Protein AF-A0A5J9VVQ7-F1 (afdb_monomer)

Organism: NCBI:txid38414

Sequence (382 aa):
MWAVQLFSAPDRGHPNLQLFSASDLGGEIAVALAATSIVFCKVNPSYSSKLDRGAATMYKFTRRATTRTLYSRGQPDVEPYYKSTSYSDEYMWSAAWMYYGTGNASYVSFATDPRLWKNARALFGTNVVDLFVFNWDSKVPGAQLHMFGHNTGYPYSYEQSLAGFRNEHRRQHDGMAMFKFDRDREQPLQYVVANAFLAALYADYLVAGNVKGWYCGSKFMTINDLRAFARSQAIPKQTWTTKLPNLIAQFGFLFYDTKYYFVYNLLREMYHEMQLNYILGDNPKKMSYVVGVGKKYPRRLHHRGASTPNDGIKYTCTGGYKWRDSSKADPNLLTGAMVGEPDRSDGFTDSRNGAGGHNEPTLAGNAGLPAALVSKVPEPLT

InterPro domains:
  IPR001701 Glycoside hydrolase family 9 [PF00759] (22-373)
  IPR008928 Six-hairpin glycosidase superfamily [SSF48208] (22-375)
  IPR012341 Six-hairpin glycosidase-like superfamily [G3DSA:1.50.10.10] (10-235)
  IPR012341 Six-hairpin glycosidase-like superfamily [G3DSA:1.50.10.10] (238-379)
  IPR018221 Glycoside hydrolase family 9, His active site [PS00592] (278-304)

Foldseek 3Di:
DDWDWDDDPPPPDGDIDTAQAALQVLLVLLLVLLVVLVLCCVPPVPSSVVSLVSSVVSNVSNPDPVRPDHPCVPPPVDCVPDNAPDNLQSLLSSLLSNCVRPVDCVSVVRSLPVVSCVRLVLDPDPPQLVQLFDFSRHNSLVSQLSNLLVVVVRDRHNLVSVLSQVVQQVVDPDAASPRPRVDPAQFCLLRLLRVLLSLLSSLLSCVVVVNQFDDSDPDTAGSVNSLVVLQSRADDDDDDPDPLPPVCVVQVPGDDDDPSPVSLVVRLPGRLCGSCVCCQQRAPVSAHLFFPGDDHYAFQALDLQQQDDPPVDDADPVSSVCSLQDPDGGNHGPGGFGFRAADPVNHDDSHNPDPSSRRYGDCRSSVSVSVSSNSNDDDPPD

Radius of gyration: 21.53 Å; Cα contacts (8 Å, |Δi|>4): 586; chains: 1; bounding box: 48×54×50 Å

pLDDT: mean 71.87, std 20.56, range [28.19, 97.38]

Secondary structure (DSSP, 8-state):
---EEE---SSSS-PPEEES--HHHHHHHHHHHHHHHHHHTTT-HHHHHHHHHHHHHHHHHHH-GGG-S-TTTT-TTTTTTS----SHHHHHHHHHHHHHHH--HHHHHHHT-HHHHHHTT-STT---GGGGS-SSS--HHHHHHHHHHTT---SS-THHHHHHHHHHHTTS-SS------SS-----HHHHHHHHHHHHHHHHHHHHTT--EEEETTEEEEHHHHHHHHHTTS-------SS-HHHHTTT-SS---GGGHHHHHTTTTTTHHHHHHHHHT-STT---SBTTSSSS---S-S-HHHHS--SS----TTTTHHHHS--SPPSS--TTPBP----TTS-----TT-TTSTT---HHHHHTHHHHHHTTPPPP--

Structure (mmCIF, N/CA/C/O backbone):
data_AF-A0A5J9VVQ7-F1
#
_entry.id   AF-A0A5J9VVQ7-F1
#
loop_
_atom_site.group_PDB
_atom_site.id
_atom_site.type_symbol
_atom_site.label_atom_id
_atom_site.label_alt_id
_atom_site.label_comp_id
_atom_site.label_asym_id
_atom_site.label_entity_id
_atom_site.label_seq_id
_atom_site.pdbx_PDB_ins_code
_atom_site.Cartn_x
_atom_site.Cartn_y
_atom_site.Cartn_z
_atom_site.occupancy
_atom_site.B_iso_or_equiv
_atom_site.auth_seq_id
_atom_site.auth_comp_id
_atom_site.auth_asym_id
_atom_site.auth_atom_id
_atom_site.pdbx_PDB_model_num
ATOM 1 N N . MET A 1 1 ? 8.451 27.812 -9.219 1.00 38.28 1 MET A N 1
ATOM 2 C CA . MET A 1 1 ? 8.921 27.014 -8.063 1.00 38.28 1 MET A CA 1
ATOM 3 C C . MET A 1 1 ? 7.944 25.849 -7.913 1.00 38.28 1 MET A C 1
ATOM 5 O O . MET A 1 1 ? 6.757 26.101 -8.040 1.00 38.28 1 MET A O 1
ATOM 9 N N . TRP A 1 2 ? 8.405 24.599 -7.802 1.00 38.72 2 TRP A N 1
ATOM 10 C CA . TRP A 1 2 ? 7.521 23.420 -7.715 1.00 38.72 2 TRP A CA 1
ATOM 11 C C . TRP A 1 2 ? 7.456 22.969 -6.255 1.00 38.72 2 TRP A C 1
ATOM 13 O O . TRP A 1 2 ? 8.515 22.880 -5.636 1.00 38.72 2 TRP A O 1
ATOM 23 N N . ALA A 1 3 ? 6.260 22.706 -5.728 1.00 38.81 3 ALA A N 1
ATOM 24 C CA . ALA A 1 3 ? 6.053 22.252 -4.355 1.00 38.81 3 ALA A CA 1
ATOM 25 C C . ALA A 1 3 ? 5.071 21.075 -4.318 1.00 38.81 3 ALA A C 1
ATOM 27 O O . ALA A 1 3 ? 4.093 21.064 -5.066 1.00 38.81 3 ALA A O 1
ATOM 28 N N . VAL A 1 4 ? 5.328 20.109 -3.439 1.00 54.72 4 VAL A N 1
ATOM 29 C CA . VAL A 1 4 ? 4.368 19.073 -3.043 1.00 54.72 4 VAL A CA 1
ATOM 30 C C . VAL A 1 4 ? 3.690 19.540 -1.764 1.00 54.72 4 VAL A C 1
ATOM 32 O O . VAL A 1 4 ? 4.370 19.909 -0.809 1.00 54.72 4 VAL A O 1
ATOM 35 N N . GLN A 1 5 ? 2.361 19.541 -1.748 1.00 46.50 5 GLN A N 1
ATOM 36 C CA . GLN A 1 5 ? 1.581 19.901 -0.571 1.00 46.50 5 GLN A CA 1
ATOM 37 C C . GLN A 1 5 ? 1.010 18.636 0.066 1.00 46.50 5 GLN A C 1
ATOM 39 O O . GLN A 1 5 ? 0.278 17.887 -0.580 1.00 46.50 5 GLN A O 1
ATOM 44 N N . LEU A 1 6 ? 1.331 18.414 1.338 1.00 55.03 6 LEU A N 1
ATOM 45 C CA . LEU A 1 6 ? 0.608 17.456 2.167 1.00 55.03 6 LEU A CA 1
ATOM 46 C C . LEU A 1 6 ? -0.621 18.180 2.721 1.00 55.03 6 LEU A C 1
ATOM 48 O O . LEU A 1 6 ? -0.491 19.182 3.426 1.00 55.03 6 LEU A O 1
ATOM 52 N N . PHE A 1 7 ? -1.811 17.726 2.331 1.00 40.41 7 PHE A N 1
ATOM 53 C CA . PHE A 1 7 ? -3.057 18.370 2.732 1.00 40.41 7 PHE A CA 1
ATOM 54 C C . PHE A 1 7 ? -3.466 17.965 4.147 1.00 40.41 7 PHE A C 1
ATOM 56 O O . PHE A 1 7 ? -3.609 16.784 4.456 1.00 40.41 7 PHE A O 1
ATOM 63 N N . SER A 1 8 ? -3.805 18.971 4.945 1.00 38.91 8 SER A N 1
ATOM 64 C CA . SER A 1 8 ? -4.829 18.871 5.981 1.00 38.91 8 SER A CA 1
ATOM 65 C C . SER A 1 8 ? -5.791 20.050 5.809 1.00 38.91 8 SER A C 1
ATOM 67 O O . SER A 1 8 ? -5.380 21.112 5.344 1.00 38.91 8 SER A O 1
ATOM 69 N N . ALA A 1 9 ? -7.083 19.844 6.077 1.00 37.12 9 ALA A N 1
ATOM 70 C CA . ALA A 1 9 ? -8.138 20.803 5.737 1.00 37.12 9 ALA A CA 1
ATOM 71 C C . ALA A 1 9 ? -7.831 22.233 6.250 1.00 37.12 9 ALA A C 1
ATOM 73 O O . ALA A 1 9 ? -7.334 22.363 7.368 1.00 37.12 9 ALA A O 1
ATOM 74 N N . PRO A 1 10 ? -8.135 23.306 5.487 1.00 39.72 10 PRO A N 1
ATOM 75 C CA . PRO A 1 10 ? -7.588 24.644 5.754 1.00 39.72 10 PRO A CA 1
ATOM 76 C C . PRO A 1 10 ? -8.134 25.358 6.999 1.00 39.72 10 PRO A C 1
ATOM 78 O O . PRO A 1 10 ? -7.629 26.421 7.350 1.00 39.72 10 PRO A O 1
ATOM 81 N N . ASP A 1 11 ? -9.139 24.808 7.682 1.00 44.97 11 ASP A N 1
ATOM 82 C CA . ASP A 1 11 ? -9.814 25.510 8.770 1.00 44.97 11 ASP A CA 1
ATOM 83 C C . ASP A 1 11 ? -9.360 25.034 10.159 1.00 44.97 11 ASP A C 1
ATOM 85 O O . ASP A 1 11 ? -9.728 23.964 10.636 1.00 44.97 11 ASP A O 1
ATOM 89 N N . ARG A 1 12 ? -8.612 25.931 10.821 1.00 44.78 12 ARG A N 1
ATOM 90 C CA . ARG A 1 12 ? -8.250 25.987 12.254 1.00 44.78 12 ARG A CA 1
ATOM 91 C C . ARG A 1 12 ? -7.408 24.820 12.795 1.00 44.78 12 ARG A C 1
ATOM 93 O O . ARG A 1 12 ? -7.930 23.832 13.295 1.00 44.78 12 ARG A O 1
ATOM 100 N N . GLY A 1 13 ? -6.087 25.020 12.830 1.00 62.06 13 GLY A N 1
ATOM 101 C CA . GLY A 1 13 ? -5.155 24.192 13.619 1.00 62.06 13 GLY A CA 1
ATOM 102 C C . GLY A 1 13 ? -4.503 23.024 12.875 1.00 62.06 13 GLY A C 1
ATOM 103 O O . GLY A 1 13 ? -3.844 22.201 13.501 1.00 62.06 13 GLY A O 1
ATOM 104 N N . HIS A 1 14 ? -4.661 22.964 11.553 1.00 71.31 14 HIS A N 1
ATOM 105 C CA . HIS A 1 14 ? -4.135 21.909 10.689 1.00 71.31 14 HIS A CA 1
ATOM 106 C C . HIS A 1 14 ? -3.132 22.504 9.679 1.00 71.31 14 HIS A C 1
ATOM 108 O O . HIS A 1 14 ? -3.535 22.908 8.584 1.00 71.31 14 HIS A O 1
ATOM 114 N N . PRO A 1 15 ? -1.845 22.662 10.053 1.00 73.19 15 PRO A N 1
ATOM 115 C CA . PRO A 1 15 ? -0.857 23.328 9.208 1.00 73.19 15 PRO A CA 1
ATOM 116 C C . PRO A 1 15 ? -0.601 22.538 7.919 1.00 73.19 15 PRO A C 1
ATOM 118 O O . PRO A 1 15 ? -0.398 21.328 7.942 1.00 73.19 15 PRO A O 1
ATOM 121 N N . ASN A 1 16 ? -0.572 23.242 6.786 1.00 78.75 16 ASN A N 1
ATOM 122 C CA . ASN A 1 16 ? -0.162 22.656 5.514 1.00 78.75 16 ASN A CA 1
ATOM 123 C C . ASN A 1 16 ? 1.363 22.632 5.424 1.00 78.75 16 ASN A C 1
ATOM 125 O O . ASN A 1 16 ? 2.002 23.682 5.523 1.00 78.75 16 ASN A O 1
ATOM 129 N N . LEU A 1 17 ? 1.933 21.459 5.155 1.00 83.06 17 LEU A N 1
ATOM 130 C CA . LEU A 1 17 ? 3.356 21.330 4.873 1.00 83.06 17 LEU A CA 1
ATOM 131 C C . LEU A 1 17 ? 3.590 21.397 3.361 1.00 83.06 17 LEU A C 1
ATOM 133 O O . LEU A 1 17 ? 3.097 20.557 2.603 1.00 83.06 17 LEU A O 1
ATOM 137 N N . GLN A 1 18 ? 4.345 22.407 2.927 1.00 86.69 18 GLN A N 1
ATOM 138 C CA . GLN A 1 18 ? 4.808 22.542 1.547 1.00 86.69 18 GLN A CA 1
ATOM 139 C C . GLN A 1 18 ? 6.267 22.106 1.447 1.00 86.69 18 GLN A C 1
ATOM 141 O O . GLN A 1 18 ? 7.134 22.628 2.145 1.00 86.69 18 GLN A O 1
ATOM 146 N N . LEU A 1 19 ? 6.539 21.161 0.551 1.00 87.81 19 LEU A N 1
ATOM 147 C CA . LEU A 1 19 ? 7.861 20.585 0.344 1.00 87.81 19 LEU A CA 1
ATOM 148 C C . LEU A 1 19 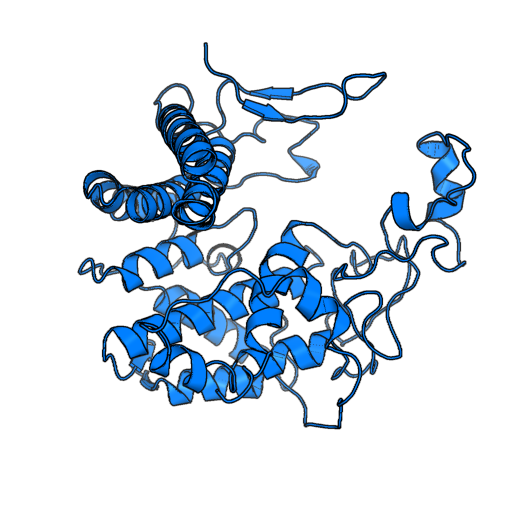? 8.387 20.957 -1.039 1.00 87.81 19 LEU A C 1
ATOM 150 O O . LEU A 1 19 ? 7.774 20.643 -2.058 1.00 87.81 19 LEU A O 1
ATOM 154 N N . PHE A 1 20 ? 9.558 21.587 -1.082 1.00 90.12 20 PHE A N 1
ATOM 155 C CA . PHE A 1 20 ? 10.238 21.967 -2.330 1.00 90.12 20 PHE A CA 1
ATOM 156 C C . PHE A 1 20 ? 11.277 20.928 -2.783 1.00 90.12 20 PHE A C 1
ATOM 158 O O . PHE A 1 20 ? 11.817 21.019 -3.887 1.00 90.12 20 PHE A O 1
ATOM 165 N N . SER A 1 21 ? 11.535 19.926 -1.941 1.00 91.56 21 SER A N 1
ATOM 166 C CA . SER A 1 21 ? 12.426 18.797 -2.191 1.00 91.56 21 SER A CA 1
ATOM 167 C C . SER A 1 21 ? 11.896 17.563 -1.448 1.00 91.56 21 SER A C 1
ATOM 169 O O . SER A 1 21 ? 11.836 17.548 -0.220 1.00 91.56 21 SER A O 1
ATOM 171 N N . ALA A 1 22 ? 11.439 16.558 -2.197 1.00 94.38 22 ALA A N 1
ATOM 172 C CA . ALA A 1 22 ? 10.803 15.346 -1.669 1.00 94.38 22 ALA A CA 1
ATOM 173 C C . ALA A 1 22 ? 10.732 14.278 -2.776 1.00 94.38 22 ALA A C 1
ATOM 175 O O . ALA A 1 22 ? 9.695 14.092 -3.413 1.00 94.38 22 ALA A O 1
ATOM 176 N N . SER A 1 23 ? 11.870 13.667 -3.101 1.00 95.50 23 SER A N 1
ATOM 177 C CA . SER A 1 23 ? 11.979 12.754 -4.251 1.00 95.50 23 SER A CA 1
ATOM 178 C C . SER A 1 23 ? 11.192 11.457 -4.062 1.00 95.50 23 SER A C 1
ATOM 180 O O . SER A 1 23 ? 10.526 11.007 -4.986 1.00 95.50 23 SER A O 1
ATOM 182 N N . ASP A 1 24 ? 11.244 10.893 -2.866 1.00 93.94 24 ASP A N 1
ATOM 183 C CA . ASP A 1 24 ? 10.458 9.734 -2.441 1.00 93.94 24 ASP A CA 1
ATOM 184 C C . ASP A 1 24 ? 8.950 9.987 -2.595 1.00 93.94 24 ASP A C 1
ATOM 186 O O . ASP A 1 24 ? 8.287 9.376 -3.433 1.00 93.94 24 ASP A O 1
ATOM 190 N N . LEU A 1 25 ? 8.417 10.988 -1.889 1.00 94.06 25 LEU A N 1
ATOM 191 C CA . LEU A 1 25 ? 6.990 11.309 -1.925 1.00 94.06 25 LEU A CA 1
ATOM 192 C C . LEU A 1 25 ? 6.524 11.707 -3.333 1.00 94.06 25 LEU A C 1
ATOM 194 O O . LEU A 1 25 ? 5.458 11.291 -3.784 1.00 94.06 25 LEU A O 1
ATOM 198 N N . GLY A 1 26 ? 7.320 12.500 -4.053 1.00 95.31 26 GLY A N 1
ATOM 199 C CA . GLY A 1 26 ? 7.007 12.862 -5.432 1.00 95.31 26 GLY A CA 1
ATOM 200 C C . GLY A 1 26 ? 6.944 11.641 -6.355 1.00 95.31 26 GLY A C 1
ATOM 201 O O . GLY A 1 26 ? 6.129 11.616 -7.278 1.00 95.31 26 GLY A O 1
ATOM 202 N N . GLY A 1 27 ? 7.805 10.640 -6.132 1.00 95.88 27 GLY A N 1
ATOM 203 C CA . GLY A 1 27 ? 7.816 9.375 -6.866 1.00 95.88 27 GLY A CA 1
ATOM 204 C C . GLY A 1 27 ? 6.528 8.585 -6.660 1.00 95.88 27 GLY A C 1
ATOM 205 O O . GLY A 1 27 ? 5.895 8.205 -7.644 1.00 95.88 27 GLY A O 1
ATOM 206 N N . GLU A 1 28 ? 6.084 8.434 -5.411 1.00 95.25 28 GLU A N 1
ATOM 207 C CA . GLU A 1 28 ? 4.811 7.775 -5.081 1.00 95.25 28 GLU A CA 1
ATOM 208 C C . GLU A 1 28 ? 3.605 8.503 -5.690 1.00 95.25 28 GLU A C 1
ATOM 210 O O . GLU A 1 28 ? 2.716 7.867 -6.256 1.00 95.25 28 GLU A O 1
ATOM 215 N N . ILE A 1 29 ? 3.585 9.842 -5.657 1.00 96.06 29 ILE A N 1
ATOM 216 C CA . ILE A 1 29 ? 2.513 10.624 -6.297 1.00 96.06 29 ILE A CA 1
ATOM 217 C C . ILE A 1 29 ? 2.522 10.407 -7.815 1.00 96.06 29 ILE A C 1
ATOM 219 O O . ILE A 1 29 ? 1.463 10.229 -8.418 1.00 96.06 29 ILE A O 1
ATOM 223 N N . ALA A 1 30 ? 3.700 10.405 -8.449 1.00 96.81 30 ALA A N 1
ATOM 224 C CA . ALA A 1 30 ? 3.810 10.145 -9.882 1.00 96.81 30 ALA A CA 1
ATOM 225 C C . ALA A 1 30 ? 3.260 8.757 -10.245 1.00 96.81 30 ALA A C 1
ATOM 227 O O . ALA A 1 30 ? 2.511 8.638 -11.215 1.00 96.81 30 ALA A O 1
ATOM 228 N N . VAL A 1 31 ? 3.568 7.738 -9.437 1.00 95.56 31 VAL A N 1
ATOM 229 C CA . VAL A 1 31 ? 3.039 6.379 -9.608 1.00 95.56 31 VAL A CA 1
ATOM 230 C C . VAL A 1 31 ? 1.533 6.343 -9.442 1.00 95.56 31 VAL A C 1
ATOM 232 O O . VAL A 1 31 ? 0.858 5.803 -10.308 1.00 95.56 31 VAL A O 1
ATOM 235 N N . ALA A 1 32 ? 0.992 6.925 -8.370 1.00 94.88 32 ALA A N 1
ATOM 236 C CA . ALA A 1 32 ? -0.445 6.914 -8.124 1.00 94.88 32 ALA A CA 1
ATOM 237 C C . ALA A 1 32 ? -1.213 7.531 -9.302 1.00 94.88 32 ALA A C 1
ATOM 239 O O . ALA A 1 32 ? -2.213 6.975 -9.758 1.00 94.88 32 ALA A O 1
ATOM 240 N N . LEU A 1 33 ? -0.711 8.643 -9.847 1.00 95.94 33 LEU A N 1
ATOM 241 C CA . LEU A 1 33 ? -1.295 9.295 -11.015 1.00 95.94 33 LEU A CA 1
ATOM 242 C C . LEU A 1 33 ? -1.170 8.435 -12.284 1.00 95.94 33 LEU A C 1
ATOM 244 O O . LEU A 1 33 ? -2.160 8.291 -12.996 1.00 95.94 33 LEU A O 1
ATOM 248 N N . ALA A 1 34 ? -0.003 7.834 -12.543 1.00 93.94 34 ALA A N 1
ATOM 249 C CA . ALA A 1 34 ? 0.223 6.973 -13.709 1.00 93.94 34 ALA A CA 1
ATOM 250 C C . ALA A 1 34 ? -0.597 5.671 -13.650 1.00 93.94 34 ALA A C 1
ATOM 252 O O . ALA A 1 34 ? -1.255 5.298 -14.612 1.00 93.94 34 ALA A O 1
ATOM 253 N N . ALA A 1 35 ? -0.620 4.987 -12.506 1.00 90.12 35 ALA A N 1
ATOM 254 C CA . ALA A 1 35 ? -1.428 3.786 -12.308 1.00 90.12 35 ALA A CA 1
ATOM 255 C C . ALA A 1 35 ? -2.922 4.088 -12.498 1.00 90.12 35 ALA A C 1
ATOM 257 O O . ALA A 1 35 ? -3.639 3.342 -13.165 1.00 90.12 35 ALA A O 1
ATOM 258 N N . THR A 1 36 ? -3.389 5.222 -11.967 1.00 90.88 36 THR A N 1
ATOM 259 C CA . THR A 1 36 ? -4.788 5.638 -12.116 1.00 90.88 36 THR A CA 1
ATOM 260 C C . THR A 1 36 ? -5.112 6.001 -13.566 1.00 90.88 36 THR A C 1
ATOM 262 O O . THR A 1 36 ? -6.189 5.655 -14.046 1.00 90.88 36 THR A O 1
ATOM 265 N N . SER A 1 37 ? -4.208 6.653 -14.305 1.00 90.00 37 SER A N 1
ATOM 266 C CA . SER A 1 37 ? -4.473 6.986 -15.710 1.00 90.00 37 SER A CA 1
ATOM 267 C C . SER A 1 37 ? -4.688 5.730 -16.555 1.00 90.00 37 SER A C 1
ATOM 269 O O . SER A 1 37 ? -5.674 5.651 -17.284 1.00 90.00 37 SER A O 1
ATOM 271 N N . ILE A 1 38 ? -3.864 4.697 -16.357 1.00 86.56 38 ILE A N 1
ATOM 272 C CA . ILE A 1 38 ? -4.013 3.393 -17.016 1.00 86.56 38 ILE A CA 1
ATOM 273 C C . ILE A 1 38 ? -5.402 2.797 -16.755 1.00 86.56 38 ILE A C 1
ATOM 275 O O . ILE A 1 38 ? -6.054 2.334 -17.688 1.00 86.56 38 ILE A O 1
ATOM 279 N N . VAL A 1 39 ? -5.897 2.841 -15.514 1.00 86.38 39 VAL A N 1
ATOM 280 C CA . VAL A 1 39 ? -7.237 2.326 -15.174 1.00 86.38 39 VAL A CA 1
ATOM 281 C C . VAL A 1 39 ? -8.342 3.110 -15.891 1.00 86.38 39 VAL A C 1
ATOM 283 O O . VAL A 1 39 ? -9.290 2.526 -16.416 1.00 86.38 39 VAL A O 1
ATOM 286 N N . PHE A 1 40 ? -8.223 4.436 -15.961 1.00 86.12 40 PHE A N 1
ATOM 287 C CA . PHE A 1 40 ? -9.244 5.294 -16.568 1.00 86.12 40 PHE A CA 1
ATOM 288 C C . PHE A 1 40 ? -9.106 5.462 -18.086 1.00 86.12 40 PHE A C 1
ATOM 290 O O . PHE A 1 40 ? -9.986 6.077 -18.691 1.00 86.12 40 PHE A O 1
ATOM 297 N N . CYS A 1 41 ? -8.069 4.912 -18.726 1.00 87.12 41 CYS A N 1
ATOM 298 C CA . CYS A 1 41 ? -7.776 5.180 -20.137 1.00 87.12 41 CYS A CA 1
ATOM 299 C C . CYS A 1 41 ? -8.933 4.825 -21.087 1.00 87.12 41 CYS A C 1
ATOM 301 O O . CYS A 1 41 ? -9.197 5.573 -22.026 1.00 87.12 41 CYS A O 1
ATOM 303 N N . LYS A 1 42 ? -9.665 3.733 -20.814 1.00 83.81 42 LYS A N 1
ATOM 304 C CA . LYS A 1 42 ? -10.820 3.290 -21.617 1.00 83.81 42 LYS A CA 1
ATOM 305 C C . LYS A 1 42 ? -12.146 3.922 -21.173 1.00 83.81 42 LYS A C 1
ATOM 307 O O . LYS A 1 42 ? -13.015 4.153 -22.006 1.00 83.81 42 LYS A O 1
ATOM 312 N N . VAL A 1 43 ? -12.312 4.195 -19.876 1.00 88.94 43 VAL A N 1
ATOM 313 C CA . VAL A 1 43 ? -13.602 4.611 -19.283 1.00 88.94 43 VAL A CA 1
ATOM 314 C C . VAL A 1 43 ? -13.758 6.133 -19.237 1.00 88.94 43 VAL A C 1
ATOM 316 O O . VAL A 1 43 ? -14.853 6.656 -19.417 1.00 88.94 43 VAL A O 1
ATOM 319 N N . ASN A 1 44 ? -12.668 6.869 -19.009 1.00 92.94 44 ASN A N 1
ATOM 320 C CA . ASN A 1 44 ? -12.657 8.330 -19.012 1.00 92.94 44 ASN A CA 1
ATOM 321 C C . ASN A 1 44 ? -11.323 8.871 -19.566 1.00 92.94 44 ASN A C 1
ATOM 323 O O . ASN A 1 44 ? -10.453 9.302 -18.799 1.00 92.94 44 ASN A O 1
ATOM 327 N N . PRO A 1 45 ? -11.162 8.907 -20.903 1.00 91.31 45 PRO A N 1
ATOM 328 C CA . PRO A 1 45 ? -9.909 9.313 -21.544 1.00 91.31 45 PRO A CA 1
ATOM 329 C C . PRO A 1 45 ? -9.470 10.747 -21.205 1.00 91.31 45 PRO A C 1
ATOM 331 O O . PRO A 1 45 ? -8.277 11.037 -21.097 1.00 91.31 45 PRO A O 1
ATOM 334 N N . SER A 1 46 ? -10.430 11.657 -20.996 1.00 96.12 46 SER A N 1
ATOM 335 C CA . SER A 1 46 ? -10.151 13.048 -20.610 1.00 96.12 46 SER A CA 1
ATOM 336 C C . SER A 1 46 ? -9.548 13.130 -19.207 1.00 96.12 46 SER A C 1
ATOM 338 O O . SER A 1 46 ? -8.577 13.860 -18.982 1.00 96.12 46 SER A O 1
ATOM 340 N N . TYR A 1 47 ? -10.079 12.348 -18.262 1.00 95.81 47 TYR A N 1
ATOM 341 C CA . TYR A 1 47 ? -9.518 12.248 -16.918 1.00 95.81 47 TYR A CA 1
ATOM 342 C C . TYR A 1 47 ? -8.167 11.526 -16.915 1.00 95.81 47 TYR A C 1
ATOM 344 O O . TYR A 1 47 ? -7.219 12.059 -16.340 1.00 95.81 47 TYR A O 1
ATOM 352 N N . SER A 1 48 ? -8.038 10.413 -17.648 1.00 91.12 48 SER A N 1
ATOM 353 C CA . SER A 1 48 ? -6.755 9.728 -17.880 1.00 91.12 48 SER A CA 1
ATOM 354 C C . SER A 1 48 ? -5.680 10.708 -18.347 1.00 91.12 48 SER A C 1
ATOM 356 O O . SER A 1 48 ? -4.647 10.847 -17.705 1.00 91.12 48 SER A O 1
ATOM 358 N N . SER A 1 49 ? -5.978 11.509 -19.372 1.00 94.81 49 SER A N 1
ATOM 359 C CA . SER A 1 49 ? -5.040 12.501 -19.915 1.00 94.81 49 SER A CA 1
ATOM 360 C C . SER A 1 49 ? -4.644 13.586 -18.901 1.00 94.81 49 SER A C 1
ATOM 362 O O . SER A 1 49 ? -3.545 14.144 -18.959 1.00 94.81 49 SER A O 1
ATOM 364 N N . LYS A 1 50 ? -5.536 13.955 -17.969 1.00 97.38 50 LYS A N 1
ATOM 365 C CA . LYS A 1 50 ? -5.196 14.875 -16.867 1.00 97.38 50 LYS A CA 1
ATOM 366 C C . LYS A 1 50 ? -4.230 14.212 -15.885 1.00 97.38 50 LYS A C 1
ATOM 368 O O . LYS A 1 50 ? -3.247 14.848 -15.509 1.00 97.38 50 LYS A O 1
ATOM 373 N N . LEU A 1 51 ? -4.489 12.959 -15.522 1.00 96.12 51 LEU A N 1
ATOM 374 C CA . LEU A 1 51 ? -3.641 12.173 -14.631 1.00 96.12 51 LEU A CA 1
ATOM 375 C C . LEU A 1 51 ? -2.255 11.931 -15.237 1.00 96.12 51 LEU A C 1
ATOM 377 O O . LEU A 1 51 ? -1.268 12.197 -14.563 1.00 96.12 51 LEU A O 1
ATOM 381 N N . ASP A 1 52 ? -2.167 11.574 -16.520 1.00 93.69 52 ASP A N 1
ATOM 382 C CA . ASP A 1 52 ? -0.896 11.374 -17.235 1.00 93.69 52 ASP A CA 1
ATOM 383 C C . ASP A 1 52 ? -0.014 12.626 -17.215 1.00 93.69 52 ASP A C 1
ATOM 385 O O . ASP A 1 52 ? 1.185 12.571 -16.927 1.00 93.69 52 ASP A O 1
ATOM 389 N N . ARG A 1 53 ? -0.610 13.801 -17.463 1.00 96.25 53 ARG A N 1
ATOM 390 C CA . ARG A 1 53 ? 0.110 15.082 -17.367 1.00 96.25 53 ARG A CA 1
ATOM 391 C C . ARG A 1 53 ? 0.581 15.364 -15.942 1.00 96.25 53 ARG A C 1
ATOM 393 O O . ARG A 1 53 ? 1.692 15.871 -15.760 1.00 96.25 53 ARG A O 1
ATOM 400 N N . GLY A 1 54 ? -0.242 15.037 -14.948 1.00 96.81 54 GLY A N 1
ATOM 401 C CA . GLY A 1 54 ? 0.115 15.126 -13.534 1.00 96.81 54 GLY A CA 1
ATOM 402 C C . GLY A 1 54 ? 1.276 14.195 -13.174 1.00 96.81 54 GLY A C 1
ATOM 403 O O . GLY A 1 54 ? 2.252 14.643 -12.575 1.00 96.81 54 GLY A O 1
ATOM 404 N N . ALA A 1 55 ? 1.225 12.939 -13.617 1.00 97.00 55 ALA A N 1
ATOM 405 C CA . ALA A 1 55 ? 2.270 11.944 -13.411 1.00 97.00 55 ALA A CA 1
ATOM 406 C C . ALA A 1 55 ? 3.598 12.396 -14.029 1.00 97.00 55 ALA A C 1
ATOM 408 O O . ALA A 1 55 ? 4.620 12.435 -13.348 1.00 97.00 55 ALA A O 1
ATOM 409 N N . ALA A 1 56 ? 3.583 12.851 -15.287 1.00 96.06 56 ALA A N 1
ATOM 410 C CA . ALA A 1 56 ? 4.771 13.370 -15.962 1.00 96.06 56 ALA A CA 1
ATOM 411 C C . ALA A 1 56 ? 5.355 14.605 -15.256 1.00 96.06 56 ALA A C 1
ATOM 413 O O . ALA A 1 56 ? 6.574 14.770 -15.168 1.00 96.06 56 ALA A O 1
ATOM 414 N N . THR A 1 57 ? 4.488 15.476 -14.742 1.00 96.56 57 THR A N 1
ATOM 415 C CA . THR A 1 57 ? 4.874 16.656 -13.965 1.00 96.56 57 THR A CA 1
ATOM 416 C C . THR A 1 57 ? 5.555 16.264 -12.659 1.00 96.56 57 THR A C 1
ATOM 418 O O . THR A 1 57 ? 6.650 16.751 -12.363 1.00 96.56 57 THR A O 1
ATOM 421 N N . MET A 1 58 ? 4.954 15.340 -11.910 1.00 96.00 58 MET A N 1
ATOM 422 C CA . MET A 1 58 ? 5.513 14.887 -10.644 1.00 96.00 58 MET A CA 1
ATOM 423 C C . MET A 1 58 ? 6.784 14.077 -10.829 1.00 96.00 58 MET A C 1
ATOM 425 O O . MET A 1 58 ? 7.757 14.327 -10.129 1.00 96.00 58 MET A O 1
ATOM 429 N N . TYR A 1 59 ? 6.854 13.223 -11.846 1.00 96.12 59 TYR A N 1
ATOM 430 C CA . TYR A 1 59 ? 8.078 12.505 -12.174 1.00 96.12 59 TYR A CA 1
ATOM 431 C C . TYR A 1 59 ? 9.232 13.464 -12.510 1.00 96.12 59 TYR A C 1
ATOM 433 O O . TYR A 1 59 ? 10.366 13.272 -12.065 1.00 96.12 59 TYR A O 1
ATOM 441 N N . LYS A 1 60 ? 8.955 14.552 -13.249 1.00 95.44 60 LYS A N 1
ATOM 442 C CA . LYS A 1 60 ? 9.948 15.609 -13.490 1.00 95.44 60 LYS A CA 1
ATOM 443 C C . LYS A 1 60 ? 10.392 16.260 -12.186 1.00 95.44 60 LYS A C 1
ATOM 445 O O . LYS A 1 60 ? 11.594 16.418 -12.007 1.00 95.44 60 LYS A O 1
ATOM 450 N N . PHE A 1 61 ? 9.468 16.621 -11.291 1.00 95.19 61 PHE A N 1
ATOM 451 C CA . PHE A 1 61 ? 9.816 17.137 -9.963 1.00 95.19 61 PHE A CA 1
ATOM 452 C C . PHE A 1 61 ? 10.747 16.162 -9.237 1.00 95.19 61 PHE A C 1
ATOM 454 O O . PHE A 1 61 ? 11.882 16.529 -8.968 1.00 95.19 61 PHE A O 1
ATOM 461 N N . THR A 1 62 ? 10.324 14.912 -9.068 1.00 94.06 62 THR A N 1
ATOM 462 C CA . THR A 1 62 ? 11.046 13.811 -8.416 1.00 94.06 62 THR A CA 1
ATOM 463 C C . THR A 1 62 ? 12.474 13.617 -8.917 1.00 94.06 62 THR A C 1
ATOM 465 O O . THR A 1 62 ? 13.391 13.344 -8.144 1.00 94.06 62 THR A O 1
ATOM 468 N N . ARG A 1 63 ? 12.702 13.749 -10.227 1.00 93.31 63 ARG A N 1
ATOM 469 C CA . ARG A 1 63 ? 14.011 13.478 -10.841 1.00 93.31 63 ARG A CA 1
ATOM 470 C C . ARG A 1 63 ? 14.955 14.679 -10.873 1.00 93.31 63 ARG A C 1
ATOM 472 O O . ARG A 1 63 ? 16.137 14.507 -11.198 1.00 93.31 63 ARG A O 1
ATOM 479 N N . ARG A 1 64 ? 14.494 15.886 -10.525 1.00 93.94 64 ARG A N 1
ATOM 480 C CA . ARG A 1 64 ? 15.337 17.092 -10.539 1.00 93.94 64 ARG A CA 1
ATOM 481 C C . ARG A 1 64 ? 16.428 17.020 -9.478 1.00 93.94 64 ARG A C 1
ATOM 483 O O . ARG A 1 64 ? 16.155 16.760 -8.310 1.00 93.94 64 ARG A O 1
ATOM 490 N N . ALA A 1 65 ? 17.658 17.362 -9.865 1.00 89.50 65 ALA A N 1
ATOM 491 C CA . ALA A 1 65 ? 18.819 17.357 -8.969 1.00 89.50 65 ALA A CA 1
ATOM 492 C C . ALA A 1 65 ? 18.600 18.184 -7.688 1.00 89.50 65 ALA A C 1
ATOM 494 O O . ALA A 1 65 ? 18.990 17.756 -6.608 1.00 89.50 65 ALA A O 1
ATOM 495 N N . THR A 1 66 ? 17.902 19.318 -7.794 1.00 89.81 66 THR A N 1
ATOM 496 C CA . THR A 1 66 ? 17.612 20.230 -6.674 1.00 89.81 66 THR A CA 1
ATOM 497 C C . THR A 1 66 ? 16.552 19.717 -5.696 1.00 89.81 66 THR A C 1
ATOM 499 O O . THR A 1 66 ? 16.275 20.384 -4.710 1.00 89.81 66 THR A O 1
ATOM 502 N N . THR A 1 67 ? 15.916 18.577 -5.973 1.00 88.12 67 THR A N 1
ATOM 503 C CA . THR A 1 67 ? 14.800 18.037 -5.170 1.00 88.12 67 THR A CA 1
ATOM 504 C C . THR A 1 67 ? 15.145 16.718 -4.470 1.00 88.12 67 THR A C 1
ATOM 506 O O . THR A 1 67 ? 14.267 16.074 -3.894 1.00 88.12 67 THR A O 1
ATOM 509 N N . ARG A 1 68 ? 16.419 16.299 -4.532 1.00 91.75 68 ARG A N 1
ATOM 510 C CA . ARG A 1 68 ? 16.925 14.999 -4.057 1.00 91.75 68 ARG A CA 1
ATOM 511 C C . ARG A 1 68 ? 17.071 14.930 -2.540 1.00 91.75 68 ARG A C 1
ATOM 513 O O . ARG A 1 68 ? 18.174 14.809 -2.010 1.00 91.75 68 ARG A O 1
ATOM 520 N N . THR A 1 69 ? 15.949 14.995 -1.842 1.00 92.94 69 THR A N 1
ATOM 521 C CA . THR A 1 69 ? 15.859 14.795 -0.396 1.00 92.94 69 THR A CA 1
ATOM 522 C C . THR A 1 69 ? 14.700 13.869 -0.069 1.00 92.94 69 THR A C 1
ATOM 524 O O . THR A 1 69 ? 13.788 13.701 -0.879 1.00 92.94 69 THR A O 1
ATOM 527 N N . LEU A 1 70 ? 14.755 13.290 1.127 1.00 93.44 70 LEU A N 1
ATOM 528 C CA . LEU A 1 70 ? 13.634 12.560 1.707 1.00 93.44 70 LEU A CA 1
ATOM 529 C C . LEU A 1 70 ? 12.616 13.565 2.238 1.00 93.44 70 LEU A C 1
ATOM 531 O O . LEU A 1 70 ? 13.018 14.545 2.873 1.00 93.44 70 LEU A O 1
ATOM 535 N N . TYR A 1 71 ? 11.332 13.324 2.005 1.00 93.25 71 TYR A N 1
ATOM 536 C CA . TYR A 1 71 ? 10.266 14.237 2.423 1.00 93.25 71 TYR A CA 1
ATOM 537 C C . TYR A 1 71 ? 10.209 14.417 3.946 1.00 93.25 71 TYR A C 1
ATOM 539 O O . TYR A 1 71 ? 9.860 15.490 4.428 1.00 93.25 71 TYR A O 1
ATOM 547 N N . SER A 1 72 ? 10.578 13.381 4.704 1.00 92.19 72 SER A N 1
ATOM 548 C CA . SER A 1 72 ? 10.523 13.375 6.165 1.00 92.19 72 SER A CA 1
ATOM 549 C C . SER A 1 72 ? 11.749 14.010 6.827 1.00 92.19 72 SER A C 1
ATOM 551 O O . SER A 1 72 ? 11.724 14.266 8.025 1.00 92.19 72 SER A O 1
ATOM 553 N N . ARG A 1 73 ? 12.847 14.237 6.091 1.00 91.31 73 ARG A N 1
ATOM 554 C CA . ARG A 1 73 ? 14.122 14.666 6.686 1.00 91.31 73 ARG A CA 1
ATOM 555 C C . ARG A 1 73 ? 14.000 16.067 7.280 1.00 91.31 73 ARG A C 1
ATOM 557 O O . ARG A 1 73 ? 13.786 17.029 6.546 1.00 91.31 73 ARG A O 1
ATOM 564 N N . GLY A 1 74 ? 14.231 16.176 8.589 1.00 89.12 74 GLY A N 1
ATOM 565 C CA . GLY A 1 74 ? 14.173 17.461 9.288 1.00 89.12 74 GLY A CA 1
ATOM 566 C C . GLY A 1 74 ? 12.751 18.007 9.422 1.00 89.12 74 GLY A C 1
ATOM 567 O O . GLY A 1 74 ? 12.588 19.196 9.678 1.00 89.12 74 GLY A O 1
ATOM 568 N N . GLN A 1 75 ? 11.737 17.155 9.233 1.00 89.56 75 GLN A N 1
ATOM 569 C CA . GLN A 1 75 ? 10.328 17.499 9.405 1.00 89.56 75 GLN A CA 1
ATOM 570 C C . GLN A 1 75 ? 9.825 16.914 10.733 1.00 89.56 75 GLN A C 1
ATOM 572 O O . GLN A 1 75 ? 9.472 15.731 10.776 1.00 89.56 75 GLN A O 1
ATOM 577 N N . PRO A 1 76 ? 9.784 17.704 11.825 1.00 88.19 76 PRO A N 1
ATOM 578 C CA . PRO A 1 76 ? 9.479 17.194 13.165 1.00 88.19 76 PRO A CA 1
ATOM 579 C C . PRO A 1 76 ? 8.071 16.596 13.278 1.00 88.19 76 PRO A C 1
ATOM 581 O O . PRO A 1 76 ? 7.866 15.668 14.055 1.00 88.19 76 PRO A O 1
ATOM 584 N N . ASP A 1 77 ? 7.128 17.068 12.462 1.00 84.75 77 ASP A N 1
ATOM 585 C CA . ASP A 1 77 ? 5.741 16.591 12.461 1.00 84.75 77 ASP A CA 1
ATOM 586 C C . ASP A 1 77 ? 5.528 15.317 11.622 1.00 84.75 77 ASP A C 1
ATOM 588 O O . ASP A 1 77 ? 4.461 14.709 11.671 1.00 84.75 77 ASP A O 1
ATOM 592 N N . VAL A 1 78 ? 6.531 14.900 10.842 1.00 86.75 78 VAL A N 1
ATOM 593 C CA . VAL A 1 78 ? 6.429 13.782 9.888 1.00 86.75 78 VAL A CA 1
ATOM 594 C C . VAL A 1 78 ? 7.350 12.633 10.277 1.00 86.75 78 VAL A C 1
ATOM 596 O O . VAL A 1 78 ? 6.933 11.473 10.275 1.00 86.75 78 VAL A O 1
ATOM 599 N N . GLU A 1 79 ? 8.601 12.952 10.614 1.00 86.81 79 GLU A N 1
ATOM 600 C CA . GLU A 1 79 ? 9.663 11.979 10.869 1.00 86.81 79 GLU A CA 1
ATOM 601 C C . GLU A 1 79 ? 9.326 10.958 11.974 1.00 86.81 79 GLU A C 1
ATOM 603 O O . GLU A 1 79 ? 9.661 9.790 11.799 1.00 86.81 79 GLU A O 1
ATOM 608 N N . PRO A 1 80 ? 8.621 11.302 13.069 1.00 85.69 80 PRO A N 1
ATOM 609 C CA . PRO A 1 80 ? 8.239 10.310 14.076 1.00 85.69 80 PRO A CA 1
ATOM 610 C C . PRO A 1 80 ? 7.258 9.236 13.578 1.00 85.69 80 PRO A C 1
ATOM 612 O O . PRO A 1 80 ? 7.175 8.169 14.182 1.00 85.69 80 PRO A O 1
ATOM 615 N N . TYR A 1 81 ? 6.522 9.496 12.493 1.00 84.88 81 TYR A N 1
ATOM 616 C CA . TYR A 1 81 ? 5.432 8.638 12.020 1.00 84.88 81 TYR A CA 1
ATOM 617 C C . TYR A 1 81 ? 5.833 7.873 10.755 1.00 84.88 81 TYR A C 1
ATOM 619 O O . TYR A 1 81 ? 6.047 6.658 10.781 1.00 84.88 81 TYR A O 1
ATOM 627 N N . TYR A 1 82 ? 6.007 8.601 9.652 1.00 84.38 82 TYR A N 1
ATOM 628 C CA . TYR A 1 82 ? 6.364 8.048 8.349 1.00 84.38 82 TYR A CA 1
ATOM 629 C C . TYR A 1 82 ? 7.749 8.557 7.946 1.00 84.38 82 TYR A C 1
ATOM 631 O O . TYR A 1 82 ? 7.915 9.437 7.105 1.00 84.38 82 TYR A O 1
ATOM 639 N N . LYS A 1 83 ? 8.774 8.031 8.619 1.00 88.50 83 LYS A N 1
ATOM 640 C CA . LYS A 1 83 ? 10.168 8.300 8.269 1.00 88.50 83 LYS A CA 1
ATOM 641 C C . LYS A 1 83 ? 10.556 7.531 7.019 1.00 88.50 83 LYS A C 1
ATOM 643 O O . LYS A 1 83 ? 10.718 6.318 7.095 1.00 88.50 83 LYS A O 1
ATOM 648 N N . SER A 1 84 ? 10.790 8.257 5.937 1.00 88.62 84 SER A N 1
ATOM 649 C CA . SER A 1 84 ? 11.354 7.676 4.730 1.00 88.62 84 SER A CA 1
ATOM 650 C C . SER A 1 84 ? 12.799 7.232 4.953 1.00 88.62 84 SER A C 1
ATOM 652 O O . SER A 1 84 ? 13.591 7.941 5.593 1.00 88.62 84 SER A O 1
ATOM 654 N N . THR A 1 85 ? 13.154 6.061 4.433 1.00 85.38 85 THR A N 1
ATOM 655 C CA . THR A 1 85 ? 14.520 5.527 4.499 1.00 85.38 85 THR A CA 1
ATOM 656 C C . THR A 1 85 ? 15.323 5.771 3.225 1.00 85.38 85 THR A C 1
ATOM 658 O O . THR A 1 85 ? 16.554 5.875 3.286 1.00 85.38 85 THR A O 1
ATOM 661 N N . SER A 1 86 ? 14.653 5.902 2.082 1.00 87.75 86 SER A N 1
ATOM 662 C CA . SER A 1 86 ? 15.261 5.992 0.759 1.00 87.75 86 SER A CA 1
ATOM 663 C C . SER A 1 86 ? 14.319 6.707 -0.218 1.00 87.75 86 SER A C 1
ATOM 665 O O . SER A 1 86 ? 13.139 6.864 0.036 1.00 87.75 86 SER A O 1
ATOM 667 N N . TYR A 1 87 ? 14.882 7.221 -1.312 1.00 92.25 87 TYR A N 1
ATOM 668 C CA . TYR A 1 87 ? 14.125 7.643 -2.500 1.00 92.25 87 TYR A CA 1
ATOM 669 C C . TYR A 1 87 ? 14.545 6.851 -3.750 1.00 92.25 87 TYR A C 1
ATOM 671 O O . TYR A 1 87 ? 14.085 7.118 -4.863 1.00 92.25 87 TYR A O 1
ATOM 679 N N . SER A 1 88 ? 15.541 5.966 -3.616 1.00 91.62 88 SER A N 1
ATOM 680 C CA . SER A 1 88 ? 16.155 5.265 -4.751 1.00 91.62 88 SER A CA 1
ATOM 681 C C . SER A 1 88 ? 15.258 4.145 -5.267 1.00 91.62 88 SER A C 1
ATOM 683 O O . SER A 1 88 ? 15.226 3.877 -6.464 1.00 91.62 88 SER A O 1
ATOM 685 N N . ASP A 1 89 ? 14.507 3.514 -4.382 1.00 88.31 89 ASP A N 1
ATOM 686 C CA . ASP A 1 89 ? 13.502 2.522 -4.717 1.00 88.31 89 ASP A CA 1
ATOM 687 C C . ASP A 1 89 ? 12.228 3.169 -5.271 1.00 88.31 89 ASP A C 1
ATOM 689 O O . ASP A 1 89 ? 11.715 2.675 -6.274 1.00 88.31 89 ASP A O 1
ATOM 693 N N . GLU A 1 90 ? 11.802 4.341 -4.786 1.00 93.38 90 GLU A N 1
ATOM 694 C CA . GLU A 1 90 ? 10.743 5.132 -5.436 1.00 93.38 90 GLU A CA 1
ATOM 695 C C . GLU A 1 90 ? 11.153 5.587 -6.837 1.00 93.38 90 GLU A C 1
ATOM 697 O O . GLU A 1 90 ? 10.315 5.677 -7.732 1.00 93.38 90 GLU A O 1
ATOM 702 N N . TYR A 1 91 ? 12.437 5.852 -7.087 1.00 94.25 91 TYR A N 1
ATOM 703 C CA . TYR A 1 91 ? 12.933 6.102 -8.442 1.00 94.25 91 TYR A CA 1
ATOM 704 C C . TYR A 1 91 ? 12.777 4.883 -9.350 1.00 94.25 91 TYR A C 1
ATOM 706 O O . TYR A 1 91 ? 12.341 5.046 -10.488 1.00 94.25 91 TYR A O 1
ATOM 714 N N . MET A 1 92 ? 13.105 3.682 -8.867 1.00 90.75 92 MET A N 1
ATOM 715 C CA . MET A 1 92 ? 12.909 2.446 -9.634 1.00 90.75 92 MET A CA 1
ATOM 716 C C . MET A 1 92 ? 11.424 2.210 -9.913 1.00 90.75 92 MET A C 1
ATOM 718 O O . MET A 1 92 ? 11.027 1.965 -11.051 1.00 90.75 92 MET A O 1
ATOM 722 N N . TRP A 1 93 ? 10.604 2.332 -8.875 1.00 92.19 93 TRP A N 1
ATOM 723 C CA . TRP A 1 93 ? 9.166 2.110 -8.908 1.00 92.19 93 TRP A CA 1
ATOM 724 C C . TRP A 1 93 ? 8.436 3.113 -9.801 1.00 92.19 93 TRP A C 1
ATOM 726 O O . TRP A 1 93 ? 7.690 2.724 -10.698 1.00 92.19 93 TRP A O 1
ATOM 736 N N . SER A 1 94 ? 8.710 4.407 -9.638 1.00 95.38 94 SER A N 1
ATOM 737 C CA . SER A 1 94 ? 8.123 5.444 -10.488 1.00 95.38 94 SER A CA 1
ATOM 738 C C . SER A 1 94 ? 8.549 5.319 -11.939 1.00 95.38 94 SER A C 1
ATOM 740 O O . SER A 1 94 ? 7.711 5.452 -12.824 1.00 95.38 94 SER A O 1
ATOM 742 N N . ALA A 1 95 ? 9.806 4.980 -12.217 1.00 93.56 95 ALA A N 1
ATOM 743 C CA . ALA A 1 95 ? 10.243 4.733 -13.583 1.00 93.56 95 ALA A CA 1
ATOM 744 C C . ALA A 1 95 ? 9.537 3.512 -14.200 1.00 93.56 95 ALA A C 1
ATOM 746 O O . ALA A 1 95 ? 9.087 3.583 -15.343 1.00 93.56 95 ALA A O 1
ATOM 747 N N . ALA A 1 96 ? 9.348 2.432 -13.438 1.00 89.50 96 ALA A N 1
ATOM 748 C CA . ALA A 1 96 ? 8.599 1.261 -13.890 1.00 89.50 96 ALA A CA 1
ATOM 749 C C . ALA A 1 96 ? 7.157 1.604 -14.305 1.00 89.50 96 ALA A C 1
ATOM 751 O O . ALA A 1 96 ? 6.721 1.234 -15.395 1.00 89.50 96 ALA A O 1
ATOM 752 N N . TRP A 1 97 ? 6.434 2.367 -13.484 1.00 92.44 97 TRP A N 1
ATOM 753 C CA . TRP A 1 97 ? 5.060 2.778 -13.795 1.00 92.44 97 TRP A CA 1
ATOM 754 C C . TRP A 1 97 ? 4.967 3.798 -14.920 1.00 92.44 97 TRP A C 1
ATOM 756 O O . TRP A 1 97 ? 4.072 3.706 -15.759 1.00 92.44 97 TRP A O 1
ATOM 766 N N . MET A 1 98 ? 5.902 4.746 -14.983 1.00 93.75 98 MET A N 1
ATOM 767 C CA . MET A 1 98 ? 5.960 5.691 -16.097 1.00 93.75 98 MET A CA 1
ATOM 768 C C . MET A 1 98 ? 6.225 4.967 -17.419 1.00 93.75 98 MET A C 1
ATOM 770 O O . MET A 1 98 ? 5.636 5.333 -18.435 1.00 93.75 98 MET A O 1
ATOM 774 N N . TYR A 1 99 ? 7.053 3.915 -17.424 1.00 89.44 99 TYR A N 1
ATOM 775 C CA . TYR A 1 99 ? 7.176 3.039 -18.588 1.00 89.44 99 TYR A CA 1
ATOM 776 C C . TYR A 1 99 ? 5.850 2.357 -18.916 1.00 89.44 99 TYR A C 1
ATOM 778 O O . TYR A 1 99 ? 5.402 2.452 -20.054 1.00 89.44 99 TYR A O 1
ATOM 786 N N . TYR A 1 100 ? 5.200 1.734 -17.931 1.00 84.38 100 TYR A N 1
ATOM 787 C CA . TYR A 1 100 ? 3.944 1.016 -18.147 1.00 84.38 100 TYR A CA 1
ATOM 788 C C . TYR A 1 100 ? 2.859 1.913 -18.767 1.00 84.38 100 TYR A C 1
ATOM 790 O O . TYR A 1 100 ? 2.161 1.496 -19.686 1.00 84.38 100 TYR A O 1
ATOM 798 N N . GLY A 1 101 ? 2.745 3.162 -18.308 1.00 83.12 101 GLY A N 1
ATOM 799 C CA . GLY A 1 101 ? 1.755 4.112 -18.821 1.00 83.12 101 GLY A CA 1
ATOM 800 C C . GLY A 1 101 ? 2.090 4.727 -20.185 1.00 83.12 101 GLY A C 1
ATOM 801 O O . GLY A 1 101 ? 1.190 5.206 -20.866 1.00 83.12 101 GLY A O 1
ATOM 802 N N . THR A 1 102 ? 3.362 4.742 -20.606 1.00 85.00 102 THR A N 1
ATOM 803 C CA . THR A 1 102 ? 3.794 5.519 -21.791 1.00 85.00 102 THR A CA 1
ATOM 804 C C . THR A 1 102 ? 4.496 4.715 -22.882 1.00 85.00 102 THR A C 1
ATOM 806 O O . THR A 1 102 ? 4.637 5.206 -23.999 1.00 85.00 102 THR A O 1
ATOM 809 N N . GLY A 1 103 ? 5.009 3.525 -22.569 1.00 83.44 103 GLY A N 1
ATOM 810 C CA . GLY A 1 103 ? 5.888 2.746 -23.444 1.00 83.44 103 GLY A CA 1
ATOM 811 C C . GLY A 1 103 ? 7.277 3.361 -23.677 1.00 83.44 103 GLY A C 1
ATOM 812 O O . GLY A 1 103 ? 8.052 2.840 -24.476 1.00 83.44 103 GLY A O 1
ATOM 813 N N . ASN A 1 104 ? 7.635 4.464 -23.009 1.00 88.06 104 ASN A N 1
ATOM 814 C CA . ASN A 1 104 ? 8.913 5.136 -23.240 1.00 88.06 104 ASN A CA 1
ATOM 815 C C . ASN A 1 104 ? 10.080 4.371 -22.589 1.00 88.06 104 ASN A C 1
ATOM 817 O O . ASN A 1 104 ? 10.264 4.394 -21.369 1.00 88.06 104 ASN A O 1
ATOM 821 N N . ALA A 1 105 ? 10.918 3.756 -23.425 1.00 87.69 105 ALA A N 1
ATOM 822 C CA . ALA A 1 105 ? 12.046 2.923 -23.008 1.00 87.69 105 ALA A CA 1
ATOM 823 C C . ALA A 1 105 ? 13.105 3.650 -22.153 1.00 87.69 105 ALA A C 1
ATOM 825 O O . ALA A 1 105 ? 13.844 2.997 -21.415 1.00 87.69 105 ALA A O 1
ATOM 826 N N . SER A 1 106 ? 13.171 4.989 -22.187 1.00 90.62 106 SER A N 1
ATOM 827 C CA . SER A 1 106 ? 14.087 5.745 -21.315 1.00 90.62 106 SER A CA 1
ATOM 828 C C . SER A 1 106 ? 13.792 5.537 -19.826 1.00 90.62 106 SER A C 1
ATOM 830 O O . SER A 1 106 ? 14.714 5.546 -19.010 1.00 90.62 106 SER A O 1
ATOM 832 N N . TYR A 1 107 ? 12.527 5.290 -19.468 1.00 91.19 107 TYR A N 1
ATOM 833 C CA . TYR A 1 107 ? 12.145 4.982 -18.095 1.00 91.19 107 TYR A CA 1
ATOM 834 C C . TYR A 1 107 ? 12.662 3.611 -17.659 1.00 91.19 107 TYR A C 1
ATOM 836 O O . TYR A 1 107 ? 13.241 3.510 -16.581 1.00 91.19 107 TYR A O 1
ATOM 844 N N . VAL A 1 108 ? 12.545 2.589 -18.513 1.00 84.31 108 VAL A N 1
ATOM 845 C CA . VAL A 1 108 ? 13.119 1.259 -18.243 1.00 84.31 108 VAL A CA 1
ATOM 846 C C . VAL A 1 108 ? 14.623 1.364 -18.081 1.00 84.31 108 VAL A C 1
ATOM 848 O O . VAL A 1 108 ? 15.135 0.935 -17.058 1.00 84.31 108 VAL A O 1
ATOM 851 N N . SER A 1 109 ? 15.317 2.015 -19.022 1.00 86.62 109 SER A N 1
ATOM 852 C CA . SER A 1 109 ? 16.773 2.185 -18.950 1.00 86.62 109 SER A CA 1
ATOM 853 C C . SER A 1 109 ? 17.228 2.799 -17.624 1.00 86.62 109 SER A C 1
ATOM 855 O O . SER A 1 109 ? 18.279 2.420 -17.107 1.00 86.62 109 SER A O 1
ATOM 857 N N . PHE A 1 110 ? 16.448 3.730 -17.068 1.00 90.00 110 PHE A N 1
ATOM 858 C CA . PHE A 1 110 ? 16.727 4.319 -15.765 1.00 90.00 110 PHE A CA 1
ATOM 859 C C . PHE A 1 110 ? 16.369 3.382 -14.599 1.00 90.00 110 PHE A C 1
ATOM 861 O O . PHE A 1 110 ? 17.177 3.231 -13.684 1.00 90.00 110 PHE A O 1
ATOM 868 N N . ALA A 1 111 ? 15.202 2.729 -14.635 1.00 86.44 111 ALA A N 1
ATOM 869 C CA . ALA A 1 111 ? 14.767 1.763 -13.620 1.00 86.44 111 ALA A CA 1
ATOM 870 C C . ALA A 1 111 ? 15.744 0.582 -13.475 1.00 86.44 111 ALA A C 1
ATOM 872 O O . ALA A 1 111 ? 15.909 0.027 -12.387 1.00 86.44 111 ALA A O 1
ATOM 873 N N . THR A 1 112 ? 16.412 0.221 -14.571 1.00 80.00 112 THR A N 1
ATOM 874 C CA . THR A 1 112 ? 17.373 -0.879 -14.655 1.00 80.00 112 THR A CA 1
ATOM 875 C C . THR A 1 112 ? 18.831 -0.441 -14.468 1.00 80.00 112 THR A C 1
ATOM 877 O O . THR A 1 112 ? 19.725 -1.276 -14.591 1.00 80.00 112 THR A O 1
ATOM 880 N N . ASP A 1 113 ? 19.113 0.837 -14.179 1.00 85.00 113 ASP A N 1
ATOM 881 C CA . ASP A 1 113 ? 20.485 1.327 -13.981 1.00 85.00 113 ASP A CA 1
ATOM 882 C C . ASP A 1 113 ? 21.135 0.636 -12.759 1.00 85.00 113 ASP A C 1
ATOM 884 O O . ASP A 1 113 ? 20.636 0.777 -11.634 1.00 85.00 113 ASP A O 1
ATOM 888 N N . PRO A 1 114 ? 22.276 -0.065 -12.921 1.00 79.19 114 PRO A N 1
ATOM 889 C CA . PRO A 1 114 ? 22.943 -0.760 -11.818 1.00 79.19 114 PRO A CA 1
ATOM 890 C C . PRO A 1 114 ? 23.309 0.148 -10.635 1.00 79.19 114 PRO A C 1
ATOM 892 O O . PRO A 1 114 ? 23.351 -0.293 -9.485 1.00 79.19 114 PRO A O 1
ATOM 895 N N . ARG A 1 115 ? 23.564 1.438 -10.891 1.00 85.12 115 ARG A N 1
ATOM 896 C CA . ARG A 1 115 ? 23.877 2.422 -9.845 1.00 85.12 115 ARG A CA 1
ATOM 897 C C . ARG A 1 115 ? 22.658 2.716 -8.982 1.00 85.12 115 ARG A C 1
ATOM 899 O O . ARG A 1 115 ? 22.799 2.881 -7.772 1.00 85.12 115 ARG A O 1
ATOM 906 N N . LEU A 1 116 ? 21.476 2.781 -9.596 1.00 84.62 116 LEU A N 1
ATOM 907 C CA . LEU A 1 116 ? 20.227 3.032 -8.885 1.00 84.62 116 LEU A CA 1
ATOM 908 C C . LEU A 1 116 ? 19.918 1.884 -7.924 1.00 84.62 116 LEU A C 1
ATOM 910 O O . LEU A 1 116 ? 19.619 2.113 -6.758 1.00 84.62 116 LEU A O 1
ATOM 914 N N . TRP A 1 117 ? 20.120 0.659 -8.390 1.00 75.50 117 TRP A N 1
ATOM 915 C CA . TRP A 1 117 ? 19.947 -0.561 -7.611 1.00 75.50 117 TRP A CA 1
ATOM 916 C C . TRP A 1 117 ? 20.887 -0.681 -6.420 1.00 75.50 117 TRP A C 1
ATOM 918 O O . TRP A 1 117 ? 20.461 -1.025 -5.316 1.00 75.50 117 TRP A O 1
ATOM 928 N N . LYS A 1 118 ? 22.165 -0.341 -6.621 1.00 78.31 118 LYS A N 1
ATOM 929 C CA . LYS A 1 118 ? 23.137 -0.268 -5.527 1.00 78.31 118 LYS A CA 1
ATOM 930 C C . LYS A 1 118 ? 22.690 0.731 -4.454 1.00 78.31 118 LYS A C 1
ATOM 932 O O . LYS A 1 118 ? 22.815 0.442 -3.267 1.00 78.31 118 LYS A O 1
ATOM 937 N N . ASN A 1 119 ? 22.141 1.874 -4.864 1.00 84.38 119 ASN A N 1
ATOM 938 C CA . ASN A 1 119 ? 21.661 2.905 -3.941 1.00 84.38 119 ASN A CA 1
ATOM 939 C C . ASN A 1 119 ? 20.362 2.503 -3.230 1.00 84.38 119 ASN A C 1
ATOM 941 O O . ASN A 1 119 ? 20.226 2.768 -2.039 1.00 84.38 119 ASN A O 1
ATOM 945 N N . ALA A 1 120 ? 19.455 1.813 -3.928 1.00 78.44 120 ALA A N 1
ATOM 946 C CA . ALA A 1 120 ? 18.235 1.232 -3.366 1.00 78.44 120 ALA A CA 1
ATOM 947 C C . ALA A 1 120 ? 18.500 0.001 -2.481 1.00 78.44 120 ALA A C 1
ATOM 949 O O . ALA A 1 120 ? 17.572 -0.541 -1.893 1.00 78.44 120 ALA A O 1
ATOM 950 N N . ARG A 1 121 ? 19.762 -0.456 -2.389 1.00 72.75 121 ARG A N 1
ATOM 951 C CA . ARG A 1 121 ? 20.171 -1.665 -1.654 1.00 72.75 121 ARG A CA 1
ATOM 952 C C . ARG A 1 121 ? 19.401 -2.917 -2.093 1.00 72.75 121 ARG A C 1
ATOM 954 O O . ARG A 1 121 ? 19.216 -3.844 -1.315 1.00 72.75 121 ARG A O 1
ATOM 961 N N . ALA A 1 122 ? 19.021 -2.964 -3.365 1.00 62.88 122 ALA A N 1
ATOM 962 C CA . ALA A 1 122 ? 18.202 -4.019 -3.953 1.00 62.88 122 ALA A CA 1
ATOM 963 C C . ALA A 1 122 ? 18.990 -5.310 -4.295 1.00 62.88 122 ALA A C 1
ATOM 965 O O . ALA A 1 122 ? 18.495 -6.151 -5.039 1.00 62.88 122 ALA A O 1
ATOM 966 N N . LEU A 1 123 ? 20.222 -5.464 -3.783 1.00 56.56 123 LEU A N 1
ATOM 967 C CA . LEU A 1 123 ? 21.115 -6.608 -4.024 1.00 56.56 123 LEU A CA 1
ATOM 968 C C . LEU A 1 123 ? 21.299 -7.465 -2.757 1.00 56.56 123 LEU A C 1
ATOM 970 O O . LEU A 1 123 ? 21.247 -6.960 -1.634 1.00 56.56 123 LEU A O 1
ATOM 974 N N . PHE A 1 124 ? 21.581 -8.759 -2.958 1.00 46.66 124 PHE A N 1
ATOM 975 C CA . PHE A 1 124 ? 21.947 -9.727 -1.913 1.00 46.66 124 PHE A CA 1
ATOM 976 C C . PHE A 1 124 ? 23.048 -9.200 -0.970 1.00 46.66 124 PHE A C 1
ATOM 978 O O . PHE A 1 124 ? 24.010 -8.573 -1.413 1.00 46.66 124 PHE A O 1
ATOM 985 N N . GLY A 1 125 ? 22.943 -9.525 0.325 1.00 44.12 125 GLY A N 1
ATOM 986 C CA . GLY A 1 125 ? 23.999 -9.283 1.322 1.00 44.12 125 GLY A CA 1
ATOM 987 C C . GLY A 1 125 ? 23.733 -8.148 2.311 1.00 44.12 125 GLY A C 1
ATOM 988 O O . GLY A 1 125 ? 24.553 -7.913 3.196 1.00 44.12 125 GLY A O 1
ATOM 989 N N . THR A 1 126 ? 22.588 -7.468 2.219 1.00 47.91 126 THR A N 1
ATOM 990 C CA . THR A 1 126 ? 22.117 -6.641 3.334 1.00 47.91 126 THR A CA 1
ATOM 991 C C . THR A 1 126 ? 21.281 -7.519 4.265 1.00 47.91 126 THR A C 1
ATOM 993 O O . THR A 1 126 ? 20.323 -8.154 3.836 1.00 47.91 126 THR A O 1
ATOM 996 N N . ASN A 1 127 ? 21.628 -7.582 5.552 1.00 48.25 127 ASN A N 1
ATOM 997 C CA . ASN A 1 127 ? 20.817 -8.259 6.577 1.00 48.25 127 ASN A CA 1
ATOM 998 C C . ASN A 1 127 ? 19.512 -7.484 6.888 1.00 48.25 127 ASN A C 1
ATOM 1000 O O . ASN A 1 127 ? 19.004 -7.558 7.998 1.00 48.25 127 ASN A O 1
ATOM 1004 N N . VAL A 1 128 ? 18.990 -6.693 5.942 1.00 55.03 128 VAL A N 1
ATOM 1005 C CA . VAL A 1 128 ? 17.855 -5.788 6.156 1.00 55.03 128 VAL A CA 1
ATOM 1006 C C . VAL A 1 128 ? 16.608 -6.413 5.541 1.00 55.03 128 VAL A C 1
ATOM 1008 O O . VAL A 1 128 ? 16.310 -6.214 4.366 1.00 55.03 128 VAL A O 1
ATOM 1011 N N . VAL A 1 129 ? 15.890 -7.189 6.353 1.00 51.47 129 VAL A N 1
ATOM 1012 C CA . VAL A 1 129 ? 14.670 -7.919 5.962 1.00 51.47 129 VAL A CA 1
ATOM 1013 C C . VAL A 1 129 ? 13.594 -6.982 5.387 1.00 51.47 129 VAL A C 1
ATOM 1015 O O . VAL A 1 129 ? 12.900 -7.350 4.441 1.00 51.47 129 VAL A O 1
ATOM 1018 N N . ASP A 1 130 ? 13.523 -5.744 5.883 1.00 56.94 130 ASP A N 1
ATOM 1019 C CA . ASP A 1 130 ? 12.538 -4.726 5.485 1.00 56.94 130 ASP A CA 1
ATOM 1020 C C . ASP A 1 130 ? 12.602 -4.342 3.993 1.00 56.94 130 ASP A C 1
ATOM 1022 O O . ASP A 1 130 ? 11.595 -3.925 3.426 1.00 56.94 130 ASP A O 1
ATOM 1026 N N . LEU A 1 131 ? 13.759 -4.507 3.335 1.00 61.31 131 LEU A N 1
ATOM 1027 C CA . LEU A 1 131 ? 13.932 -4.193 1.907 1.00 61.31 131 LEU A CA 1
ATOM 1028 C C . LEU A 1 131 ? 13.366 -5.273 0.975 1.00 61.31 131 LEU A C 1
ATOM 1030 O O . LEU A 1 131 ? 13.184 -5.034 -0.218 1.00 61.31 131 LEU A O 1
ATOM 1034 N N . PHE A 1 132 ? 13.096 -6.468 1.504 1.00 61.47 132 PHE A N 1
ATOM 1035 C CA . PHE A 1 132 ? 12.546 -7.588 0.737 1.00 61.47 132 PHE A CA 1
ATOM 1036 C C . PHE A 1 132 ? 11.019 -7.637 0.773 1.00 61.47 132 PHE A C 1
ATOM 1038 O O . PHE A 1 132 ? 10.422 -8.552 0.205 1.00 61.47 132 PHE A O 1
ATOM 1045 N N . VAL A 1 133 ? 10.378 -6.663 1.423 1.00 67.06 133 VAL A N 1
ATOM 1046 C CA . VAL A 1 133 ? 8.932 -6.642 1.620 1.00 67.06 133 VAL A CA 1
ATOM 1047 C C . VAL A 1 133 ? 8.329 -5.363 1.098 1.00 67.06 133 VAL A C 1
ATOM 1049 O O . VAL A 1 133 ? 8.702 -4.263 1.490 1.00 67.06 133 VAL A O 1
ATOM 1052 N N . PHE A 1 134 ? 7.356 -5.530 0.209 1.00 77.88 134 PHE A N 1
ATOM 1053 C CA . PHE A 1 134 ? 6.675 -4.406 -0.403 1.00 77.88 134 PHE A CA 1
ATOM 1054 C C . PHE A 1 134 ? 5.793 -3.702 0.617 1.00 77.88 134 PHE A C 1
ATOM 1056 O O . PHE A 1 134 ? 4.915 -4.317 1.226 1.00 77.88 134 PHE A O 1
ATOM 1063 N N . ASN A 1 135 ? 6.049 -2.414 0.818 1.00 80.38 135 ASN A N 1
ATOM 1064 C CA . ASN A 1 135 ? 5.330 -1.611 1.791 1.00 80.38 135 ASN A CA 1
ATOM 1065 C C . ASN A 1 135 ? 5.339 -0.119 1.419 1.00 80.38 135 ASN A C 1
ATOM 1067 O O . ASN A 1 135 ? 5.645 0.263 0.288 1.00 80.38 135 ASN A O 1
ATOM 1071 N N . TRP A 1 136 ? 4.924 0.743 2.348 1.00 85.44 136 TRP A N 1
ATOM 1072 C CA . TRP A 1 136 ? 4.846 2.180 2.098 1.00 85.44 136 TRP A CA 1
ATOM 1073 C C . TRP A 1 136 ? 6.228 2.850 1.962 1.00 85.44 136 TRP A C 1
ATOM 1075 O O . TRP A 1 136 ? 6.305 3.822 1.221 1.00 85.44 136 TRP A O 1
ATOM 1085 N N . ASP A 1 137 ? 7.271 2.319 2.609 1.00 83.81 137 ASP A N 1
ATOM 1086 C CA . ASP A 1 137 ? 8.660 2.824 2.648 1.00 83.81 137 ASP A CA 1
ATOM 1087 C C . ASP A 1 137 ? 9.625 2.032 1.752 1.00 83.81 137 ASP A C 1
ATOM 1089 O O . ASP A 1 137 ? 10.713 2.509 1.465 1.00 83.81 137 ASP A O 1
ATOM 1093 N N . SER A 1 138 ? 9.268 0.807 1.337 1.00 84.69 138 SER A N 1
ATOM 1094 C CA . SER A 1 138 ? 10.093 0.018 0.413 1.00 84.69 138 SER A CA 1
ATOM 1095 C C . SER A 1 138 ? 9.315 -0.465 -0.804 1.00 84.69 138 SER A C 1
ATOM 1097 O O . SER A 1 138 ? 8.368 -1.255 -0.695 1.00 84.69 138 SER A O 1
ATOM 1099 N N . LYS A 1 139 ? 9.755 -0.027 -1.989 1.00 87.75 139 LYS A N 1
ATOM 1100 C CA . LYS A 1 139 ? 9.150 -0.392 -3.288 1.00 87.75 139 LYS A CA 1
ATOM 1101 C C . LYS A 1 139 ? 9.952 -1.408 -4.082 1.00 87.75 139 LYS A C 1
ATOM 1103 O O . LYS A 1 139 ? 9.503 -1.827 -5.151 1.00 87.75 139 LYS A O 1
ATOM 1108 N N . VAL A 1 140 ? 11.116 -1.819 -3.574 1.00 80.50 140 VAL A N 1
ATOM 1109 C CA . VAL A 1 140 ? 12.056 -2.699 -4.283 1.00 80.50 140 VAL A CA 1
ATOM 1110 C C . VAL A 1 140 ? 11.360 -3.948 -4.839 1.00 80.50 140 VAL A C 1
ATOM 1112 O O . VAL A 1 140 ? 11.433 -4.137 -6.055 1.00 80.50 140 VAL A O 1
ATOM 1115 N N . PRO A 1 141 ? 10.605 -4.749 -4.057 1.00 77.12 141 PRO A N 1
ATOM 1116 C CA . PRO A 1 141 ? 10.012 -5.979 -4.587 1.00 77.12 141 PRO A CA 1
ATOM 1117 C C . PRO A 1 141 ? 8.971 -5.721 -5.686 1.00 77.12 141 PRO A C 1
ATOM 1119 O O . PRO A 1 141 ? 8.892 -6.472 -6.656 1.00 77.12 141 PRO A O 1
ATOM 1122 N N . GLY A 1 142 ? 8.208 -4.629 -5.576 1.00 81.88 142 GLY A N 1
ATOM 1123 C CA . GLY A 1 142 ? 7.243 -4.223 -6.598 1.00 81.88 142 GLY A CA 1
ATOM 1124 C C . GLY A 1 142 ? 7.932 -3.792 -7.894 1.00 81.88 142 GLY A C 1
ATOM 1125 O O . GLY A 1 142 ? 7.582 -4.264 -8.975 1.00 81.88 142 GLY A O 1
ATOM 1126 N N . ALA A 1 143 ? 8.959 -2.944 -7.799 1.00 82.69 143 ALA A N 1
ATOM 1127 C CA . ALA A 1 143 ? 9.715 -2.477 -8.960 1.00 82.69 143 ALA A CA 1
ATOM 1128 C C . ALA A 1 143 ? 10.416 -3.633 -9.696 1.00 82.69 143 ALA A C 1
ATOM 1130 O O . ALA A 1 143 ? 10.361 -3.710 -10.924 1.00 82.69 143 ALA A O 1
ATOM 1131 N N . GLN A 1 144 ? 11.014 -4.563 -8.946 1.00 76.44 144 GLN A N 1
ATOM 1132 C CA . GLN A 1 144 ? 11.619 -5.790 -9.473 1.00 76.44 144 GLN A CA 1
ATOM 1133 C C . GLN A 1 144 ? 10.635 -6.607 -10.299 1.00 76.44 144 GLN A C 1
ATOM 1135 O O . GLN A 1 144 ? 10.950 -7.047 -11.407 1.00 76.44 144 GLN A O 1
ATOM 1140 N N . LEU A 1 145 ? 9.431 -6.785 -9.760 1.00 76.88 145 LEU A N 1
ATOM 1141 C CA . LEU A 1 145 ? 8.398 -7.570 -10.399 1.00 76.88 145 LEU A CA 1
ATOM 1142 C C . LEU A 1 145 ? 7.954 -6.957 -11.733 1.00 76.88 145 LEU A C 1
ATOM 1144 O O . LEU A 1 145 ? 7.885 -7.669 -12.734 1.00 76.88 145 LEU A O 1
ATOM 1148 N N . HIS A 1 146 ? 7.726 -5.640 -11.790 1.00 75.19 146 HIS A N 1
ATOM 1149 C CA . HIS A 1 146 ? 7.404 -4.970 -13.056 1.00 75.19 146 HIS A CA 1
ATOM 1150 C C . HIS A 1 146 ? 8.503 -5.152 -14.106 1.00 75.19 146 HIS A C 1
ATOM 1152 O O . HIS A 1 146 ? 8.202 -5.442 -15.262 1.00 75.19 146 HIS A O 1
ATOM 1158 N N . MET A 1 147 ? 9.774 -5.006 -13.722 1.00 73.00 147 MET A N 1
ATOM 1159 C CA . MET A 1 147 ? 10.884 -5.161 -14.671 1.00 73.00 147 MET A CA 1
ATOM 1160 C C . MET A 1 147 ? 10.982 -6.584 -15.223 1.00 73.00 147 MET A C 1
ATOM 1162 O O . MET A 1 147 ? 11.244 -6.751 -16.418 1.00 73.00 147 MET A O 1
ATOM 1166 N N . PHE A 1 148 ? 10.708 -7.589 -14.384 1.00 69.50 148 PHE A N 1
ATOM 1167 C CA . PHE A 1 148 ? 10.615 -8.984 -14.808 1.00 69.50 148 PHE A CA 1
ATOM 1168 C C . PHE A 1 148 ? 9.492 -9.199 -15.832 1.00 69.50 148 PHE A C 1
ATOM 1170 O O . PHE A 1 14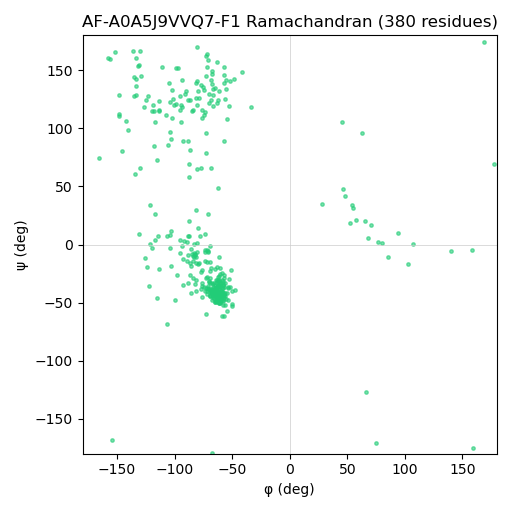8 ? 9.742 -9.741 -16.907 1.00 69.50 148 PHE A O 1
ATOM 1177 N N . GLY A 1 149 ? 8.275 -8.723 -15.542 1.00 63.31 149 GLY A N 1
ATOM 1178 C CA . GLY A 1 149 ? 7.112 -8.899 -16.423 1.00 63.31 149 GLY A CA 1
ATOM 1179 C C . GLY A 1 149 ? 7.291 -8.311 -17.827 1.00 63.31 149 GLY A C 1
ATOM 1180 O O . GLY A 1 149 ? 6.690 -8.790 -18.784 1.00 63.31 149 GLY A O 1
ATOM 1181 N N . HIS A 1 150 ? 8.165 -7.316 -17.982 1.00 66.12 150 HIS A N 1
ATOM 1182 C CA . HIS A 1 150 ? 8.477 -6.709 -19.277 1.00 66.12 150 HIS A CA 1
ATOM 1183 C C . HIS A 1 150 ? 9.605 -7.400 -20.057 1.00 66.12 150 HIS A C 1
ATOM 1185 O O . HIS A 1 150 ? 10.021 -6.878 -21.089 1.00 66.12 150 HIS A O 1
ATOM 1191 N N . ASN A 1 151 ? 10.095 -8.555 -19.587 1.00 60.03 151 ASN A N 1
ATOM 1192 C CA . ASN A 1 151 ? 11.138 -9.354 -20.238 1.00 60.03 151 ASN A CA 1
ATOM 1193 C C . ASN A 1 151 ? 12.353 -8.515 -20.677 1.00 60.03 151 ASN A C 1
ATOM 1195 O O . ASN A 1 151 ? 12.899 -8.665 -21.768 1.00 60.03 151 ASN A O 1
ATOM 1199 N N . THR A 1 152 ? 12.772 -7.589 -19.818 1.00 59.59 152 THR A N 1
ATOM 1200 C CA . THR A 1 152 ? 13.811 -6.594 -20.124 1.00 59.59 152 THR A CA 1
ATOM 1201 C C . THR A 1 152 ? 15.231 -7.187 -20.163 1.00 59.59 152 THR A C 1
ATOM 1203 O O . THR A 1 152 ? 16.205 -6.442 -20.226 1.00 59.59 152 THR A O 1
ATOM 1206 N N . GLY A 1 153 ? 15.379 -8.521 -20.114 1.00 52.84 153 GLY A N 1
ATOM 1207 C CA . GLY A 1 153 ? 16.673 -9.207 -19.975 1.00 52.84 153 GLY A CA 1
ATOM 1208 C C . GLY A 1 153 ? 17.351 -8.933 -18.628 1.00 52.84 153 GLY A C 1
ATOM 1209 O O . GLY A 1 153 ? 18.569 -9.042 -18.502 1.00 52.84 153 GLY A O 1
ATOM 1210 N N . TYR A 1 154 ? 16.566 -8.507 -17.638 1.00 56.75 154 TYR A N 1
ATOM 1211 C CA . TYR A 1 154 ? 17.068 -7.906 -16.417 1.00 56.75 154 TYR A CA 1
ATOM 1212 C C . TYR A 1 154 ? 17.600 -8.953 -15.420 1.00 56.75 154 TYR A C 1
ATOM 1214 O O . TYR A 1 154 ? 16.868 -9.880 -15.074 1.00 56.75 154 TYR A O 1
ATOM 1222 N N . PRO A 1 155 ? 18.852 -8.823 -14.933 1.00 48.22 155 PRO A N 1
ATOM 1223 C CA . PRO A 1 155 ? 19.547 -9.902 -14.225 1.00 48.22 155 PRO A CA 1
ATOM 1224 C C . PRO A 1 155 ? 19.204 -10.026 -12.733 1.00 48.22 155 PRO A C 1
ATOM 1226 O O . PRO A 1 155 ? 19.654 -10.973 -12.092 1.00 48.22 155 PRO A O 1
ATOM 1229 N N . TYR A 1 156 ? 18.444 -9.086 -12.159 1.00 56.03 156 TYR A N 1
ATOM 1230 C CA . TYR A 1 156 ? 18.096 -9.107 -10.736 1.00 56.03 156 TYR A CA 1
ATOM 1231 C C . TYR A 1 156 ? 16.591 -9.255 -10.567 1.00 56.03 156 TYR A C 1
ATOM 1233 O O . TYR A 1 156 ? 15.802 -8.345 -10.817 1.00 56.03 156 TYR A O 1
ATOM 1241 N N . SER A 1 157 ? 16.198 -10.453 -10.184 1.00 57.78 157 SER A N 1
ATOM 1242 C CA . SER A 1 157 ? 14.827 -10.906 -10.236 1.00 57.78 157 SER A CA 1
ATOM 1243 C C . SER A 1 157 ? 14.120 -10.793 -8.889 1.00 57.78 157 SER A C 1
ATOM 1245 O O . SER A 1 157 ? 14.723 -10.930 -7.823 1.00 57.78 157 SER A O 1
ATOM 1247 N N . TYR A 1 158 ? 12.798 -10.617 -8.944 1.00 60.16 158 TYR A N 1
ATOM 1248 C CA . TYR A 1 158 ? 11.892 -10.735 -7.793 1.00 60.16 158 TYR A CA 1
ATOM 1249 C C . TYR A 1 158 ? 12.090 -12.052 -7.006 1.00 60.16 158 TYR A C 1
ATOM 1251 O O . TYR A 1 158 ? 11.817 -12.131 -5.808 1.00 60.16 158 TYR A O 1
ATOM 1259 N N . GLU A 1 159 ? 12.668 -13.069 -7.650 1.00 60.00 159 GLU A N 1
ATOM 1260 C CA . GLU A 1 159 ? 13.100 -14.338 -7.052 1.00 60.00 159 GLU A CA 1
ATOM 1261 C C . GLU A 1 159 ? 14.022 -14.146 -5.839 1.00 60.00 159 GLU A C 1
ATOM 1263 O O . GLU A 1 159 ? 14.001 -14.965 -4.921 1.00 60.00 159 GLU A O 1
ATOM 1268 N N . GLN A 1 160 ? 14.796 -13.057 -5.793 1.00 58.88 160 GLN A N 1
ATOM 1269 C CA . GLN A 1 160 ? 15.661 -12.727 -4.657 1.00 58.88 160 GLN A CA 1
ATOM 1270 C C . GLN A 1 160 ? 14.852 -12.279 -3.434 1.00 58.88 160 GLN A C 1
ATOM 1272 O O . GLN A 1 160 ? 15.112 -12.749 -2.324 1.00 58.88 160 GLN A O 1
ATOM 1277 N N . SER A 1 161 ? 13.829 -11.446 -3.639 1.00 59.41 161 SER A N 1
ATOM 1278 C CA . SER A 1 161 ? 12.885 -11.047 -2.587 1.00 59.41 161 SER A CA 1
ATOM 1279 C C . SER A 1 161 ? 12.108 -12.256 -2.052 1.00 59.41 161 SER A C 1
ATOM 1281 O O . SER A 1 161 ? 11.988 -12.438 -0.840 1.00 59.41 161 SER A O 1
ATOM 1283 N N . LEU A 1 162 ? 11.699 -13.172 -2.937 1.00 58.44 162 LEU A N 1
ATOM 1284 C CA . LEU A 1 162 ? 11.080 -14.449 -2.558 1.00 58.44 162 LEU A CA 1
ATOM 1285 C C . LEU A 1 162 ? 12.034 -15.389 -1.797 1.00 58.44 162 LEU A C 1
ATOM 1287 O O . LEU A 1 162 ? 11.615 -16.084 -0.869 1.00 58.44 162 LEU A O 1
ATOM 1291 N N . ALA A 1 163 ? 13.320 -15.426 -2.156 1.00 56.62 163 ALA A N 1
ATOM 1292 C CA . ALA A 1 163 ? 14.321 -16.226 -1.451 1.00 56.62 163 ALA A CA 1
ATOM 1293 C C . ALA A 1 163 ? 14.591 -15.694 -0.032 1.00 56.62 163 ALA A C 1
ATOM 1295 O O . ALA A 1 163 ? 14.702 -16.491 0.905 1.00 56.62 163 ALA A O 1
ATOM 1296 N N . GLY A 1 164 ? 14.641 -14.367 0.140 1.00 55.81 164 GLY A N 1
ATOM 1297 C CA . GLY A 1 164 ? 14.697 -13.718 1.454 1.00 55.81 164 GLY A CA 1
ATOM 1298 C C . GLY A 1 164 ? 13.497 -14.102 2.324 1.00 55.81 164 GLY A C 1
ATOM 1299 O O . GLY A 1 164 ? 13.673 -14.595 3.438 1.00 55.81 164 GLY A O 1
ATOM 1300 N N . PHE A 1 165 ? 12.292 -14.005 1.758 1.00 54.16 165 PHE A N 1
ATOM 1301 C CA . PHE A 1 165 ? 11.036 -14.408 2.398 1.00 54.16 165 PHE A CA 1
ATOM 1302 C C . PHE A 1 165 ? 11.046 -15.884 2.846 1.00 54.16 165 PHE A C 1
ATOM 1304 O O . PHE A 1 165 ? 10.672 -16.216 3.972 1.00 54.16 165 PHE A O 1
ATOM 1311 N N . ARG A 1 166 ? 11.548 -16.795 2.001 1.00 52.59 166 ARG A N 1
ATOM 1312 C CA . ARG A 1 166 ? 11.632 -18.235 2.304 1.00 52.59 166 ARG A CA 1
ATOM 1313 C C . ARG A 1 166 ? 12.641 -18.572 3.406 1.00 52.59 166 ARG A C 1
ATOM 1315 O O . ARG A 1 166 ? 12.384 -19.466 4.215 1.00 52.59 166 ARG A O 1
ATOM 1322 N N . ASN A 1 167 ? 13.804 -17.926 3.410 1.00 50.38 167 ASN A N 1
ATOM 1323 C CA . ASN A 1 167 ? 14.834 -18.190 4.416 1.00 50.38 167 ASN A CA 1
ATOM 1324 C C . ASN A 1 167 ? 14.374 -17.777 5.817 1.00 50.38 167 ASN A C 1
ATOM 1326 O O . ASN A 1 167 ? 14.709 -18.466 6.779 1.00 50.38 167 ASN A O 1
ATOM 1330 N N . GLU A 1 168 ? 13.563 -16.723 5.918 1.00 49.50 168 GLU A N 1
ATOM 1331 C CA . GLU A 1 168 ? 12.981 -16.296 7.189 1.00 49.50 168 GLU A CA 1
ATOM 1332 C C . GLU A 1 168 ? 11.860 -17.234 7.659 1.00 49.50 168 GLU A C 1
ATOM 1334 O O . GLU A 1 168 ? 11.856 -17.635 8.820 1.00 49.50 168 GLU A O 1
ATOM 1339 N N . HIS A 1 169 ? 11.001 -17.717 6.749 1.00 46.50 169 HIS A N 1
ATOM 1340 C CA . HIS A 1 169 ? 9.997 -18.747 7.062 1.00 46.50 169 HIS A CA 1
ATOM 1341 C C . HIS A 1 169 ? 10.617 -20.004 7.694 1.00 46.50 169 HIS A C 1
ATOM 1343 O O . HIS A 1 169 ? 10.088 -20.563 8.645 1.00 46.50 169 HIS A O 1
ATOM 1349 N N . ARG A 1 170 ? 11.771 -20.467 7.192 1.00 43.88 170 ARG A N 1
ATOM 1350 C CA . ARG A 1 170 ? 12.416 -21.697 7.688 1.00 43.88 170 ARG A CA 1
ATOM 1351 C C . ARG A 1 170 ? 12.977 -21.565 9.114 1.00 43.88 170 ARG A C 1
ATOM 1353 O O . ARG A 1 170 ? 13.303 -22.582 9.719 1.00 43.88 170 ARG A O 1
ATOM 1360 N N . ARG A 1 171 ? 13.116 -20.344 9.642 1.00 42.97 171 ARG A N 1
ATOM 1361 C CA . ARG A 1 171 ? 13.587 -20.090 11.014 1.00 42.97 171 ARG A CA 1
ATOM 1362 C C . ARG A 1 171 ? 12.470 -20.160 12.058 1.00 42.97 171 ARG A C 1
ATOM 1364 O O . ARG A 1 171 ? 12.776 -20.114 13.245 1.00 42.97 171 ARG A O 1
ATOM 1371 N N . GLN A 1 172 ? 11.209 -20.274 11.643 1.00 43.44 172 GLN A N 1
ATOM 1372 C CA . GLN A 1 172 ? 10.047 -20.236 12.528 1.00 43.44 172 GLN A CA 1
ATOM 1373 C C . GLN A 1 172 ? 9.282 -21.569 12.419 1.00 43.44 172 GLN A C 1
ATOM 1375 O O . GLN A 1 172 ? 8.915 -21.994 11.329 1.00 43.44 172 GLN A O 1
ATOM 1380 N N . HIS A 1 173 ? 9.144 -22.286 13.536 1.00 35.50 173 HIS A N 1
ATOM 1381 C CA . HIS A 1 173 ? 8.480 -23.596 13.624 1.00 35.50 173 HIS A CA 1
ATOM 1382 C C . HIS A 1 173 ? 6.943 -23.494 13.491 1.00 35.50 173 HIS A C 1
ATOM 1384 O O . HIS A 1 173 ? 6.374 -22.539 14.004 1.00 35.50 173 HIS A O 1
ATOM 1390 N N . ASP A 1 174 ? 6.310 -24.504 12.862 1.00 34.66 174 ASP A N 1
ATOM 1391 C CA . ASP A 1 174 ? 4.897 -24.975 12.900 1.00 34.66 174 ASP A CA 1
ATOM 1392 C C . ASP A 1 174 ? 3.744 -23.987 13.212 1.00 34.66 174 ASP A C 1
ATOM 1394 O O . ASP A 1 174 ? 2.713 -24.353 13.776 1.00 34.66 174 ASP A O 1
ATOM 1398 N N . GLY A 1 175 ? 3.868 -22.745 12.762 1.00 36.12 175 GLY A N 1
ATOM 1399 C CA . GLY A 1 175 ? 2.825 -21.721 12.718 1.00 36.12 175 GLY A CA 1
ATOM 1400 C C . GLY A 1 175 ? 3.126 -20.762 11.567 1.00 36.12 175 GLY A C 1
ATOM 1401 O O . GLY A 1 175 ? 4.217 -20.821 11.003 1.00 36.12 175 GLY A O 1
ATOM 1402 N N . MET A 1 176 ? 2.158 -19.929 11.164 1.00 42.94 176 MET A N 1
ATOM 1403 C CA . MET A 1 176 ? 2.318 -18.963 10.062 1.00 42.94 176 MET A CA 1
ATOM 1404 C C . MET A 1 176 ? 3.681 -18.261 10.070 1.00 42.94 176 MET A C 1
ATOM 1406 O O . MET A 1 176 ? 4.219 -17.947 11.129 1.00 42.94 176 MET A O 1
ATOM 1410 N N . ALA A 1 177 ? 4.169 -17.912 8.878 1.00 41.66 177 ALA A N 1
ATOM 1411 C CA . ALA A 1 177 ? 5.280 -16.988 8.707 1.00 41.66 177 ALA A CA 1
ATOM 1412 C C . ALA A 1 177 ? 4.992 -15.625 9.364 1.00 41.66 177 ALA A C 1
ATOM 1414 O O . ALA A 1 177 ? 4.479 -14.698 8.738 1.00 41.66 177 ALA A O 1
ATOM 1415 N N . MET A 1 178 ? 5.331 -15.479 10.635 1.00 46.50 178 MET A N 1
ATOM 1416 C CA . MET A 1 178 ? 5.323 -14.197 11.315 1.00 46.50 178 MET A CA 1
ATOM 1417 C C . MET A 1 178 ? 6.670 -13.548 11.063 1.00 46.50 178 MET A C 1
ATOM 1419 O O . MET A 1 178 ? 7.603 -13.648 11.859 1.00 46.50 178 MET A O 1
ATOM 1423 N N . PHE A 1 179 ? 6.809 -12.923 9.903 1.00 47.38 179 PHE A N 1
ATOM 1424 C CA . PHE A 1 179 ? 8.069 -12.314 9.500 1.00 47.38 179 PHE A CA 1
ATOM 1425 C C . PHE A 1 179 ? 8.582 -11.365 10.581 1.00 47.38 179 PHE A C 1
ATOM 1427 O O . PHE A 1 179 ? 7.932 -10.383 10.943 1.00 47.38 179 PHE A O 1
ATOM 1434 N N . LYS A 1 180 ? 9.772 -11.670 11.102 1.00 40.28 180 LYS A N 1
ATOM 1435 C CA . LYS A 1 180 ? 10.503 -10.746 11.951 1.00 40.28 180 LYS A CA 1
ATOM 1436 C C . LYS A 1 180 ? 11.037 -9.640 11.042 1.00 40.28 180 LYS A C 1
ATOM 1438 O O . LYS A 1 180 ? 12.075 -9.800 10.408 1.00 40.28 180 LYS A O 1
ATOM 1443 N N . PHE A 1 181 ? 10.308 -8.535 10.953 1.00 45.59 181 PHE A N 1
ATOM 1444 C CA . PHE A 1 181 ? 10.880 -7.279 10.478 1.00 45.59 181 PHE A CA 1
ATOM 1445 C C . PHE A 1 181 ? 11.740 -6.714 11.602 1.00 45.59 181 PHE A C 1
ATOM 1447 O O . PHE A 1 181 ? 11.360 -6.781 12.771 1.00 45.59 181 PHE A O 1
ATOM 1454 N N . ASP A 1 182 ? 12.936 -6.233 11.275 1.00 36.28 182 ASP A N 1
ATOM 1455 C CA . ASP A 1 182 ? 13.992 -5.923 12.256 1.00 36.28 182 ASP A CA 1
ATOM 1456 C C . ASP A 1 182 ? 13.781 -4.553 12.925 1.00 36.28 182 ASP A C 1
ATOM 1458 O O . ASP A 1 182 ? 14.705 -3.842 13.318 1.00 36.28 182 ASP A O 1
ATOM 1462 N N . ARG A 1 183 ? 12.517 -4.158 13.033 1.00 42.25 183 ARG A N 1
ATOM 1463 C CA . ARG A 1 183 ? 12.043 -2.989 13.753 1.00 42.25 183 ARG A CA 1
ATOM 1464 C C . ARG A 1 183 ? 10.858 -3.463 14.566 1.00 42.25 183 ARG A C 1
ATOM 1466 O O . ARG A 1 183 ? 10.024 -4.184 14.031 1.00 42.25 183 ARG A O 1
ATOM 1473 N N . ASP A 1 184 ? 10.782 -3.043 15.821 1.00 42.84 184 ASP A N 1
ATOM 1474 C CA . ASP A 1 184 ? 9.700 -3.303 16.780 1.00 42.84 184 ASP A CA 1
ATOM 1475 C C . ASP A 1 184 ? 8.341 -2.715 16.330 1.00 42.84 184 ASP A C 1
ATOM 1477 O O . ASP A 1 184 ? 7.682 -1.977 17.056 1.00 42.84 184 ASP A O 1
ATOM 1481 N N . ARG A 1 185 ? 7.942 -2.958 15.079 1.00 50.72 185 ARG A N 1
ATOM 1482 C CA . ARG A 1 185 ? 6.746 -2.434 14.437 1.00 50.72 185 ARG A CA 1
ATOM 1483 C C . ARG A 1 185 ? 5.733 -3.550 14.304 1.00 50.72 185 ARG A C 1
ATOM 1485 O O . ARG A 1 185 ? 5.888 -4.501 13.543 1.00 50.72 185 ARG A O 1
ATOM 1492 N N . GLU A 1 186 ? 4.688 -3.368 15.076 1.00 55.81 186 GLU A N 1
ATOM 1493 C CA . GLU A 1 186 ? 3.573 -4.263 15.273 1.00 55.81 186 GLU A CA 1
ATOM 1494 C C . GLU A 1 186 ? 2.525 -3.925 14.186 1.00 55.81 186 GLU A C 1
ATOM 1496 O O . GLU A 1 186 ? 1.759 -2.981 14.352 1.00 55.81 186 GLU A O 1
ATOM 1501 N N . GLN A 1 187 ? 2.617 -4.570 13.003 1.00 55.84 187 GLN A N 1
ATOM 1502 C CA . GLN A 1 187 ? 1.639 -4.561 11.877 1.00 55.84 187 GLN A CA 1
ATOM 1503 C C . GLN A 1 187 ? 2.113 -5.390 10.632 1.00 55.84 187 GLN A C 1
ATOM 1505 O O . GLN A 1 187 ? 2.437 -4.831 9.591 1.00 55.84 187 GLN A O 1
ATOM 1510 N N . PRO A 1 188 ? 2.204 -6.721 10.661 1.00 64.81 188 PRO A N 1
ATOM 1511 C CA . PRO A 1 188 ? 2.556 -7.654 9.586 1.00 64.81 188 PRO A CA 1
ATOM 1512 C C . PRO A 1 188 ? 1.437 -8.114 8.670 1.00 64.81 188 PRO A C 1
ATOM 1514 O O . PRO A 1 188 ? 1.768 -8.535 7.561 1.00 64.81 188 PRO A O 1
ATOM 1517 N N . LEU A 1 189 ? 0.149 -8.006 9.027 1.00 68.31 189 LEU A N 1
ATOM 1518 C CA . LEU A 1 189 ? -0.909 -8.373 8.072 1.00 68.31 189 LEU A CA 1
ATOM 1519 C C . LEU A 1 189 ? -0.798 -7.556 6.777 1.00 68.31 189 LEU A C 1
ATOM 1521 O O . LEU A 1 189 ? -1.006 -8.093 5.691 1.00 68.31 189 LEU A O 1
ATOM 1525 N N . GLN A 1 190 ? -0.375 -6.290 6.863 1.00 70.88 190 GLN A N 1
ATOM 1526 C CA . GLN A 1 190 ? -0.100 -5.475 5.676 1.00 70.88 190 GLN A CA 1
ATOM 1527 C C . GLN A 1 190 ? 0.987 -6.081 4.780 1.00 70.88 190 GLN A C 1
ATOM 1529 O O . GLN A 1 190 ? 0.830 -6.136 3.563 1.00 70.88 190 GLN A O 1
ATOM 1534 N N . TYR A 1 191 ? 2.072 -6.572 5.380 1.00 70.94 191 TYR A N 1
ATOM 1535 C CA . TYR A 1 191 ? 3.217 -7.138 4.673 1.00 70.94 191 TYR A CA 1
ATOM 1536 C C . TYR A 1 191 ? 2.871 -8.491 4.070 1.00 70.94 191 TYR A C 1
ATOM 1538 O O . TYR A 1 191 ? 3.236 -8.789 2.935 1.00 70.94 191 TYR A O 1
ATOM 1546 N N . VAL A 1 192 ? 2.123 -9.297 4.817 1.00 68.31 192 VAL A N 1
ATOM 1547 C CA . VAL A 1 192 ? 1.579 -10.571 4.367 1.00 68.31 192 VAL A CA 1
ATOM 1548 C C . VAL A 1 192 ? 0.698 -10.366 3.137 1.00 68.31 192 VAL A C 1
ATOM 1550 O O . VAL A 1 192 ? 0.933 -11.002 2.115 1.00 68.31 192 VAL A O 1
ATOM 1553 N N . VAL A 1 193 ? -0.277 -9.454 3.197 1.00 70.75 193 VAL A N 1
ATOM 1554 C CA . VAL A 1 193 ? -1.199 -9.189 2.081 1.00 70.75 193 VAL A CA 1
ATOM 1555 C C . VAL A 1 193 ? -0.462 -8.600 0.874 1.00 70.75 193 VAL A C 1
ATOM 1557 O O . VAL A 1 193 ? -0.701 -9.020 -0.259 1.00 70.75 193 VAL A O 1
ATOM 1560 N N . ALA A 1 194 ? 0.464 -7.667 1.097 1.00 72.00 194 ALA A N 1
ATOM 1561 C CA . ALA A 1 194 ? 1.267 -7.056 0.041 1.00 72.00 194 ALA A CA 1
ATOM 1562 C C . ALA A 1 194 ? 2.160 -8.076 -0.685 1.00 72.00 194 ALA A C 1
ATOM 1564 O O . ALA A 1 194 ? 2.152 -8.157 -1.914 1.00 72.00 194 ALA A O 1
ATOM 1565 N N . ASN A 1 195 ? 2.895 -8.899 0.064 1.00 69.81 195 ASN A N 1
ATOM 1566 C CA . ASN A 1 195 ? 3.732 -9.947 -0.519 1.00 69.81 195 ASN A CA 1
ATOM 1567 C C . ASN A 1 195 ? 2.891 -11.040 -1.173 1.00 69.81 195 ASN A C 1
ATOM 1569 O O . ASN A 1 195 ? 3.294 -11.581 -2.202 1.00 69.81 195 ASN A O 1
ATOM 1573 N N . ALA A 1 196 ? 1.712 -11.323 -0.615 1.00 68.19 196 ALA A N 1
ATOM 1574 C CA . ALA A 1 196 ? 0.784 -12.269 -1.199 1.00 68.19 196 ALA A CA 1
ATOM 1575 C C . ALA A 1 196 ? 0.343 -11.866 -2.599 1.00 68.19 196 ALA A C 1
ATOM 1577 O O . ALA A 1 196 ? 0.343 -12.676 -3.527 1.00 68.19 196 ALA A O 1
ATOM 1578 N N . PHE A 1 197 ? 0.009 -10.590 -2.746 1.00 72.88 197 PHE A N 1
ATOM 1579 C CA . PHE A 1 197 ? -0.325 -10.003 -4.027 1.00 72.88 197 PHE A CA 1
ATOM 1580 C C . PHE A 1 197 ? 0.844 -10.089 -5.021 1.00 72.88 197 PHE A C 1
ATOM 1582 O O . PHE A 1 197 ? 0.660 -10.577 -6.135 1.00 72.88 197 PHE A O 1
ATOM 1589 N N . LEU A 1 198 ? 2.056 -9.688 -4.620 1.00 72.06 198 LEU A N 1
ATOM 1590 C CA . LEU A 1 198 ? 3.215 -9.721 -5.519 1.00 72.06 198 LEU A CA 1
ATOM 1591 C C . LEU A 1 198 ? 3.611 -11.141 -5.942 1.00 72.06 198 LEU A C 1
ATOM 1593 O O . LEU A 1 198 ? 3.961 -11.358 -7.099 1.00 72.06 198 LEU A O 1
ATOM 1597 N N . ALA A 1 199 ? 3.539 -12.117 -5.037 1.00 67.19 199 ALA A N 1
ATOM 1598 C CA . ALA A 1 199 ? 3.894 -13.496 -5.352 1.00 67.19 199 ALA A CA 1
ATOM 1599 C C . ALA A 1 199 ? 2.916 -14.120 -6.357 1.00 67.19 199 ALA A C 1
ATOM 1601 O O . ALA A 1 199 ? 3.337 -14.871 -7.241 1.00 67.19 199 ALA A O 1
ATOM 1602 N N . ALA A 1 200 ? 1.629 -13.783 -6.250 1.00 67.44 200 ALA A N 1
ATOM 1603 C CA . ALA A 1 200 ? 0.629 -14.179 -7.232 1.00 67.44 200 ALA A CA 1
ATOM 1604 C C . ALA A 1 200 ? 0.895 -13.537 -8.599 1.00 67.44 200 ALA A C 1
ATOM 1606 O O . ALA A 1 200 ? 1.005 -14.255 -9.591 1.00 67.44 200 ALA A O 1
ATOM 1607 N N . LEU A 1 201 ? 1.123 -12.221 -8.626 1.00 73.25 201 LEU A N 1
ATOM 1608 C CA . LEU A 1 201 ? 1.430 -11.490 -9.856 1.00 73.25 201 LEU A CA 1
ATOM 1609 C C . LEU A 1 201 ? 2.718 -12.000 -10.531 1.00 73.25 201 LEU A C 1
ATOM 1611 O O . LEU A 1 201 ? 2.810 -12.080 -11.753 1.00 73.25 201 LEU A O 1
ATOM 1615 N N . TYR A 1 202 ? 3.718 -12.412 -9.754 1.00 71.81 202 TYR A N 1
ATOM 1616 C CA . TYR A 1 202 ? 4.917 -13.046 -10.300 1.00 71.81 202 TYR A CA 1
ATOM 1617 C C . TYR A 1 202 ? 4.641 -14.406 -10.930 1.00 71.81 202 TYR A C 1
ATOM 1619 O O . TYR A 1 202 ? 5.166 -14.709 -12.002 1.00 71.81 202 TYR A O 1
ATOM 1627 N N . ALA A 1 203 ? 3.789 -15.218 -10.307 1.00 66.38 203 ALA A N 1
ATOM 1628 C CA . ALA A 1 203 ? 3.362 -16.467 -10.912 1.00 66.38 203 ALA A CA 1
ATOM 1629 C C . ALA A 1 203 ? 2.579 -16.226 -12.217 1.00 66.38 203 ALA A C 1
ATOM 1631 O O . ALA A 1 203 ? 2.787 -16.977 -13.171 1.00 66.38 203 ALA A O 1
ATOM 1632 N N . ASP A 1 204 ? 1.762 -15.165 -12.299 1.00 69.12 204 ASP A N 1
ATOM 1633 C CA . ASP A 1 204 ? 1.095 -14.756 -13.546 1.00 69.12 204 ASP A CA 1
ATOM 1634 C C . ASP A 1 204 ? 2.131 -14.448 -14.637 1.00 69.12 204 ASP A C 1
ATOM 1636 O O . ASP A 1 204 ? 2.011 -14.926 -15.766 1.00 69.12 204 ASP A O 1
ATOM 1640 N N . TYR A 1 205 ? 3.190 -13.705 -14.299 1.00 72.31 205 TYR A N 1
ATOM 1641 C CA . TYR A 1 205 ? 4.263 -13.379 -15.242 1.00 72.31 205 TYR A CA 1
ATOM 1642 C C . TYR A 1 205 ? 5.051 -14.607 -15.700 1.00 72.31 205 TYR A C 1
ATOM 1644 O O . TYR A 1 205 ? 5.386 -14.701 -16.880 1.00 72.31 205 TYR A O 1
ATOM 1652 N N . LEU A 1 206 ? 5.311 -15.575 -14.815 1.00 68.88 206 LEU A N 1
ATOM 1653 C CA . LEU A 1 206 ? 5.955 -16.837 -15.196 1.00 68.88 206 LEU A CA 1
ATOM 1654 C C . LEU A 1 206 ? 5.103 -17.629 -16.191 1.00 68.88 206 LEU A C 1
ATOM 1656 O O . LEU A 1 206 ? 5.621 -18.102 -17.202 1.00 68.88 206 LEU A O 1
ATOM 1660 N N . VAL A 1 207 ? 3.797 -17.738 -15.938 1.00 68.06 207 VAL A N 1
ATOM 1661 C CA . VAL A 1 207 ? 2.871 -18.421 -16.852 1.00 68.06 207 VAL A CA 1
ATOM 1662 C C . VAL A 1 207 ? 2.792 -17.679 -18.187 1.00 68.06 207 VAL A C 1
ATOM 1664 O O . VAL A 1 207 ? 2.943 -18.305 -19.236 1.00 68.06 207 VAL A O 1
ATOM 1667 N N . ALA A 1 208 ? 2.609 -16.356 -18.164 1.00 67.00 208 ALA A N 1
ATOM 1668 C CA . ALA A 1 208 ? 2.527 -15.531 -19.370 1.00 67.00 208 ALA A CA 1
ATOM 1669 C C . ALA A 1 208 ? 3.823 -15.571 -20.199 1.00 67.00 208 ALA A C 1
ATOM 1671 O O . ALA A 1 208 ? 3.774 -15.573 -21.427 1.00 67.00 208 ALA A O 1
ATOM 1672 N N . GLY A 1 209 ? 4.977 -15.652 -19.535 1.00 69.44 209 GLY A N 1
ATOM 1673 C CA . GLY A 1 209 ? 6.289 -15.797 -20.162 1.00 69.44 209 GLY A CA 1
ATOM 1674 C C . GLY A 1 209 ? 6.642 -17.226 -20.587 1.00 69.44 209 GLY A C 1
ATOM 1675 O O . GLY A 1 209 ? 7.750 -17.445 -21.072 1.00 69.44 209 GLY A O 1
ATOM 1676 N N . ASN A 1 210 ? 5.747 -18.205 -20.396 1.00 71.44 210 ASN A N 1
ATOM 1677 C CA . ASN A 1 210 ? 6.007 -19.633 -20.622 1.00 71.44 210 ASN A CA 1
ATOM 1678 C C . ASN A 1 210 ? 7.254 -20.157 -19.865 1.00 71.44 210 ASN A C 1
ATOM 1680 O O . ASN A 1 210 ? 7.983 -21.036 -20.335 1.00 71.44 210 ASN A O 1
ATOM 1684 N N . VAL A 1 211 ? 7.508 -19.610 -18.674 1.00 70.94 211 VAL A N 1
ATOM 1685 C CA . VAL A 1 211 ? 8.616 -19.980 -17.788 1.00 70.94 211 VAL A CA 1
ATOM 1686 C C . VAL A 1 211 ? 8.121 -21.017 -16.777 1.00 70.94 211 VAL A C 1
ATOM 1688 O O . VAL A 1 211 ? 7.212 -20.762 -15.996 1.00 70.94 211 VAL A O 1
ATOM 1691 N N . LYS A 1 212 ? 8.726 -22.212 -16.758 1.00 72.50 212 LYS A N 1
ATOM 1692 C CA . LYS A 1 212 ? 8.247 -23.358 -15.948 1.00 72.50 212 LYS A CA 1
ATOM 1693 C C . LYS A 1 212 ? 8.506 -23.238 -14.436 1.00 72.50 212 LYS A C 1
ATOM 1695 O O . LYS A 1 212 ? 7.967 -24.022 -13.650 1.00 72.50 212 LYS A O 1
ATOM 1700 N N . GLY A 1 213 ? 9.355 -22.301 -14.030 1.00 65.81 213 GLY A N 1
ATOM 1701 C CA . GLY A 1 213 ? 9.834 -22.144 -12.661 1.00 65.81 213 GLY A CA 1
ATOM 1702 C C . GLY A 1 213 ? 11.135 -21.346 -12.614 1.00 65.81 213 GLY A C 1
ATOM 1703 O O . GLY A 1 213 ? 11.607 -20.877 -13.647 1.00 65.81 213 GLY A O 1
ATOM 1704 N N . TRP A 1 214 ? 11.733 -21.226 -11.432 1.00 63.09 214 TRP A N 1
ATOM 1705 C CA . TRP A 1 214 ? 13.000 -20.512 -11.240 1.00 63.09 214 TRP A CA 1
ATOM 1706 C C . TRP A 1 214 ? 13.961 -21.285 -10.339 1.00 63.09 214 TRP A C 1
ATOM 1708 O O . TRP A 1 214 ? 13.570 -22.214 -9.637 1.00 63.09 214 TRP A O 1
ATOM 1718 N N . TYR A 1 215 ? 15.229 -20.881 -10.315 1.00 56.94 215 TYR A N 1
ATOM 1719 C CA . TYR A 1 215 ? 16.219 -21.426 -9.387 1.00 56.94 215 TYR A CA 1
ATOM 1720 C C . TYR A 1 215 ? 16.356 -20.547 -8.140 1.00 56.94 215 TYR A C 1
ATOM 1722 O O . TYR A 1 215 ? 16.792 -19.402 -8.208 1.00 56.94 215 TYR A O 1
ATOM 1730 N N . CYS A 1 216 ? 16.001 -21.087 -6.975 1.00 51.84 216 CYS A N 1
ATOM 1731 C CA . CYS A 1 216 ? 16.271 -20.484 -5.674 1.00 51.84 216 CYS A CA 1
ATOM 1732 C C . CYS A 1 216 ? 17.602 -21.038 -5.142 1.00 51.84 216 CYS A C 1
ATOM 1734 O O . CYS A 1 216 ? 17.632 -22.061 -4.447 1.00 51.84 216 CYS A O 1
ATOM 1736 N N . GLY A 1 217 ? 18.715 -20.384 -5.484 1.00 58.59 217 GLY A N 1
ATOM 1737 C CA . GLY A 1 217 ? 20.053 -20.937 -5.256 1.00 58.59 217 GLY A CA 1
ATOM 1738 C C . GLY A 1 217 ? 20.270 -22.175 -6.130 1.00 58.59 217 GLY A C 1
ATOM 1739 O O . GLY A 1 217 ? 20.026 -22.130 -7.330 1.00 58.59 217 GLY A O 1
ATOM 1740 N N . SER A 1 218 ? 20.674 -23.301 -5.540 1.00 55.28 218 SER A N 1
ATOM 1741 C CA . SER A 1 218 ? 20.833 -24.570 -6.270 1.00 55.28 218 SER A CA 1
ATOM 1742 C C . SER A 1 218 ? 19.523 -25.339 -6.492 1.00 55.28 218 SER A C 1
ATOM 1744 O O . SER A 1 218 ? 19.524 -26.355 -7.184 1.00 55.28 218 SER A O 1
ATOM 1746 N N . LYS A 1 219 ? 18.399 -24.895 -5.909 1.00 52.22 219 LYS A N 1
ATOM 1747 C CA . LYS A 1 219 ? 17.122 -25.616 -5.974 1.00 52.22 219 LYS A CA 1
ATOM 1748 C C . LYS A 1 219 ? 16.214 -25.036 -7.055 1.00 52.22 219 LYS A C 1
ATOM 1750 O O . LYS A 1 219 ? 15.806 -23.882 -6.951 1.00 52.22 219 LYS A O 1
ATOM 1755 N N . PHE A 1 220 ? 15.822 -25.857 -8.027 1.00 67.94 220 PHE A N 1
ATOM 1756 C CA . PHE A 1 220 ? 14.743 -25.507 -8.948 1.00 67.94 220 PHE A CA 1
ATOM 1757 C C . PHE A 1 220 ? 13.396 -25.523 -8.216 1.00 67.94 220 PHE A C 1
ATOM 1759 O O . PHE A 1 220 ? 13.071 -26.478 -7.508 1.00 67.94 220 PHE A O 1
ATOM 1766 N N . MET A 1 221 ? 12.637 -24.448 -8.371 1.00 60.78 221 MET A N 1
ATOM 1767 C CA . MET A 1 221 ? 11.291 -24.265 -7.857 1.00 60.78 221 MET A CA 1
ATOM 1768 C C . MET A 1 221 ? 10.333 -24.189 -9.034 1.00 60.78 221 MET A C 1
ATOM 1770 O O . MET A 1 221 ? 10.390 -23.266 -9.843 1.00 60.78 221 MET A O 1
ATOM 1774 N N . THR A 1 222 ? 9.439 -25.164 -9.122 1.00 67.00 222 THR A N 1
ATOM 1775 C CA . THR A 1 222 ? 8.349 -25.142 -10.092 1.00 67.00 222 THR A CA 1
ATOM 1776 C C . THR A 1 222 ? 7.298 -24.106 -9.691 1.00 67.00 222 THR A C 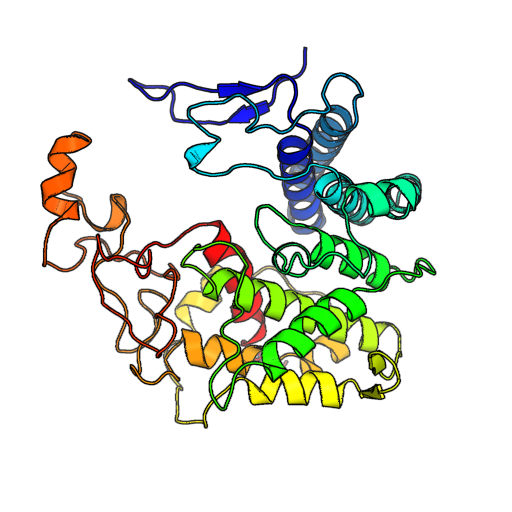1
ATOM 1778 O O . THR A 1 222 ? 7.182 -23.726 -8.522 1.00 67.00 222 THR A O 1
ATOM 1781 N N . ILE A 1 223 ? 6.447 -23.709 -10.640 1.00 64.06 223 ILE A N 1
ATOM 1782 C CA . ILE A 1 223 ? 5.230 -22.938 -10.331 1.00 64.06 223 ILE A CA 1
ATOM 1783 C C . ILE A 1 223 ? 4.401 -23.644 -9.236 1.00 64.06 223 ILE A C 1
ATOM 1785 O O . ILE A 1 223 ? 3.851 -22.999 -8.342 1.00 64.06 223 ILE A O 1
ATOM 1789 N N . ASN A 1 224 ? 4.354 -24.981 -9.253 1.00 63.53 224 ASN A N 1
ATOM 1790 C CA . ASN A 1 224 ? 3.652 -25.776 -8.246 1.00 63.53 224 ASN A CA 1
ATOM 1791 C C . ASN A 1 224 ? 4.327 -25.748 -6.868 1.00 63.53 224 ASN A C 1
ATOM 1793 O O . ASN A 1 224 ? 3.609 -25.790 -5.873 1.00 63.53 224 ASN A O 1
ATOM 1797 N N . ASP A 1 225 ? 5.654 -25.623 -6.787 1.00 61.44 225 ASP A N 1
ATOM 1798 C CA . ASP A 1 225 ? 6.374 -25.442 -5.521 1.00 61.44 225 ASP A CA 1
ATOM 1799 C C . ASP A 1 225 ? 6.090 -24.070 -4.909 1.00 61.44 225 ASP A C 1
ATOM 1801 O O . ASP A 1 225 ? 5.862 -23.982 -3.704 1.00 61.44 225 ASP A O 1
ATOM 1805 N N . LEU A 1 226 ? 6.041 -23.008 -5.725 1.00 57.75 226 LEU A N 1
ATOM 1806 C CA . LEU A 1 226 ? 5.626 -21.678 -5.263 1.00 57.75 226 LEU A CA 1
ATOM 1807 C C . LEU A 1 226 ? 4.195 -21.724 -4.714 1.00 57.75 226 LEU A C 1
ATOM 1809 O O . LEU A 1 226 ? 3.916 -21.224 -3.625 1.00 57.75 226 LEU A O 1
ATOM 1813 N N . ARG A 1 227 ? 3.299 -22.403 -5.434 1.00 58.78 227 ARG A N 1
ATOM 1814 C CA . ARG A 1 227 ? 1.926 -22.633 -4.982 1.00 58.78 227 ARG A CA 1
ATOM 1815 C C . ARG A 1 227 ? 1.873 -23.490 -3.717 1.00 58.78 227 ARG A C 1
ATOM 1817 O O . ARG A 1 227 ? 1.080 -23.207 -2.836 1.00 58.78 227 ARG A O 1
ATOM 1824 N N . ALA A 1 228 ? 2.690 -24.534 -3.586 1.00 54.94 228 ALA A N 1
ATOM 1825 C CA . ALA A 1 228 ? 2.729 -25.387 -2.397 1.00 54.94 228 ALA A CA 1
ATOM 1826 C C . ALA A 1 228 ? 3.268 -24.646 -1.163 1.00 54.94 228 ALA A C 1
ATOM 1828 O O . ALA A 1 228 ? 2.692 -24.776 -0.089 1.00 54.94 228 ALA A O 1
ATOM 1829 N N . PHE A 1 229 ? 4.308 -23.826 -1.326 1.00 52.56 229 PHE A N 1
ATOM 1830 C CA . PHE A 1 229 ? 4.827 -22.948 -0.276 1.00 52.56 229 PHE A CA 1
ATOM 1831 C C . PHE A 1 229 ? 3.786 -21.921 0.181 1.00 52.56 229 PHE A C 1
ATOM 1833 O O . PHE A 1 229 ? 3.628 -21.701 1.376 1.00 52.56 229 PHE A O 1
ATOM 1840 N N . ALA A 1 230 ? 3.029 -21.340 -0.753 1.00 50.75 230 ALA A N 1
ATOM 1841 C CA . ALA A 1 230 ? 1.907 -20.468 -0.419 1.00 50.75 230 ALA A CA 1
ATOM 1842 C C . ALA A 1 230 ? 0.806 -21.208 0.353 1.00 50.75 230 ALA A C 1
ATOM 1844 O O . ALA A 1 230 ? 0.220 -20.667 1.290 1.00 50.75 230 ALA A O 1
ATOM 1845 N N . ARG A 1 231 ? 0.567 -22.473 -0.018 1.00 49.75 231 ARG A N 1
ATOM 1846 C CA . ARG A 1 231 ? -0.415 -23.352 0.619 1.00 49.75 231 ARG A CA 1
ATOM 1847 C C . ARG A 1 231 ? -0.031 -23.849 2.009 1.00 49.75 231 ARG A C 1
ATOM 1849 O O . ARG A 1 231 ? -0.909 -24.112 2.818 1.00 49.75 231 ARG A O 1
ATOM 1856 N N . SER A 1 232 ? 1.257 -23.971 2.313 1.00 47.41 232 SER A N 1
ATOM 1857 C CA . SER A 1 232 ? 1.697 -24.363 3.657 1.00 47.41 232 SER A CA 1
ATOM 1858 C C . SER A 1 232 ? 1.480 -23.261 4.697 1.00 47.41 232 SER A C 1
ATOM 1860 O O . SER A 1 232 ? 1.707 -23.497 5.875 1.00 47.41 232 SER A O 1
ATOM 1862 N N . GLN A 1 233 ? 1.047 -22.068 4.277 1.00 45.44 233 GLN A N 1
ATOM 1863 C CA . GLN A 1 233 ? 0.782 -20.943 5.167 1.00 45.44 233 GLN A CA 1
ATOM 1864 C C . GLN A 1 233 ? -0.652 -20.931 5.742 1.00 45.44 233 GLN A C 1
ATOM 1866 O O . GLN A 1 233 ? -1.121 -19.873 6.155 1.00 45.44 233 GLN A O 1
ATOM 1871 N N . ALA A 1 234 ? -1.365 -22.066 5.753 1.00 40.59 234 ALA A N 1
ATOM 1872 C CA . ALA A 1 234 ? -2.665 -22.222 6.417 1.00 40.59 234 ALA A CA 1
ATOM 1873 C C . ALA A 1 234 ? -2.737 -23.488 7.288 1.00 40.59 234 ALA A C 1
ATOM 1875 O O . ALA A 1 234 ? -2.091 -24.497 7.004 1.00 40.59 234 ALA A O 1
ATOM 1876 N N . ILE A 1 235 ? -3.602 -23.432 8.306 1.00 34.34 235 ILE A N 1
ATOM 1877 C CA . ILE A 1 235 ? -4.099 -24.566 9.109 1.00 34.34 235 ILE A CA 1
ATOM 1878 C C . ILE A 1 235 ? -5.484 -24.986 8.531 1.00 34.34 235 ILE A C 1
ATOM 1880 O O . ILE A 1 235 ? -6.123 -24.155 7.889 1.00 34.34 235 ILE A O 1
ATOM 1884 N N . PRO A 1 236 ? -5.948 -26.256 8.635 1.00 36.31 236 PRO A N 1
ATOM 1885 C CA . PRO A 1 236 ? -6.916 -26.836 7.690 1.00 36.31 236 PRO A CA 1
ATOM 1886 C C . PRO A 1 236 ? -8.352 -26.279 7.683 1.00 36.31 236 PRO A C 1
ATOM 1888 O O . PRO A 1 236 ? -8.953 -26.012 8.722 1.00 36.31 236 PRO A O 1
ATOM 1891 N N . LYS A 1 237 ? -8.920 -26.293 6.463 1.00 33.00 237 LYS A N 1
ATOM 1892 C CA . LYS A 1 237 ? -10.302 -25.984 6.045 1.00 33.00 237 LYS A CA 1
ATOM 1893 C C . LYS A 1 237 ? -11.383 -26.358 7.070 1.00 33.00 237 LYS A C 1
ATOM 1895 O O . LYS A 1 237 ? -11.702 -27.536 7.229 1.00 33.00 237 LYS A O 1
ATOM 1900 N N . GLN A 1 238 ? -12.124 -25.354 7.546 1.00 34.19 238 GLN A N 1
ATOM 1901 C CA . GLN A 1 238 ? -13.544 -25.553 7.857 1.00 34.19 238 GLN A CA 1
ATOM 1902 C C . GLN A 1 238 ? -14.424 -24.336 7.509 1.00 34.19 238 GLN A C 1
ATOM 1904 O O . GLN A 1 238 ? -14.437 -23.319 8.193 1.00 34.19 238 GLN A O 1
ATOM 1909 N N . THR A 1 239 ? -15.178 -24.515 6.414 1.00 34.66 239 THR A N 1
ATOM 1910 C CA . THR A 1 239 ? -16.481 -23.919 6.034 1.00 34.66 239 THR A CA 1
ATOM 1911 C C . THR A 1 239 ? -16.715 -22.414 6.208 1.00 34.66 239 THR A C 1
ATOM 1913 O O . THR A 1 239 ? -17.112 -21.964 7.279 1.00 34.66 239 THR A O 1
ATOM 1916 N N . TRP A 1 240 ? -16.703 -21.677 5.087 1.00 38.56 240 TRP A N 1
ATOM 1917 C CA . TRP A 1 240 ? -17.422 -20.403 4.950 1.00 38.56 240 TRP A CA 1
ATOM 1918 C C . TRP A 1 240 ? -18.062 -20.253 3.561 1.00 38.56 240 TRP A C 1
ATOM 1920 O O . TRP A 1 240 ? -17.430 -19.824 2.603 1.00 38.56 240 TRP A O 1
ATOM 1930 N N . THR A 1 241 ? -19.357 -20.542 3.470 1.00 40.12 241 THR A N 1
ATOM 1931 C CA . THR A 1 241 ? -20.244 -20.133 2.371 1.00 40.12 241 THR A CA 1
ATOM 1932 C C . THR A 1 241 ? -21.347 -19.283 2.994 1.00 40.12 241 THR A C 1
ATOM 1934 O O . THR A 1 241 ? -22.059 -19.824 3.836 1.00 40.12 241 THR A O 1
ATOM 1937 N N . THR A 1 242 ? -21.443 -17.976 2.670 1.00 38.09 242 THR A N 1
ATOM 1938 C CA . THR A 1 242 ? -22.708 -17.178 2.547 1.00 38.09 242 THR A CA 1
ATOM 1939 C C . THR A 1 242 ? -22.605 -15.639 2.669 1.00 38.09 242 THR A C 1
ATOM 1941 O O . THR A 1 242 ? -23.618 -14.990 2.437 1.00 38.09 242 THR A O 1
ATOM 1944 N N . LYS A 1 243 ? -21.468 -14.980 2.976 1.00 42.28 243 LYS A N 1
ATOM 1945 C CA . LYS A 1 243 ? -21.478 -13.497 3.187 1.00 42.28 243 LYS A CA 1
ATOM 1946 C C . LYS A 1 243 ? -20.428 -12.634 2.467 1.00 42.28 243 LYS A C 1
ATOM 1948 O O . LYS A 1 243 ? -20.382 -11.431 2.694 1.00 42.28 243 LYS A O 1
ATOM 1953 N N . LEU A 1 244 ? -19.654 -13.198 1.544 1.00 39.62 244 LEU A N 1
ATOM 1954 C CA . LEU A 1 244 ? -18.732 -12.438 0.686 1.00 39.62 244 LEU A CA 1
ATOM 1955 C C . LEU A 1 244 ? -19.382 -11.502 -0.385 1.00 39.62 244 LEU A C 1
ATOM 1957 O O . LEU A 1 244 ? -18.720 -10.534 -0.755 1.00 39.62 244 LEU A O 1
ATOM 1961 N N . PRO A 1 245 ? -20.642 -11.680 -0.862 1.00 39.38 245 PRO A N 1
ATOM 1962 C CA . PRO A 1 245 ? -21.158 -10.927 -2.023 1.00 39.38 245 PRO A CA 1
ATOM 1963 C C . PRO A 1 245 ? -21.235 -9.394 -1.891 1.00 39.38 245 PRO A C 1
ATOM 1965 O O . PRO A 1 245 ? -21.025 -8.691 -2.875 1.00 39.38 245 PRO A O 1
ATOM 1968 N N . ASN A 1 246 ? -21.495 -8.843 -0.698 1.00 37.28 246 ASN A N 1
ATOM 1969 C CA . ASN A 1 246 ? -21.761 -7.400 -0.557 1.00 37.28 246 ASN A CA 1
ATOM 1970 C C . ASN A 1 246 ? -20.507 -6.513 -0.621 1.00 37.28 246 ASN A C 1
ATOM 1972 O O . ASN A 1 246 ? -20.616 -5.343 -0.976 1.00 37.28 246 ASN A O 1
ATOM 1976 N N . LEU A 1 247 ? -19.323 -7.051 -0.311 1.00 37.28 247 LEU A N 1
ATOM 1977 C CA . LEU A 1 247 ? -18.061 -6.316 -0.462 1.00 37.28 247 LEU A CA 1
ATOM 1978 C C . LEU A 1 247 ? -17.575 -6.354 -1.925 1.00 37.28 247 LEU A C 1
ATOM 1980 O O . LEU A 1 247 ? -16.974 -5.404 -2.410 1.00 37.28 247 LEU A O 1
ATOM 1984 N N . ILE A 1 248 ? -17.891 -7.438 -2.641 1.00 43.44 248 ILE A N 1
ATOM 1985 C CA . ILE A 1 248 ? -17.503 -7.689 -4.038 1.00 43.44 248 ILE A CA 1
ATOM 1986 C C . ILE A 1 248 ? -18.185 -6.703 -4.998 1.00 43.44 248 ILE A C 1
ATOM 1988 O O . ILE A 1 248 ? -17.539 -6.165 -5.898 1.00 43.44 248 ILE A O 1
ATOM 1992 N N . ALA A 1 249 ? -19.469 -6.408 -4.774 1.00 37.53 249 ALA A N 1
ATOM 1993 C CA . ALA A 1 249 ? -20.243 -5.502 -5.625 1.00 37.53 249 ALA A CA 1
ATOM 1994 C C . ALA A 1 249 ? -19.715 -4.051 -5.639 1.00 37.53 249 ALA A C 1
ATOM 1996 O O . ALA A 1 249 ? -20.005 -3.309 -6.572 1.00 37.53 249 ALA A O 1
ATOM 1997 N N . GLN A 1 250 ? -18.919 -3.645 -4.643 1.00 37.84 250 GLN A N 1
ATOM 1998 C CA . GLN A 1 250 ? -18.343 -2.296 -4.576 1.00 37.84 250 GLN A CA 1
ATOM 1999 C C . GLN A 1 250 ? -17.014 -2.151 -5.341 1.00 37.84 250 GLN A C 1
ATOM 2001 O O . GLN A 1 250 ? -16.621 -1.025 -5.634 1.00 37.84 250 GLN A O 1
ATOM 2006 N N . PHE A 1 251 ? -16.338 -3.252 -5.704 1.00 35.91 251 PHE A N 1
ATOM 2007 C CA . PHE A 1 251 ? -14.987 -3.218 -6.299 1.00 35.91 251 PHE A CA 1
ATOM 2008 C C . PHE A 1 251 ? -14.847 -3.95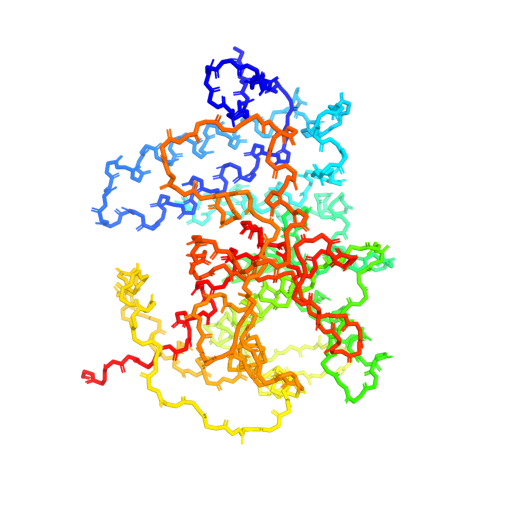4 -7.648 1.00 35.91 251 PHE A C 1
ATOM 2010 O O . PHE A 1 251 ? -13.844 -3.777 -8.335 1.00 35.91 251 PHE A O 1
ATOM 2017 N N . GLY A 1 252 ? -15.837 -4.754 -8.062 1.00 32.59 252 GLY A N 1
ATOM 2018 C CA . GLY A 1 252 ? -15.742 -5.672 -9.210 1.00 32.59 252 GLY A CA 1
ATOM 2019 C C . GLY A 1 252 ? -15.866 -5.078 -10.624 1.00 32.59 252 GLY A C 1
ATOM 2020 O O . GLY A 1 252 ? -15.940 -5.841 -11.579 1.00 32.59 252 GLY A O 1
ATOM 2021 N N . PHE A 1 253 ? -15.900 -3.755 -10.811 1.00 36.22 253 PHE A N 1
ATOM 2022 C CA . PHE A 1 253 ? -16.225 -3.157 -12.122 1.00 36.22 253 PHE A CA 1
ATOM 2023 C C . PHE A 1 253 ? -15.025 -2.949 -13.077 1.00 36.22 253 PHE A C 1
ATOM 2025 O O . PHE A 1 253 ? -15.182 -2.305 -14.110 1.00 36.22 253 PHE A O 1
ATOM 2032 N N . LEU A 1 254 ? -13.817 -3.442 -12.762 1.00 34.31 254 LEU A N 1
ATOM 2033 C CA . LEU A 1 254 ? -12.578 -2.956 -13.406 1.00 34.31 254 LEU A CA 1
ATOM 2034 C C . LEU A 1 254 ? -11.756 -3.963 -14.235 1.00 34.31 254 LEU A C 1
ATOM 2036 O O . LEU A 1 254 ? -10.717 -3.571 -14.759 1.00 34.31 254 LEU A O 1
ATOM 2040 N N . PHE A 1 255 ? -12.191 -5.211 -14.433 1.00 37.16 255 PHE A N 1
ATOM 2041 C CA . PHE A 1 255 ? -11.357 -6.222 -15.110 1.00 37.16 255 PHE A CA 1
ATOM 2042 C C . PHE A 1 255 ? -12.109 -7.030 -16.180 1.00 37.16 255 PHE A C 1
ATOM 2044 O O . PHE A 1 255 ? -12.199 -8.245 -16.095 1.00 37.16 255 PHE A O 1
ATOM 2051 N N . TYR A 1 256 ? -12.628 -6.363 -17.214 1.00 31.97 256 TYR A N 1
ATOM 2052 C CA . TYR A 1 256 ? -13.195 -7.025 -18.399 1.00 31.97 256 TYR A CA 1
ATOM 2053 C C . TYR A 1 256 ? -12.242 -6.890 -19.600 1.00 31.97 256 TYR A C 1
ATOM 2055 O O . TYR A 1 256 ? -12.372 -5.965 -20.401 1.00 31.97 256 TYR A O 1
ATOM 2063 N N . ASP A 1 257 ? -11.259 -7.788 -19.737 1.00 36.56 257 ASP A N 1
ATOM 2064 C CA . ASP A 1 257 ? -10.567 -8.001 -21.022 1.00 36.56 257 ASP A CA 1
ATOM 2065 C C . ASP A 1 257 ? -10.099 -9.463 -21.187 1.00 36.56 257 ASP A C 1
ATOM 2067 O O . ASP A 1 257 ? -9.430 -10.044 -20.332 1.00 36.56 257 ASP A O 1
ATOM 2071 N N . THR A 1 258 ? -10.451 -10.058 -22.327 1.00 34.28 258 THR A N 1
ATOM 2072 C CA . THR A 1 258 ? -10.421 -11.499 -22.637 1.00 34.28 258 THR A CA 1
ATOM 2073 C C . THR A 1 258 ? -9.026 -12.103 -22.862 1.00 34.28 258 THR A C 1
ATOM 2075 O O . THR A 1 258 ? -8.900 -13.319 -22.993 1.00 34.28 258 THR A O 1
ATOM 2078 N N . LYS A 1 259 ? -7.949 -11.305 -22.896 1.00 34.00 259 LYS A N 1
ATOM 2079 C CA . LYS A 1 259 ? -6.583 -11.809 -23.176 1.00 34.00 259 LYS A CA 1
ATOM 2080 C C . LYS A 1 259 ? -5.846 -12.417 -21.972 1.00 34.00 259 LYS A C 1
ATOM 2082 O O . LYS A 1 259 ? -4.809 -13.044 -22.167 1.00 34.00 259 LYS A O 1
ATOM 2087 N N . TYR A 1 260 ? -6.383 -12.296 -20.758 1.00 39.41 260 TYR A N 1
ATOM 2088 C CA . TYR A 1 260 ? -5.759 -12.785 -19.512 1.00 39.41 260 TYR A CA 1
ATOM 2089 C C . TYR A 1 260 ? -6.438 -14.047 -18.933 1.00 39.41 260 TYR A C 1
ATOM 2091 O O . TYR A 1 260 ? -6.087 -14.529 -17.857 1.00 39.41 260 TYR A O 1
ATOM 2099 N N . TYR A 1 261 ? -7.383 -14.616 -19.686 1.00 35.06 261 TYR A N 1
ATOM 2100 C CA . TYR A 1 261 ? -8.368 -15.618 -19.263 1.00 35.06 261 TYR A CA 1
ATOM 2101 C C . TYR A 1 261 ? -7.786 -16.964 -18.778 1.00 35.06 261 TYR A C 1
ATOM 2103 O O . TYR A 1 261 ? -8.303 -17.572 -17.841 1.00 35.06 261 TYR A O 1
ATOM 2111 N N . PHE A 1 262 ? -6.690 -17.438 -19.379 1.00 32.38 262 PHE A N 1
ATOM 2112 C CA . PHE A 1 262 ? -6.077 -18.726 -19.013 1.00 32.38 262 PHE A CA 1
ATOM 2113 C C . PHE A 1 262 ? -5.116 -18.618 -17.814 1.00 32.38 262 PHE A C 1
ATOM 2115 O O . PHE A 1 262 ? -4.967 -19.561 -17.040 1.00 32.38 262 PHE A O 1
ATOM 2122 N N . VAL A 1 263 ? -4.497 -17.448 -17.634 1.00 33.38 263 VAL A N 1
ATOM 2123 C CA . VAL A 1 263 ? -3.513 -17.165 -16.575 1.00 33.38 263 VAL A CA 1
ATOM 2124 C C . VAL A 1 263 ? -4.219 -16.841 -15.249 1.00 33.38 263 VAL A C 1
ATOM 2126 O O . VAL A 1 263 ? -3.871 -17.399 -14.211 1.00 33.38 263 VAL A O 1
ATOM 2129 N N . TYR A 1 264 ? -5.315 -16.080 -15.324 1.00 36.66 264 TYR A N 1
ATOM 2130 C CA . TYR A 1 264 ? -6.195 -15.707 -14.211 1.00 36.66 264 TYR A CA 1
ATOM 2131 C C . TYR A 1 264 ? -6.808 -16.913 -13.463 1.00 36.66 264 TYR A C 1
ATOM 2133 O O . TYR A 1 264 ? -6.822 -16.964 -12.230 1.00 36.66 264 TYR A O 1
ATOM 2141 N N . ASN A 1 265 ? -7.274 -17.933 -14.194 1.00 34.19 265 ASN A N 1
ATOM 2142 C CA . ASN A 1 265 ? -7.999 -19.069 -13.610 1.00 34.19 265 ASN A CA 1
ATOM 2143 C C . ASN A 1 265 ? -7.109 -20.045 -12.819 1.00 34.19 265 ASN A C 1
ATOM 2145 O O . ASN A 1 265 ? -7.570 -20.656 -11.858 1.00 34.19 265 ASN A O 1
ATOM 2149 N N . LEU A 1 266 ? -5.827 -20.176 -13.174 1.00 34.94 266 LEU A N 1
ATOM 2150 C CA . LEU A 1 266 ? -4.909 -21.122 -12.526 1.00 34.94 266 LEU A CA 1
ATOM 2151 C C . LEU A 1 266 ? -4.307 -20.563 -11.214 1.00 34.94 266 LEU A C 1
ATOM 2153 O O . LEU A 1 266 ? -3.652 -21.302 -10.476 1.00 34.94 266 LEU A O 1
ATOM 2157 N N . LEU A 1 267 ? -4.485 -19.263 -10.932 1.00 40.09 267 LEU A N 1
ATOM 2158 C CA . LEU A 1 267 ? -3.856 -18.542 -9.811 1.00 40.09 267 LEU A CA 1
ATOM 2159 C C . LEU A 1 267 ? -4.834 -18.057 -8.731 1.00 40.09 267 LEU A C 1
ATOM 2161 O O . LEU A 1 267 ? -4.437 -17.96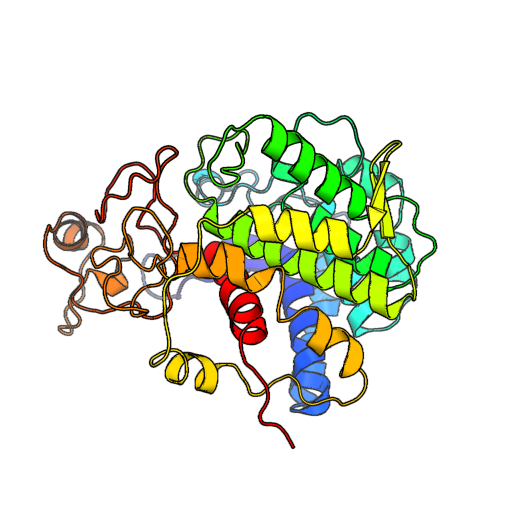2 -7.566 1.00 40.09 267 LEU A O 1
ATOM 2165 N N . ARG A 1 268 ? -6.124 -17.924 -9.067 1.00 40.00 268 ARG A N 1
ATOM 2166 C CA . ARG A 1 268 ? -7.243 -17.777 -8.116 1.00 40.00 268 ARG A CA 1
ATOM 2167 C C . ARG A 1 268 ? -7.211 -18.800 -6.966 1.00 40.00 268 ARG A C 1
ATOM 2169 O O . ARG A 1 268 ? -7.501 -18.456 -5.826 1.00 40.00 268 ARG A O 1
ATOM 2176 N N . GLU A 1 269 ? -6.844 -20.054 -7.235 1.00 38.88 269 GLU A N 1
ATOM 2177 C CA . GLU A 1 269 ? -7.144 -21.162 -6.310 1.00 38.88 269 GLU A CA 1
ATOM 2178 C C . GLU A 1 269 ? -6.091 -21.468 -5.225 1.00 38.88 269 GLU A C 1
ATOM 2180 O O . GLU A 1 269 ? -6.384 -22.223 -4.302 1.00 38.88 269 GLU A O 1
ATOM 2185 N N . MET A 1 270 ? -4.852 -20.959 -5.300 1.00 39.41 270 MET A N 1
ATOM 2186 C CA . MET A 1 270 ? -3.739 -21.618 -4.574 1.00 39.41 270 MET A CA 1
ATOM 2187 C C . MET A 1 270 ? -2.975 -20.746 -3.568 1.00 39.41 270 MET A C 1
ATOM 2189 O O . MET A 1 270 ? -2.568 -21.266 -2.533 1.00 39.41 270 MET A O 1
ATOM 2193 N N . TYR A 1 271 ? -2.773 -19.451 -3.834 1.00 43.91 271 TYR A N 1
ATOM 2194 C CA . TYR A 1 271 ? -1.997 -18.554 -2.956 1.00 43.91 271 TYR A CA 1
ATOM 2195 C C . TYR A 1 271 ? -2.917 -17.704 -2.062 1.00 43.91 271 TYR A C 1
ATOM 2197 O O . TYR A 1 271 ? -2.731 -17.606 -0.848 1.00 43.91 271 TYR A O 1
ATOM 2205 N N . HIS A 1 272 ? -3.940 -17.103 -2.672 1.00 46.19 272 HIS A N 1
ATOM 2206 C CA . HIS A 1 272 ? -4.817 -16.115 -2.046 1.00 46.19 272 HIS A CA 1
ATOM 2207 C C . HIS A 1 272 ? -5.744 -16.699 -0.992 1.00 46.19 272 HIS A C 1
ATOM 2209 O O . HIS A 1 272 ? -6.050 -16.022 -0.015 1.00 46.19 272 HIS A O 1
ATOM 2215 N N . GLU A 1 273 ? -6.179 -17.951 -1.144 1.00 48.16 273 GLU A N 1
ATOM 2216 C CA . GLU A 1 273 ? -7.063 -18.555 -0.152 1.00 48.16 273 GLU A CA 1
ATOM 2217 C C . GLU A 1 273 ? -6.415 -18.584 1.234 1.00 48.16 273 GLU A C 1
ATOM 2219 O O . GLU A 1 273 ? -7.085 -18.282 2.206 1.00 48.16 273 GLU A O 1
ATOM 2224 N N . MET A 1 274 ? -5.111 -18.825 1.334 1.00 49.28 274 MET A N 1
ATOM 2225 C CA . MET A 1 274 ? -4.435 -19.243 2.567 1.00 49.28 274 MET A CA 1
ATOM 2226 C C . MET A 1 274 ? -4.315 -18.115 3.603 1.00 49.28 274 MET A C 1
ATOM 2228 O O . MET A 1 274 ? -4.893 -18.194 4.686 1.00 49.28 274 MET A O 1
ATOM 2232 N N . GLN A 1 275 ? -3.641 -17.020 3.239 1.00 62.59 275 GLN A N 1
ATOM 2233 C CA . GLN A 1 275 ? -3.461 -15.856 4.118 1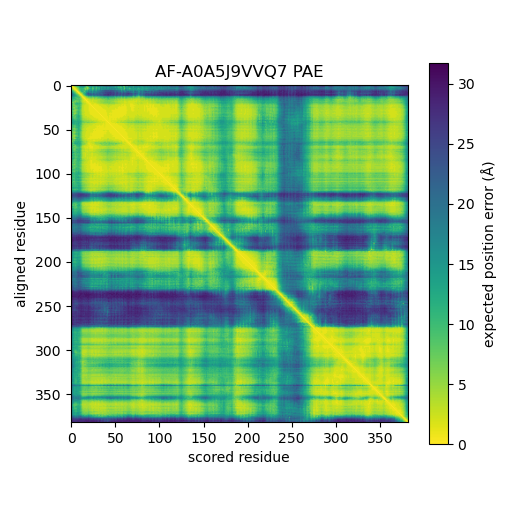.00 62.59 275 GLN A CA 1
ATOM 2234 C C . GLN A 1 275 ? -4.761 -15.079 4.320 1.00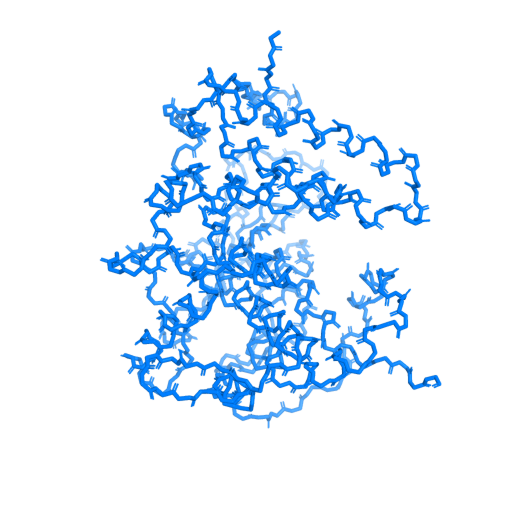 62.59 275 GLN A C 1
ATOM 2236 O O . GLN A 1 275 ? -5.063 -14.620 5.420 1.00 62.59 275 GLN A O 1
ATOM 2241 N N . LEU A 1 276 ? -5.594 -14.991 3.280 1.00 69.75 276 LEU A N 1
ATOM 2242 C CA . LEU A 1 276 ? -6.902 -14.369 3.430 1.00 69.75 276 LEU A CA 1
ATOM 2243 C C . LEU A 1 276 ? -7.837 -15.221 4.283 1.00 69.75 276 LEU A C 1
ATOM 2245 O O . LEU A 1 276 ? -8.667 -14.652 4.969 1.00 69.75 276 LEU A O 1
ATOM 2249 N N . ASN A 1 277 ? -7.763 -16.554 4.262 1.00 74.31 277 ASN A N 1
ATOM 2250 C CA . ASN A 1 277 ? -8.593 -17.373 5.150 1.00 74.31 277 ASN A CA 1
ATOM 2251 C C . ASN A 1 277 ? -8.211 -17.122 6.603 1.00 74.31 277 ASN A C 1
ATOM 2253 O O . ASN A 1 277 ? -9.113 -16.873 7.397 1.00 74.31 277 ASN A O 1
ATOM 2257 N N . TYR A 1 278 ? -6.914 -17.073 6.923 1.00 76.25 278 TYR A N 1
ATOM 2258 C CA . TYR A 1 278 ? -6.458 -16.678 8.255 1.00 76.25 278 TYR A CA 1
ATOM 2259 C C . TYR A 1 278 ? -7.001 -15.296 8.646 1.00 76.25 278 TYR A C 1
ATOM 2261 O O . TYR A 1 278 ? -7.672 -15.170 9.670 1.00 76.25 278 TYR A O 1
ATOM 2269 N N . ILE A 1 279 ? -6.816 -14.281 7.791 1.00 81.25 279 ILE A N 1
ATOM 2270 C CA . ILE A 1 279 ? -7.326 -12.916 8.012 1.00 81.25 279 ILE A CA 1
ATOM 2271 C C . ILE A 1 279 ? -8.848 -12.890 8.193 1.00 81.25 279 ILE A C 1
ATOM 2273 O O . ILE A 1 279 ? -9.364 -12.091 8.967 1.00 81.25 279 ILE A O 1
ATOM 2277 N N . LEU A 1 280 ? -9.585 -13.755 7.498 1.00 83.81 280 LEU A N 1
ATOM 2278 C CA . LEU A 1 280 ? -11.048 -13.757 7.480 1.00 83.81 280 LEU A CA 1
ATOM 2279 C C . LEU A 1 280 ? -11.686 -14.705 8.509 1.00 83.81 280 LEU A C 1
ATOM 2281 O O . LEU A 1 280 ? -12.914 -14.726 8.616 1.00 83.81 280 LEU A O 1
ATOM 2285 N N . GLY A 1 281 ? -10.899 -15.454 9.289 1.00 82.00 281 GLY A N 1
ATOM 2286 C CA . GLY A 1 281 ? -11.421 -16.245 10.408 1.00 82.00 281 GLY A CA 1
ATOM 2287 C C . GLY A 1 281 ? -10.823 -17.629 10.618 1.00 82.00 281 GLY A C 1
ATOM 2288 O O . GLY A 1 281 ? -11.162 -18.266 11.616 1.00 82.00 281 GLY A O 1
ATOM 2289 N N . ASP A 1 282 ? -9.948 -18.110 9.738 1.00 78.94 282 ASP A N 1
ATOM 2290 C CA . ASP A 1 282 ? -9.250 -19.386 9.911 1.00 78.94 282 ASP A CA 1
ATOM 2291 C C . ASP A 1 282 ? -7.958 -19.225 10.721 1.00 78.94 282 ASP A C 1
ATOM 2293 O O . ASP A 1 282 ? -6.850 -19.507 10.276 1.00 78.94 282 ASP A O 1
ATOM 2297 N N . ASN A 1 283 ? -8.132 -18.702 11.931 1.00 79.00 283 ASN A N 1
ATOM 2298 C CA . ASN A 1 283 ? -7.085 -18.475 12.919 1.00 79.00 283 ASN A CA 1
ATOM 2299 C C . ASN A 1 283 ? -7.508 -19.057 14.279 1.00 79.00 283 ASN A C 1
ATOM 2301 O O . ASN A 1 283 ? -8.696 -19.354 14.478 1.00 79.00 283 ASN A O 1
ATOM 2305 N N . PRO A 1 284 ? -6.587 -19.206 15.249 1.00 81.88 284 PRO A N 1
ATOM 2306 C CA . PRO A 1 284 ? -6.907 -19.764 16.567 1.00 81.88 284 PRO A CA 1
ATOM 2307 C C . PRO A 1 284 ? -8.016 -19.017 17.323 1.00 81.88 284 PRO A C 1
ATOM 2309 O O . PRO A 1 284 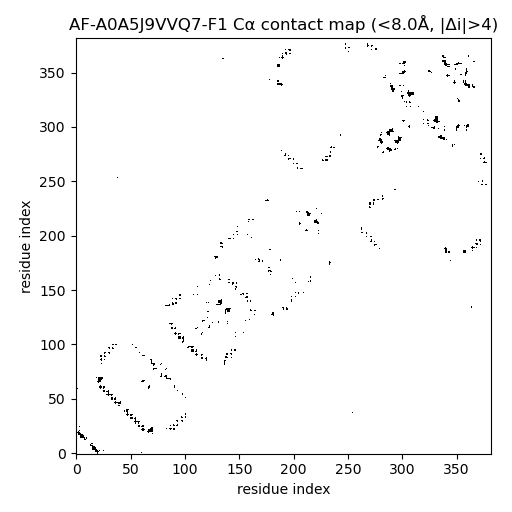? -8.740 -19.610 18.121 1.00 81.88 284 PRO A O 1
ATOM 2312 N N . LYS A 1 285 ? -8.212 -17.720 17.050 1.00 83.38 285 LYS A N 1
ATOM 2313 C CA . LYS A 1 285 ? -9.273 -16.902 17.662 1.00 83.38 285 LYS A CA 1
ATOM 2314 C C . LYS A 1 285 ? -10.642 -17.056 16.986 1.00 83.38 285 LYS A C 1
ATOM 2316 O O . LYS A 1 285 ? -11.629 -16.528 17.526 1.00 83.38 285 LYS A O 1
ATOM 2321 N N . LYS A 1 286 ? -10.701 -17.755 15.843 1.00 88.38 286 LYS A N 1
ATOM 2322 C CA . LYS A 1 286 ? -11.871 -17.939 14.969 1.00 88.38 286 LYS A CA 1
ATOM 2323 C C . LYS A 1 286 ? -12.600 -16.616 14.710 1.00 88.38 286 LYS A C 1
ATOM 2325 O O . LYS A 1 286 ? -13.815 -16.507 14.892 1.00 88.38 286 LYS A O 1
ATOM 2330 N N . MET A 1 287 ? -11.832 -15.582 14.361 1.00 89.44 287 MET A N 1
ATOM 2331 C CA . MET A 1 287 ? -12.327 -14.218 14.147 1.00 89.44 287 MET A CA 1
ATOM 2332 C C . MET A 1 287 ? -11.748 -13.586 12.887 1.00 89.44 287 MET A C 1
ATOM 2334 O O . MET A 1 287 ? -10.584 -13.776 12.583 1.00 89.44 287 MET A O 1
ATOM 2338 N N . SER A 1 288 ? -12.534 -12.788 12.180 1.00 91.69 288 SER A N 1
ATOM 2339 C CA . SER A 1 288 ? -12.026 -11.962 11.091 1.00 91.69 288 SER A CA 1
ATOM 2340 C C . SER A 1 288 ? -11.245 -10.775 11.652 1.00 91.69 288 SER A C 1
ATOM 2342 O O . SER A 1 288 ? -11.748 -10.066 12.521 1.00 91.69 288 SER A O 1
ATOM 2344 N N . TYR A 1 289 ? -10.058 -10.518 11.116 1.00 91.00 289 TYR A N 1
ATOM 2345 C CA . TYR A 1 289 ? -9.286 -9.289 11.312 1.00 91.00 289 TYR A CA 1
ATOM 2346 C C . TYR A 1 289 ? -9.722 -8.160 10.362 1.00 91.00 289 TYR A C 1
ATOM 2348 O O . TYR A 1 289 ? -9.206 -7.048 10.443 1.00 91.00 289 TYR A O 1
ATOM 2356 N N . VAL A 1 290 ? -10.717 -8.410 9.504 1.00 91.94 290 VAL A N 1
ATOM 2357 C CA . VAL A 1 290 ? -11.415 -7.384 8.718 1.00 91.94 290 VAL A CA 1
ATOM 2358 C C . VAL A 1 290 ? -12.749 -7.054 9.383 1.00 91.94 290 VAL A C 1
ATOM 2360 O O . VAL A 1 290 ? -13.618 -7.919 9.549 1.00 91.94 290 VAL A O 1
ATOM 2363 N N . VAL A 1 291 ? -12.917 -5.790 9.762 1.00 93.88 291 VAL A N 1
ATOM 2364 C CA . VAL A 1 291 ? -14.095 -5.278 10.467 1.00 93.88 291 VAL A CA 1
ATOM 2365 C C . VAL A 1 291 ? -15.353 -5.452 9.616 1.00 93.88 291 VAL A C 1
ATOM 2367 O O . VAL A 1 291 ? -15.390 -5.086 8.441 1.00 93.88 291 VAL A O 1
ATOM 2370 N N . GLY A 1 292 ? -16.413 -5.993 10.221 1.00 90.56 292 GLY A N 1
ATOM 2371 C CA . GLY A 1 292 ? -17.699 -6.212 9.551 1.00 90.56 292 GLY A CA 1
ATOM 2372 C C . GLY A 1 292 ? -17.762 -7.464 8.669 1.00 90.56 292 GLY A C 1
ATOM 2373 O O . GLY A 1 292 ? -18.811 -7.729 8.084 1.00 90.56 292 GLY A O 1
ATOM 2374 N N . VAL A 1 293 ? -16.689 -8.259 8.596 1.00 88.94 293 VAL A N 1
ATOM 2375 C CA . VAL A 1 293 ? -16.659 -9.530 7.858 1.00 88.94 293 VAL A CA 1
ATOM 2376 C C . VAL A 1 293 ? -16.707 -10.712 8.833 1.00 88.94 293 VAL A C 1
ATOM 2378 O O . VAL A 1 293 ? -16.078 -10.693 9.886 1.00 88.94 293 VAL A O 1
ATOM 2381 N N . GLY A 1 294 ? -17.472 -11.756 8.499 1.00 87.31 294 GLY A N 1
ATOM 2382 C CA . GLY A 1 294 ? -17.632 -12.941 9.351 1.00 87.31 294 GLY A CA 1
ATOM 2383 C C . GLY A 1 294 ? -18.539 -12.725 10.574 1.00 87.31 294 GLY A C 1
ATOM 2384 O O . GLY A 1 294 ? -19.247 -11.726 10.689 1.00 87.31 294 GLY A O 1
ATOM 2385 N N . LYS A 1 295 ? -18.571 -13.712 11.483 1.00 89.12 295 LYS A N 1
ATOM 2386 C CA . LYS A 1 295 ? -19.423 -13.684 12.695 1.00 89.12 295 LYS A CA 1
ATOM 2387 C C . LYS A 1 295 ? -18.774 -12.974 13.889 1.00 89.12 295 LYS A C 1
ATOM 2389 O O . LYS A 1 295 ? -19.485 -12.485 14.761 1.00 89.12 295 LYS A O 1
ATOM 2394 N N . LYS A 1 296 ? -17.441 -12.941 13.942 1.00 94.56 296 LYS A N 1
ATOM 2395 C CA . LYS A 1 296 ? -16.643 -12.380 15.039 1.00 94.56 296 LYS A CA 1
ATOM 2396 C C . LYS A 1 296 ? -15.528 -11.535 14.435 1.00 94.56 296 LYS A C 1
ATOM 2398 O O . LYS A 1 296 ? -14.818 -12.035 13.573 1.00 94.56 296 LYS A O 1
ATOM 2403 N N . TYR A 1 297 ? -15.400 -10.287 14.870 1.00 94.88 297 TYR A N 1
ATOM 2404 C CA . TYR A 1 297 ? -14.416 -9.317 14.378 1.00 94.88 297 TYR A CA 1
ATOM 2405 C C . TYR A 1 297 ? -14.172 -8.220 15.435 1.00 94.88 297 TYR A C 1
ATOM 2407 O O . TYR A 1 297 ? -15.025 -8.068 16.318 1.00 94.88 297 TYR A O 1
ATOM 2415 N N . PRO A 1 298 ? -13.053 -7.466 15.370 1.00 94.50 298 PRO A N 1
ATOM 2416 C CA . PRO A 1 298 ? -12.744 -6.380 16.299 1.00 94.50 298 PRO A CA 1
ATOM 2417 C C . PRO A 1 298 ? -13.836 -5.311 16.337 1.00 94.50 298 PRO A C 1
ATOM 2419 O O . PRO A 1 298 ? -14.394 -4.927 15.306 1.00 94.50 298 PRO A O 1
ATOM 2422 N N . ARG A 1 299 ? -14.143 -4.825 17.538 1.00 95.56 299 ARG A N 1
ATOM 2423 C CA . ARG A 1 299 ? -15.179 -3.818 17.789 1.00 95.56 299 ARG A CA 1
ATOM 2424 C C . ARG A 1 299 ? -14.633 -2.567 18.463 1.00 95.56 299 ARG A C 1
ATOM 2426 O O . ARG A 1 299 ? -15.445 -1.700 18.762 1.00 95.56 299 ARG A O 1
ATOM 2433 N N . ARG A 1 300 ? -13.326 -2.486 18.748 1.00 94.94 300 ARG A N 1
ATOM 2434 C CA . ARG A 1 300 ? -12.703 -1.389 19.510 1.00 94.94 300 ARG A CA 1
ATOM 2435 C C . ARG A 1 300 ? -11.481 -0.813 18.792 1.00 94.94 300 ARG A C 1
ATOM 2437 O O . ARG A 1 300 ? -10.357 -0.965 19.259 1.00 94.94 300 ARG A O 1
ATOM 2444 N N . LEU A 1 301 ? -11.671 -0.180 17.639 1.00 94.38 301 LEU A N 1
ATOM 2445 C CA . LEU A 1 301 ? -10.592 0.169 16.702 1.00 94.38 301 LEU A CA 1
ATOM 2446 C C . LEU A 1 301 ? -9.867 1.449 17.122 1.00 94.38 301 LEU A C 1
ATOM 2448 O O . LEU A 1 301 ? -10.531 2.426 17.467 1.00 94.38 301 LEU A O 1
ATOM 2452 N N . HIS A 1 302 ? -8.536 1.518 17.013 1.00 92.94 302 HIS A N 1
ATOM 2453 C CA . HIS A 1 302 ? -7.757 2.753 17.203 1.00 92.94 302 HIS A CA 1
ATOM 2454 C C . HIS A 1 302 ? -8.024 3.762 16.070 1.00 92.94 302 HIS A C 1
ATOM 2456 O O . HIS A 1 302 ? -7.180 4.071 15.242 1.00 92.94 302 HIS A O 1
ATOM 2462 N N . HIS A 1 303 ? -9.255 4.261 15.992 1.00 93.06 303 HIS A N 1
ATOM 2463 C CA . HIS A 1 303 ? -9.749 5.086 14.907 1.00 93.06 303 HIS A CA 1
ATOM 2464 C C . HIS A 1 303 ? -10.788 6.070 15.446 1.00 93.06 303 HIS A C 1
ATOM 2466 O O . HIS A 1 303 ? -11.890 5.674 15.828 1.00 93.06 303 HIS A O 1
ATOM 2472 N N . ARG A 1 304 ? -10.451 7.367 15.471 1.00 90.94 304 ARG A N 1
ATOM 2473 C CA . ARG A 1 304 ? -11.279 8.421 16.096 1.00 90.94 304 ARG A CA 1
ATOM 2474 C C . ARG A 1 304 ? -12.689 8.500 15.517 1.00 90.94 304 ARG A C 1
ATOM 2476 O O . ARG A 1 304 ? -13.643 8.644 16.276 1.00 90.94 304 ARG A O 1
ATOM 2483 N N . GLY A 1 305 ? -12.817 8.367 14.196 1.00 90.44 305 GLY A N 1
ATOM 2484 C CA . GLY A 1 305 ? -14.117 8.362 13.521 1.00 90.44 305 GLY A CA 1
ATOM 2485 C C . GLY A 1 305 ? -14.961 7.121 13.831 1.00 90.44 305 GLY A C 1
ATOM 2486 O O . GLY A 1 305 ? -16.175 7.170 13.690 1.00 90.44 305 GLY A O 1
ATOM 2487 N N . ALA A 1 306 ? -14.341 6.028 14.292 1.00 94.31 306 ALA A N 1
ATOM 2488 C CA . ALA A 1 306 ? -15.056 4.827 14.719 1.00 94.31 306 ALA A CA 1
ATOM 2489 C C . ALA A 1 306 ? -15.497 4.941 16.189 1.00 94.31 306 ALA A C 1
ATOM 2491 O O . ALA A 1 306 ? -16.632 4.601 16.508 1.00 94.31 306 ALA A O 1
ATOM 2492 N N . SER A 1 307 ? -14.632 5.475 17.069 1.00 94.44 307 SER A N 1
ATOM 2493 C CA . SER A 1 307 ? -14.895 5.611 18.516 1.00 94.44 307 SER A CA 1
ATOM 2494 C C . SER A 1 307 ? -15.924 6.661 18.870 1.00 94.44 307 SER A C 1
ATOM 2496 O O . SER A 1 307 ? -16.600 6.544 19.889 1.00 94.44 307 SER A O 1
ATOM 2498 N N . THR A 1 308 ? -15.901 7.769 18.138 1.00 93.75 308 THR A N 1
ATOM 2499 C CA . THR A 1 308 ? -16.599 8.987 18.539 1.00 93.75 308 THR A CA 1
ATOM 2500 C C . THR A 1 308 ? -18.030 8.911 18.026 1.00 93.75 308 THR A C 1
ATOM 2502 O O . THR A 1 308 ? -18.203 8.728 16.821 1.00 93.75 308 THR A O 1
ATOM 2505 N N . PRO A 1 309 ? -19.059 9.037 18.881 1.00 92.88 309 PRO A N 1
ATOM 2506 C CA . PRO A 1 309 ? -20.442 9.024 18.429 1.00 92.88 309 PRO A CA 1
ATOM 2507 C C . PRO A 1 309 ? -20.694 10.077 17.356 1.00 92.88 309 PRO A C 1
ATOM 2509 O O . PRO A 1 309 ? -20.182 11.192 17.432 1.00 92.88 309 PRO A O 1
ATOM 2512 N N . ASN A 1 310 ? -21.504 9.715 16.367 1.00 90.44 310 ASN A N 1
ATOM 2513 C CA . ASN A 1 310 ? -21.985 10.651 15.362 1.00 90.44 310 ASN A CA 1
ATOM 2514 C C . ASN A 1 310 ? -23.268 11.340 15.858 1.00 90.44 310 ASN A C 1
ATOM 2516 O O . ASN A 1 310 ? -24.365 11.051 15.390 1.00 90.44 310 ASN A O 1
ATOM 2520 N N . ASP A 1 311 ? -23.125 12.199 16.864 1.00 92.88 311 ASP A N 1
ATOM 2521 C CA . ASP A 1 311 ? -24.215 12.910 17.551 1.00 92.88 311 ASP A CA 1
ATOM 2522 C C . ASP A 1 311 ? -24.320 14.395 17.146 1.00 92.88 311 ASP A C 1
ATOM 2524 O O . ASP A 1 311 ? -25.072 15.162 17.742 1.00 92.88 311 ASP A O 1
ATOM 2528 N N . GLY A 1 312 ? -23.554 14.816 16.133 1.00 88.62 312 GLY A N 1
ATOM 2529 C CA . GLY A 1 312 ? -23.470 16.212 15.697 1.00 88.62 312 GLY A CA 1
ATOM 2530 C C . GLY A 1 312 ? -22.621 17.110 16.607 1.00 88.62 312 GLY A C 1
ATOM 2531 O O . GLY A 1 312 ? -22.491 18.304 16.326 1.00 88.62 312 GLY A O 1
ATOM 2532 N N . ILE A 1 313 ? -22.007 16.569 17.665 1.00 88.56 313 ILE A N 1
ATOM 2533 C CA . ILE A 1 313 ? -21.163 17.325 18.593 1.00 88.56 313 ILE A CA 1
ATOM 2534 C C . ILE A 1 313 ? -19.710 17.312 18.109 1.00 88.56 313 ILE A C 1
ATOM 2536 O O . ILE A 1 313 ? -19.129 16.274 17.790 1.00 88.56 313 ILE A O 1
ATOM 2540 N N . LYS A 1 314 ? -19.074 18.490 18.093 1.00 84.88 314 LYS A N 1
ATOM 2541 C CA . LYS A 1 314 ? -17.635 18.612 17.828 1.00 84.88 314 LYS A CA 1
ATOM 2542 C C . LYS A 1 314 ? -16.849 18.403 19.118 1.00 84.88 314 LYS A C 1
ATOM 2544 O O . LYS A 1 314 ? -16.923 19.214 20.038 1.00 84.88 314 LYS A O 1
ATOM 2549 N N . TYR A 1 315 ? -16.062 17.336 19.160 1.00 85.75 315 TYR A N 1
ATOM 2550 C CA . TYR A 1 315 ? -15.177 17.030 20.280 1.00 85.75 315 TYR A CA 1
ATOM 2551 C C . TYR A 1 315 ? -13.766 17.578 20.034 1.00 85.75 315 TYR A C 1
ATOM 2553 O O . TYR A 1 315 ? -13.251 17.511 18.919 1.00 85.75 315 TYR A O 1
ATOM 2561 N N . THR A 1 316 ? -13.120 18.103 21.079 1.00 85.94 316 THR A N 1
ATOM 2562 C CA . THR A 1 316 ? -11.699 18.486 21.025 1.00 85.94 316 THR A CA 1
ATOM 2563 C C . THR A 1 316 ? -10.800 17.247 20.995 1.00 85.94 316 THR A C 1
ATOM 2565 O O . THR A 1 316 ? -11.228 16.151 21.365 1.00 85.94 316 THR A O 1
ATOM 2568 N N . CYS A 1 317 ? -9.525 17.410 20.617 1.00 79.06 317 CYS A N 1
ATOM 2569 C CA . CYS A 1 317 ? -8.553 16.309 20.602 1.00 79.06 317 CYS A CA 1
ATOM 2570 C C . CYS A 1 317 ? -8.469 15.581 21.954 1.00 79.06 317 CYS A C 1
ATOM 2572 O O . CYS A 1 317 ? -8.550 14.355 21.996 1.00 79.06 317 CYS A O 1
ATOM 2574 N N . THR A 1 318 ? -8.366 16.334 23.053 1.00 86.19 318 THR A N 1
ATOM 2575 C CA . THR A 1 318 ? -8.337 15.792 24.421 1.00 86.19 318 THR A CA 1
ATOM 2576 C C . THR A 1 318 ? -9.711 15.312 24.880 1.00 86.19 318 THR A C 1
ATOM 2578 O O . THR A 1 318 ? -9.814 14.272 25.524 1.00 86.19 318 THR A O 1
ATOM 2581 N N . GLY A 1 319 ? -10.788 16.002 24.491 1.00 85.31 319 GLY A N 1
ATOM 2582 C CA . GLY A 1 319 ? -12.162 15.583 24.774 1.00 85.31 319 GLY A CA 1
ATOM 2583 C C . GLY A 1 319 ? -12.519 14.234 24.144 1.00 85.31 319 GLY A C 1
ATOM 2584 O O . GLY A 1 319 ? -13.344 13.502 24.688 1.00 85.31 319 GLY A O 1
ATOM 2585 N N . GLY A 1 320 ? -11.862 13.869 23.040 1.00 86.50 320 GLY A N 1
ATOM 2586 C CA . GLY A 1 320 ? -11.977 12.561 22.400 1.00 86.50 320 GLY A CA 1
ATOM 2587 C C . GLY A 1 320 ? -11.306 11.413 23.165 1.00 86.50 320 GLY A C 1
ATOM 2588 O O . GLY A 1 320 ? -11.620 10.253 22.896 1.00 86.50 320 GLY A O 1
ATOM 2589 N N . TYR A 1 321 ? -10.431 11.687 24.142 1.00 90.19 321 TYR A N 1
ATOM 2590 C CA . TYR A 1 321 ? -9.748 10.631 24.904 1.00 90.19 321 TYR A CA 1
ATOM 2591 C C . TYR A 1 321 ? -10.716 9.765 25.708 1.00 90.19 321 TYR A C 1
ATOM 2593 O O . TYR A 1 321 ? -10.516 8.559 25.785 1.00 90.19 321 TYR A O 1
ATOM 2601 N N . LYS A 1 322 ? -11.848 10.315 26.165 1.00 92.69 322 LYS A N 1
ATOM 2602 C CA . LYS A 1 322 ? -12.909 9.514 26.801 1.00 92.69 322 LYS A CA 1
ATOM 2603 C C . LYS A 1 322 ? -13.442 8.395 25.892 1.00 92.69 322 LYS A C 1
ATOM 2605 O O . LYS A 1 322 ? -13.821 7.334 26.377 1.00 92.69 322 LYS A O 1
ATOM 2610 N N . TRP A 1 323 ? -13.472 8.625 24.575 1.00 92.75 323 TRP A N 1
ATOM 2611 C CA . TRP A 1 323 ? -13.875 7.622 23.586 1.00 92.75 323 TRP A CA 1
ATOM 2612 C C . TRP A 1 323 ? -12.723 6.683 23.239 1.00 92.75 323 TRP A C 1
ATOM 2614 O O . TRP A 1 323 ? -12.951 5.498 23.001 1.00 92.75 323 TRP A O 1
ATOM 2624 N N . ARG A 1 324 ? -11.484 7.197 23.243 1.00 90.06 324 ARG A N 1
ATOM 2625 C CA . ARG A 1 324 ? -10.278 6.378 23.084 1.00 90.06 324 ARG A CA 1
ATOM 2626 C C . ARG A 1 324 ? -10.173 5.321 24.185 1.00 90.06 324 ARG A C 1
ATOM 2628 O O . ARG A 1 324 ? -9.951 4.155 23.887 1.00 90.06 324 ARG A O 1
ATOM 2635 N N . ASP A 1 325 ? -10.385 5.737 25.427 1.00 91.50 325 ASP A N 1
ATOM 2636 C CA . ASP A 1 325 ? -10.150 4.927 26.626 1.00 91.50 325 ASP A CA 1
ATOM 2637 C C . ASP A 1 325 ? -11.384 4.097 27.028 1.00 91.50 325 ASP A C 1
ATOM 2639 O O . ASP A 1 325 ? -11.373 3.369 28.019 1.00 91.50 325 ASP A O 1
ATOM 2643 N N . SER A 1 326 ? -12.464 4.168 26.241 1.00 92.06 326 SER A N 1
ATOM 2644 C CA . SER A 1 326 ? -13.691 3.424 26.508 1.00 92.06 326 SER A CA 1
ATOM 2645 C C . SER A 1 326 ? -13.516 1.910 26.322 1.00 92.06 326 SER A C 1
ATOM 2647 O O . SER A 1 326 ? -12.879 1.421 25.381 1.00 92.06 326 SER A O 1
ATOM 2649 N N . SER A 1 327 ? -14.162 1.140 27.199 1.00 92.81 327 SER A N 1
ATOM 2650 C CA . SER A 1 327 ? -14.353 -0.306 27.039 1.00 92.81 327 SER A CA 1
ATOM 2651 C C . SER A 1 327 ? -15.525 -0.667 26.126 1.00 92.81 327 SER A C 1
ATOM 2653 O O . SER A 1 327 ? -15.664 -1.828 25.743 1.00 92.81 327 SER A O 1
ATOM 2655 N N . LYS A 1 328 ? -16.361 0.313 25.760 1.00 94.94 328 LYS A N 1
ATOM 2656 C CA . LYS A 1 328 ? -17.510 0.097 24.880 1.00 94.94 328 LYS A CA 1
ATOM 2657 C C . LYS A 1 328 ? -17.058 -0.152 23.441 1.00 94.94 328 LYS A C 1
ATOM 2659 O O . LYS A 1 328 ? -16.002 0.315 23.014 1.00 94.94 328 LYS A O 1
ATOM 2664 N N . ALA A 1 329 ? -17.893 -0.887 22.713 1.00 95.88 329 ALA A N 1
ATOM 2665 C CA . ALA A 1 329 ? -17.750 -1.060 21.277 1.00 95.88 329 ALA A CA 1
ATOM 2666 C C . ALA A 1 329 ? -17.900 0.276 20.535 1.00 95.88 329 ALA A C 1
ATOM 2668 O O . ALA A 1 329 ? -18.533 1.215 21.024 1.00 95.88 329 ALA A O 1
ATOM 2669 N N . ASP A 1 330 ? -17.340 0.315 19.335 1.00 95.88 330 ASP A N 1
ATOM 2670 C CA . ASP A 1 330 ? -17.353 1.466 18.443 1.00 95.88 330 ASP A CA 1
ATOM 2671 C C . ASP A 1 330 ? -18.780 1.824 18.041 1.00 95.88 330 ASP A C 1
ATOM 2673 O O . ASP A 1 330 ? -19.478 0.961 17.497 1.00 95.88 330 ASP A O 1
ATOM 2677 N N . PRO A 1 331 ? -19.230 3.073 18.267 1.00 95.50 331 PRO A N 1
ATOM 2678 C CA . PRO A 1 331 ? -20.544 3.508 17.808 1.00 95.50 331 PRO A CA 1
ATOM 2679 C C . PRO A 1 331 ? -20.656 3.494 16.279 1.00 95.50 331 PRO A C 1
ATOM 2681 O O . PRO A 1 331 ? -21.739 3.227 15.764 1.00 95.50 331 PRO A O 1
ATOM 2684 N N . ASN A 1 332 ? -19.555 3.729 15.553 1.00 94.88 332 ASN A N 1
ATOM 2685 C CA . ASN A 1 332 ? -19.539 3.696 14.092 1.00 94.88 332 ASN A CA 1
ATOM 2686 C C . ASN A 1 332 ? -18.680 2.524 13.611 1.00 94.88 332 ASN A C 1
ATOM 2688 O O . ASN A 1 332 ? -17.464 2.498 13.806 1.00 94.88 332 ASN A O 1
ATOM 2692 N N . LEU A 1 333 ? -19.311 1.549 12.956 1.00 93.44 333 LEU A N 1
ATOM 2693 C CA . LEU A 1 333 ? -18.610 0.374 12.454 1.00 93.44 333 LEU A CA 1
ATOM 2694 C C . LEU A 1 333 ? -17.765 0.723 11.220 1.00 93.44 333 LEU A C 1
ATOM 2696 O O . LEU A 1 333 ? -18.306 1.011 10.152 1.00 93.44 333 LEU A O 1
ATOM 2700 N N . LEU A 1 334 ? -16.441 0.622 11.346 1.00 94.00 334 LEU A N 1
ATOM 2701 C CA . LEU A 1 334 ? -15.491 0.878 10.260 1.00 94.00 334 LEU A CA 1
ATOM 2702 C C . LEU A 1 334 ? -15.368 -0.329 9.311 1.00 94.00 334 LEU A C 1
ATOM 2704 O O . LEU A 1 334 ? -14.338 -0.993 9.247 1.00 94.00 334 LEU A O 1
ATOM 2708 N N . THR A 1 335 ? -16.458 -0.656 8.622 1.00 93.75 335 THR A N 1
ATOM 2709 C CA . THR A 1 335 ? -16.561 -1.847 7.761 1.00 93.75 335 THR A CA 1
ATOM 2710 C C . THR A 1 335 ? -15.459 -1.884 6.698 1.00 93.75 335 THR A C 1
ATOM 2712 O O . THR A 1 335 ? -15.200 -0.886 6.033 1.00 93.75 335 THR A O 1
ATOM 2715 N N . GLY A 1 336 ? -14.822 -3.045 6.526 1.00 89.62 336 GLY A N 1
ATOM 2716 C CA . GLY A 1 336 ? -13.748 -3.266 5.554 1.00 89.62 336 GLY A CA 1
ATOM 2717 C C . GLY A 1 336 ? -12.349 -2.890 6.049 1.00 89.62 336 GLY A C 1
ATOM 2718 O O . GLY A 1 336 ? -11.367 -3.263 5.409 1.00 89.62 336 GLY A O 1
ATOM 2719 N N . ALA A 1 337 ? -12.223 -2.210 7.192 1.00 92.25 337 ALA A N 1
ATOM 2720 C CA . ALA A 1 337 ? -10.920 -1.926 7.783 1.00 92.25 337 ALA A CA 1
ATOM 2721 C C . ALA A 1 337 ? -10.241 -3.215 8.254 1.00 92.25 337 ALA A C 1
ATOM 2723 O O . ALA A 1 337 ? -10.840 -4.003 8.989 1.00 92.25 337 ALA A O 1
ATOM 2724 N N . MET A 1 338 ? -8.995 -3.418 7.835 1.00 90.56 338 MET A N 1
ATOM 2725 C CA . MET A 1 338 ? -8.142 -4.482 8.343 1.00 90.56 338 MET A CA 1
ATOM 2726 C C . MET A 1 338 ? -7.362 -3.935 9.526 1.00 90.56 338 MET A C 1
ATOM 2728 O O . MET A 1 338 ? -6.784 -2.852 9.444 1.00 90.56 338 MET A O 1
ATOM 2732 N N . VAL A 1 339 ? -7.388 -4.660 10.637 1.00 89.81 339 VAL A N 1
ATOM 2733 C CA . VAL A 1 339 ? -6.631 -4.279 11.832 1.00 89.81 339 VAL A CA 1
ATOM 2734 C C . VAL A 1 339 ? -5.168 -4.699 11.713 1.00 89.81 339 VAL A C 1
ATOM 2736 O O . VAL A 1 339 ? -4.809 -5.423 10.786 1.00 89.81 339 VAL A O 1
ATOM 2739 N N . GLY A 1 340 ? -4.333 -4.232 12.641 1.00 76.75 340 GLY A N 1
ATOM 274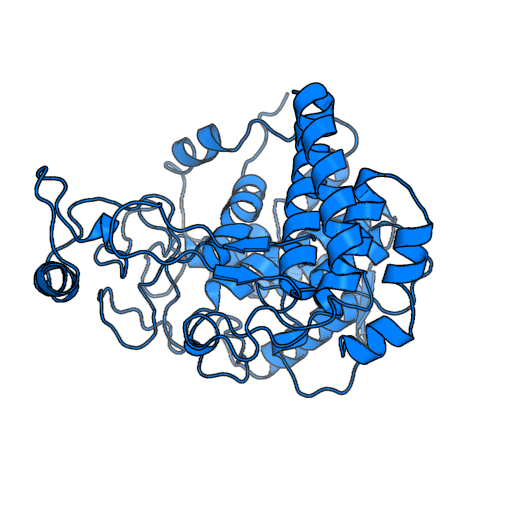0 C CA . GLY A 1 340 ? -2.887 -4.373 12.555 1.00 76.75 340 GLY A CA 1
ATOM 2741 C C . GLY A 1 340 ? -2.413 -5.822 12.484 1.00 76.75 340 GLY A C 1
ATOM 2742 O O . GLY A 1 340 ? -1.812 -6.182 11.474 1.00 76.75 340 GLY A O 1
ATOM 2743 N N . GLU A 1 341 ? -2.701 -6.620 13.523 1.00 73.69 341 GLU A N 1
ATOM 2744 C CA . GLU A 1 341 ? -2.626 -8.096 13.578 1.00 73.69 341 GLU A CA 1
ATOM 2745 C C . GLU A 1 341 ? -2.756 -8.641 15.024 1.00 73.69 341 GLU A C 1
ATOM 2747 O O . GLU A 1 341 ? -2.780 -7.842 15.962 1.00 73.69 341 GLU A O 1
ATOM 2752 N N . PRO A 1 342 ? -2.820 -9.976 15.236 1.00 76.00 342 PRO A N 1
ATOM 2753 C CA . PRO A 1 342 ? -2.422 -10.643 16.490 1.00 76.00 342 PRO A CA 1
ATOM 2754 C C . PRO A 1 342 ? -0.905 -10.661 16.746 1.00 76.00 342 PRO A C 1
ATOM 2756 O O . PRO A 1 342 ? -0.115 -10.611 15.819 1.00 76.00 342 PRO A O 1
ATOM 2759 N N . ASP A 1 343 ? -0.504 -10.837 18.004 1.00 73.69 343 ASP A N 1
ATOM 2760 C CA . ASP A 1 343 ? 0.889 -11.033 18.403 1.00 73.69 343 ASP A CA 1
ATOM 2761 C C . ASP A 1 343 ? 1.489 -12.370 17.925 1.00 73.69 343 ASP A C 1
ATOM 2763 O O . ASP A 1 343 ? 0.836 -13.224 17.319 1.00 73.69 343 ASP A O 1
ATOM 2767 N N . ARG A 1 344 ? 2.759 -12.581 18.296 1.00 69.31 344 ARG A N 1
ATOM 2768 C CA . ARG A 1 344 ? 3.568 -13.740 17.902 1.00 69.31 344 ARG A CA 1
ATOM 2769 C C . ARG A 1 344 ? 3.038 -15.113 18.347 1.00 69.31 344 ARG A C 1
ATOM 2771 O O . ARG A 1 344 ? 3.598 -16.142 17.996 1.00 69.31 344 ARG A O 1
ATOM 2778 N N . SER A 1 345 ? 2.044 -15.158 19.215 1.00 72.31 345 SER A N 1
ATOM 2779 C CA . SER A 1 345 ? 1.444 -16.395 19.723 1.00 72.31 345 SER A CA 1
ATOM 2780 C C . SER A 1 345 ? -0.029 -16.493 19.325 1.00 72.31 345 SER A C 1
ATOM 2782 O O . SER A 1 345 ? -0.826 -17.093 20.049 1.00 72.31 345 SER A O 1
ATOM 2784 N N . ASP A 1 346 ? -0.412 -15.846 18.215 1.00 75.38 346 ASP A N 1
ATOM 2785 C CA . ASP A 1 346 ? -1.801 -15.661 17.783 1.00 75.38 346 ASP A CA 1
ATOM 2786 C C . ASP A 1 346 ? -2.671 -14.943 18.846 1.00 75.38 346 ASP A C 1
ATOM 2788 O O . ASP A 1 346 ? -3.910 -15.038 18.874 1.00 75.38 346 ASP A O 1
ATOM 2792 N N . GLY A 1 347 ? -2.033 -14.213 19.765 1.00 79.81 347 GLY A N 1
ATOM 2793 C CA . GLY A 1 347 ? -2.680 -13.442 20.811 1.00 79.81 347 GLY A CA 1
ATOM 2794 C C . GLY A 1 347 ? -3.263 -12.153 20.248 1.00 79.81 347 GLY A C 1
ATOM 2795 O O . GLY A 1 347 ? -2.565 -11.262 19.792 1.00 79.81 347 GLY A O 1
ATOM 2796 N N . PHE A 1 348 ? -4.586 -12.018 20.297 1.00 85.88 348 PHE A N 1
ATOM 2797 C CA . PHE A 1 348 ? -5.277 -10.805 19.870 1.00 85.88 348 PHE A CA 1
ATOM 2798 C C . PHE A 1 348 ? -6.125 -10.260 21.009 1.00 85.88 348 PHE A C 1
ATOM 2800 O O . PHE A 1 348 ? -6.967 -10.981 21.556 1.00 85.88 348 PHE A O 1
ATOM 2807 N N . THR A 1 349 ? -5.936 -8.979 21.319 1.00 88.62 349 THR A N 1
ATOM 2808 C CA . THR A 1 349 ? -6.736 -8.254 22.307 1.00 88.62 349 THR A CA 1
ATOM 2809 C C . THR A 1 349 ? -7.461 -7.114 21.611 1.00 88.62 349 THR A C 1
ATOM 2811 O O . THR A 1 349 ? -6.823 -6.168 21.165 1.00 88.62 349 THR A O 1
ATOM 2814 N N . ASP A 1 350 ? -8.795 -7.184 21.572 1.00 92.12 350 ASP A N 1
ATOM 2815 C CA . ASP A 1 350 ? -9.654 -6.138 21.004 1.00 92.12 350 ASP A CA 1
ATOM 2816 C C . ASP A 1 350 ? -9.690 -4.916 21.937 1.00 92.12 350 ASP A C 1
ATOM 2818 O O . ASP A 1 350 ? -10.603 -4.727 22.752 1.00 92.12 350 ASP A O 1
ATOM 2822 N N . SER A 1 351 ? -8.626 -4.119 21.875 1.00 90.75 351 SER A N 1
ATOM 2823 C CA . SER A 1 351 ? -8.424 -2.937 22.701 1.00 90.75 351 SER A CA 1
ATOM 2824 C C . SER A 1 351 ? -7.974 -1.765 21.857 1.00 90.75 351 SER A C 1
ATOM 2826 O O . SER A 1 351 ? -6.980 -1.825 21.140 1.00 90.75 351 SER A O 1
ATOM 2828 N N . ARG A 1 352 ? -8.677 -0.650 22.034 1.00 91.06 352 ARG A N 1
ATOM 2829 C CA . ARG A 1 352 ? -8.425 0.576 21.293 1.00 91.06 352 ARG A CA 1
ATOM 2830 C C . ARG A 1 352 ? -7.042 1.161 21.527 1.00 91.06 352 ARG A C 1
ATOM 2832 O O . ARG A 1 352 ? -6.473 1.756 20.630 1.00 91.06 352 ARG A O 1
ATOM 2839 N N . ASN A 1 353 ? -6.539 1.030 22.745 1.00 85.25 353 ASN A N 1
ATOM 2840 C CA . ASN A 1 353 ? -5.248 1.561 23.166 1.00 85.25 353 ASN A CA 1
ATOM 2841 C C . ASN A 1 353 ? -4.350 0.426 23.675 1.00 85.25 353 ASN A C 1
ATOM 2843 O O . ASN A 1 353 ? -3.643 0.583 24.666 1.00 85.25 353 ASN A O 1
ATOM 2847 N N . GLY A 1 354 ? -4.483 -0.762 23.075 1.00 75.00 354 GLY A N 1
ATOM 2848 C CA . GLY A 1 354 ? -3.618 -1.893 23.389 1.00 75.00 354 GLY A CA 1
ATOM 2849 C C . GLY A 1 354 ? -2.184 -1.637 22.931 1.00 75.00 354 GLY A C 1
ATOM 2850 O O . GLY A 1 354 ? -1.966 -0.957 21.929 1.00 75.00 354 GLY A O 1
ATOM 2851 N N . ALA A 1 355 ? -1.222 -2.215 23.651 1.00 66.94 355 ALA A N 1
ATOM 2852 C CA . ALA A 1 355 ? 0.107 -2.461 23.095 1.00 66.94 355 ALA A CA 1
ATOM 2853 C C . ALA A 1 355 ? -0.038 -3.330 21.836 1.00 66.94 355 ALA A C 1
ATOM 2855 O O . ALA A 1 355 ? -1.019 -4.076 21.735 1.00 66.94 355 ALA A O 1
ATOM 2856 N N . GLY A 1 356 ? 0.883 -3.241 20.881 1.00 66.75 356 GLY A N 1
ATOM 2857 C CA . GLY A 1 356 ? 0.777 -4.046 19.667 1.00 66.75 356 GLY A CA 1
ATOM 2858 C C . GLY A 1 356 ? 0.278 -3.299 18.438 1.00 66.75 356 GLY A C 1
ATOM 2859 O O . GLY A 1 356 ? 0.279 -3.870 17.356 1.00 66.75 356 GLY A O 1
ATOM 2860 N N . GLY A 1 357 ? -0.332 -2.115 18.574 1.00 76.88 357 GLY A N 1
ATOM 2861 C CA . GLY A 1 357 ? -1.082 -1.519 17.456 1.00 76.88 357 GLY A CA 1
ATOM 2862 C C . GLY A 1 357 ? -2.132 -2.473 16.844 1.00 76.88 357 GLY A C 1
ATOM 2863 O O . GLY A 1 357 ? -2.594 -2.249 15.727 1.00 76.88 357 GLY A O 1
ATOM 2864 N N . HIS A 1 358 ? -2.529 -3.540 17.561 1.00 84.62 358 HIS A N 1
ATOM 2865 C CA . HIS A 1 358 ? -3.300 -4.670 17.022 1.00 84.62 358 HIS A CA 1
ATOM 2866 C C . HIS A 1 358 ? -4.623 -4.227 16.402 1.00 84.62 358 HIS A C 1
ATOM 2868 O O . HIS A 1 358 ? -5.105 -4.821 15.445 1.00 84.62 358 HIS A O 1
ATOM 2874 N N . ASN A 1 359 ? -5.196 -3.158 16.953 1.00 89.88 359 ASN A N 1
ATOM 2875 C CA . ASN A 1 359 ? -6.484 -2.590 16.594 1.00 89.88 359 ASN A CA 1
ATOM 2876 C C . ASN A 1 359 ? -6.369 -1.322 15.735 1.00 89.88 359 ASN A C 1
ATOM 2878 O O . ASN A 1 359 ? -7.368 -0.616 15.584 1.00 89.88 359 ASN A O 1
ATOM 2882 N N . GLU A 1 360 ? -5.187 -0.998 15.209 1.00 89.06 360 GLU A N 1
ATOM 2883 C CA . GLU A 1 360 ? -4.952 0.191 14.389 1.00 89.06 360 GLU A CA 1
ATOM 2884 C C . GLU A 1 360 ? -5.072 -0.138 12.892 1.00 89.06 360 GLU A C 1
ATOM 2886 O O . GLU A 1 360 ? -4.189 -0.783 12.328 1.00 89.06 360 GLU A O 1
ATOM 2891 N N . PRO A 1 361 ? -6.166 0.271 12.225 1.00 90.81 361 PRO A N 1
ATOM 2892 C CA . PRO A 1 361 ? -6.271 0.148 10.781 1.00 90.81 361 PRO A CA 1
ATOM 2893 C C . PRO A 1 361 ? -5.519 1.285 10.084 1.00 90.81 361 PRO A C 1
ATOM 2895 O O . PRO A 1 361 ? -5.613 2.447 10.487 1.00 90.81 361 PRO A O 1
ATOM 2898 N N . THR A 1 362 ? -4.835 0.974 8.984 1.00 86.69 362 THR A N 1
ATOM 2899 C CA . THR A 1 362 ? -4.101 1.962 8.181 1.00 86.69 362 THR A CA 1
ATOM 2900 C C . THR A 1 362 ? -4.438 1.836 6.698 1.00 86.69 362 THR A C 1
ATOM 2902 O O . THR A 1 362 ? -4.809 0.768 6.208 1.00 86.69 362 THR A O 1
ATOM 2905 N N . LEU A 1 363 ? -4.292 2.935 5.947 1.00 86.31 363 LEU A N 1
ATOM 2906 C CA . LEU A 1 363 ? -4.462 2.905 4.490 1.00 86.31 363 LEU A CA 1
ATOM 2907 C C . LEU A 1 363 ? -3.444 1.972 3.826 1.00 86.31 363 LEU A C 1
ATOM 2909 O O . LEU A 1 363 ? -3.815 1.207 2.941 1.00 86.31 363 LEU A O 1
ATOM 2913 N N . ALA A 1 364 ? -2.187 2.002 4.280 1.00 82.00 364 ALA A N 1
ATOM 2914 C CA . ALA A 1 364 ? -1.140 1.107 3.794 1.00 82.00 364 ALA A CA 1
ATOM 2915 C C . ALA A 1 364 ? -1.485 -0.365 4.072 1.00 82.00 364 ALA A C 1
ATOM 2917 O O . ALA A 1 364 ? -1.367 -1.196 3.173 1.00 82.00 364 ALA A O 1
ATOM 2918 N N . GLY A 1 365 ? -2.005 -0.664 5.268 1.00 77.69 365 GLY A N 1
ATOM 2919 C CA . GLY A 1 365 ? -2.465 -2.000 5.633 1.00 77.69 365 GLY A CA 1
ATOM 2920 C C . GLY A 1 365 ? -3.585 -2.515 4.751 1.00 77.69 365 GLY A C 1
ATOM 2921 O O . GLY A 1 365 ? -3.552 -3.650 4.281 1.00 77.69 365 GLY A O 1
ATOM 2922 N N . ASN A 1 366 ? -4.542 -1.651 4.446 1.00 84.94 366 ASN A N 1
ATOM 2923 C CA . ASN A 1 366 ? -5.665 -2.000 3.597 1.00 84.94 366 ASN A CA 1
ATOM 2924 C C . ASN A 1 366 ? -5.348 -1.995 2.093 1.00 84.94 366 ASN A C 1
ATOM 2926 O O . ASN A 1 366 ? -6.122 -2.580 1.344 1.00 84.94 366 ASN A O 1
ATOM 2930 N N . ALA A 1 367 ? -4.259 -1.375 1.625 1.00 82.38 367 ALA A N 1
ATOM 2931 C CA . ALA A 1 367 ? -4.032 -1.122 0.196 1.00 82.38 367 ALA A CA 1
ATOM 2932 C C . ALA A 1 367 ? -4.007 -2.397 -0.667 1.00 82.38 367 ALA A C 1
ATOM 2934 O O . ALA A 1 367 ? -4.580 -2.421 -1.755 1.00 82.38 367 ALA A O 1
ATOM 2935 N N . GLY A 1 368 ? -3.384 -3.472 -0.172 1.00 73.44 368 GLY A N 1
ATOM 2936 C CA . GLY A 1 368 ? -3.332 -4.755 -0.881 1.00 73.44 368 GLY A CA 1
ATOM 2937 C C . GLY A 1 368 ? -4.594 -5.613 -0.727 1.00 73.44 368 GLY A C 1
ATOM 2938 O O . GLY A 1 368 ? -4.801 -6.547 -1.502 1.00 73.44 368 GLY A O 1
ATOM 2939 N N . LEU A 1 369 ? -5.454 -5.313 0.255 1.00 76.69 369 LEU A N 1
ATOM 2940 C CA . LEU A 1 369 ? -6.588 -6.167 0.609 1.00 76.69 369 LEU A CA 1
ATOM 2941 C C . LEU A 1 369 ? -7.646 -6.254 -0.507 1.00 76.69 369 LEU A C 1
ATOM 2943 O O . LEU A 1 369 ? -8.048 -7.375 -0.814 1.00 76.69 369 LEU A O 1
ATOM 2947 N N . PRO A 1 370 ? -8.088 -5.158 -1.163 1.00 74.88 370 PRO A N 1
ATOM 2948 C CA . PRO A 1 370 ? -9.040 -5.249 -2.268 1.00 74.88 370 PRO A CA 1
ATOM 2949 C C . PRO A 1 370 ? -8.544 -6.138 -3.408 1.00 74.88 370 PRO A C 1
ATOM 2951 O O . PRO A 1 370 ? -9.286 -7.003 -3.862 1.00 74.88 370 PRO A O 1
ATOM 2954 N N . ALA A 1 371 ? -7.284 -5.978 -3.826 1.00 67.81 371 ALA A N 1
ATOM 2955 C CA . ALA A 1 371 ? -6.693 -6.797 -4.883 1.00 67.81 371 ALA A CA 1
ATOM 2956 C C . ALA A 1 371 ? -6.675 -8.284 -4.492 1.00 67.81 371 ALA A C 1
ATOM 2958 O O . ALA A 1 371 ? -7.050 -9.145 -5.285 1.00 67.81 371 ALA A O 1
ATOM 2959 N N . ALA A 1 372 ? -6.322 -8.575 -3.238 1.00 66.50 372 ALA A N 1
ATOM 2960 C CA . ALA A 1 372 ? -6.334 -9.928 -2.701 1.00 66.50 372 ALA A CA 1
ATOM 2961 C C . ALA A 1 372 ? -7.763 -10.511 -2.588 1.00 66.50 372 ALA A C 1
ATOM 2963 O O . ALA A 1 372 ? -7.966 -11.703 -2.786 1.00 66.50 372 ALA A O 1
ATOM 2964 N N . LEU A 1 373 ? -8.781 -9.699 -2.292 1.00 67.94 373 LEU A N 1
ATOM 2965 C CA . LEU A 1 373 ? -10.173 -10.159 -2.212 1.00 67.94 373 LEU A CA 1
ATOM 2966 C C . LEU A 1 373 ? -10.813 -10.366 -3.589 1.00 67.94 373 LEU A C 1
ATOM 2968 O O . LEU A 1 373 ? -11.566 -11.322 -3.761 1.00 67.94 373 LEU A O 1
ATOM 2972 N N . VAL A 1 374 ? -10.518 -9.508 -4.571 1.00 59.72 374 VAL A N 1
ATOM 2973 C CA . VAL A 1 374 ? -11.006 -9.663 -5.954 1.00 59.72 374 VAL A CA 1
ATOM 2974 C C . VAL A 1 374 ? -10.509 -10.975 -6.552 1.00 59.72 374 VAL A C 1
ATOM 2976 O O . VAL A 1 374 ? -11.273 -11.670 -7.217 1.00 59.72 374 VAL A O 1
ATOM 2979 N N . SER A 1 375 ? -9.280 -11.386 -6.234 1.00 52.91 375 SER A N 1
ATOM 2980 C CA . SER A 1 375 ? -8.757 -12.676 -6.681 1.00 52.91 375 SER A CA 1
ATOM 2981 C C . SER A 1 375 ? -9.424 -13.894 -6.026 1.00 52.91 375 SER A C 1
ATOM 2983 O O . SER A 1 375 ? -9.076 -15.006 -6.397 1.00 52.91 375 SER A O 1
ATOM 2985 N N . LYS A 1 376 ? -10.387 -13.738 -5.097 1.00 51.62 376 LYS A N 1
ATOM 2986 C CA . LYS A 1 376 ? -11.211 -14.841 -4.555 1.00 51.62 376 LYS A CA 1
ATOM 2987 C C . LYS A 1 376 ? -12.529 -15.067 -5.295 1.00 51.62 376 LYS A C 1
ATOM 2989 O O . LYS A 1 376 ? -13.195 -16.063 -5.021 1.00 51.62 376 LYS A O 1
ATOM 2994 N N . VAL A 1 377 ? -12.955 -14.154 -6.166 1.00 46.81 377 VAL A N 1
ATOM 2995 C CA . VAL A 1 377 ? -14.279 -14.226 -6.796 1.00 46.81 377 VAL A CA 1
ATOM 2996 C C . VAL A 1 377 ? -14.239 -15.215 -7.962 1.00 46.81 377 VAL A C 1
ATOM 2998 O O . VAL A 1 377 ? -13.467 -15.010 -8.898 1.00 46.81 377 VAL A O 1
ATOM 3001 N N . PRO A 1 378 ? -15.048 -16.290 -7.953 1.00 43.25 378 PRO A N 1
ATOM 3002 C CA . PRO A 1 378 ? -15.296 -17.047 -9.163 1.00 43.25 378 PRO A CA 1
ATOM 3003 C C . PRO A 1 378 ? -16.121 -16.194 -10.121 1.00 43.25 378 PRO A C 1
ATOM 3005 O O . PRO A 1 378 ? -17.194 -15.726 -9.739 1.00 43.25 378 PRO A O 1
ATOM 3008 N N . GLU A 1 379 ? -15.642 -15.988 -11.346 1.00 42.47 379 GLU A N 1
ATOM 3009 C CA . GLU A 1 379 ? -16.483 -15.407 -12.394 1.00 42.47 379 GLU A CA 1
ATOM 3010 C C . GLU A 1 379 ? -17.747 -16.267 -12.594 1.00 42.47 379 GLU A C 1
ATOM 3012 O O . GLU A 1 379 ? -17.679 -17.499 -12.460 1.00 42.47 379 GLU A O 1
ATOM 3017 N N . PRO A 1 380 ? -18.900 -15.653 -12.926 1.00 34.88 380 PRO A N 1
ATOM 3018 C CA . PRO A 1 380 ? -20.021 -16.388 -13.485 1.00 34.88 380 PRO A CA 1
ATOM 3019 C C . PRO A 1 380 ? -19.523 -17.117 -14.732 1.00 34.88 380 PRO A C 1
ATOM 3021 O O . PRO A 1 380 ? -18.956 -16.494 -15.628 1.00 34.88 380 PRO A O 1
ATOM 3024 N N . LEU A 1 381 ? -19.722 -18.433 -14.776 1.00 28.19 381 LEU A N 1
ATOM 3025 C CA . LEU A 1 381 ? -19.548 -19.209 -15.999 1.00 28.19 381 LEU A CA 1
ATOM 3026 C C . LEU A 1 381 ? -20.439 -18.554 -17.067 1.00 28.19 381 LEU A C 1
ATOM 3028 O O . LEU A 1 381 ? -21.664 -18.606 -16.943 1.00 28.19 381 LEU A O 1
ATOM 3032 N N . THR A 1 382 ? -19.825 -17.872 -18.032 1.00 32.97 382 THR A N 1
ATOM 3033 C CA . THR A 1 382 ? -20.496 -17.389 -19.243 1.00 32.97 382 THR A CA 1
ATOM 3034 C C . THR A 1 382 ? -20.265 -18.375 -20.365 1.00 32.97 382 THR A C 1
ATOM 3036 O O . THR A 1 382 ? -19.126 -18.891 -20.469 1.00 32.97 382 THR A O 1
#

Mean predicted aligned error: 11.48 Å

Solvent-accessible surface area (backbone atoms only — not comparable to full-atom values): 21611 Å² total; per-residue (Å²): 138,70,67,49,70,53,87,46,68,89,75,82,93,42,80,67,50,75,36,66,37,28,16,22,58,27,14,54,52,15,28,55,28,22,58,49,15,59,70,26,46,85,82,36,48,72,59,13,55,52,26,42,54,51,13,56,50,28,41,52,51,26,68,34,81,87,13,74,37,49,60,22,69,94,33,84,92,36,36,86,76,64,55,60,83,58,38,40,26,30,49,26,31,26,22,44,35,52,18,74,63,64,70,44,62,69,28,45,59,55,42,66,31,68,68,45,40,62,70,43,59,72,56,94,87,65,95,54,58,56,58,47,41,36,53,93,70,25,35,41,37,54,29,29,41,53,48,54,66,64,68,67,80,66,91,71,51,41,63,54,31,52,46,54,54,51,60,56,39,74,75,51,77,102,57,65,76,75,75,78,52,93,52,102,68,57,48,56,52,27,43,52,40,31,43,51,48,50,54,50,54,49,51,43,38,30,58,74,66,73,44,74,52,51,68,64,79,94,41,78,36,39,59,65,49,56,35,48,59,35,44,66,45,49,73,86,90,81,90,90,87,89,76,68,68,76,67,45,75,78,67,68,88,80,80,92,65,83,91,49,61,77,57,53,65,75,51,40,76,40,45,51,53,25,58,50,36,34,42,51,24,61,41,98,77,57,32,9,48,28,20,84,38,72,97,37,46,68,48,26,51,48,39,70,77,24,35,43,66,93,76,89,69,89,70,51,83,74,66,42,44,65,43,50,74,44,90,61,66,37,73,35,80,60,63,73,41,32,39,12,43,55,49,99,82,68,50,69,66,79,30,38,79,43,84,56,43,27,25,35,55,44,70,72,43,40,61,35,46,60,64,48,53,59,47,66,61,77,75,80,92,123

Nearest PDB structures (foldseek):
  7v0j-assembly1_A  TM=7.583E-01  e=7.538E-12  Acetivibrio thermocellus
  4doe-assembly1_A  TM=7.887E-01  e=6.437E-11  Caldicellulosiruptor bescii
  2xfg-assembly1_A  TM=7.981E-01  e=9.513E-10  Acetivibrio thermocellus
  3x17-assembly2_A  TM=6.559E-01  e=2.061E-06  uncultured bacterium